Protein AF-A0A202DRG5-F1 (afdb_monomer)

Solvent-accessible surface area (backbone atoms only — not comparable to full-atom values): 22593 Å² total; per-residue (Å²): 133,93,37,42,45,53,46,46,64,59,15,34,29,33,33,35,62,61,39,22,27,19,43,38,15,48,53,39,56,74,67,70,54,94,52,82,83,42,47,70,21,34,43,32,46,77,61,58,75,61,66,74,68,49,63,68,55,41,68,76,58,28,67,68,35,19,43,46,62,23,49,78,2,50,48,49,44,53,47,50,30,21,65,60,33,66,30,13,31,36,33,36,77,91,47,51,51,61,27,71,52,24,54,54,49,22,63,74,72,72,51,63,59,64,70,48,33,40,59,19,28,53,47,44,32,45,41,34,24,30,54,73,85,38,65,51,32,59,56,55,54,68,44,84,91,55,58,53,39,66,32,32,36,30,29,51,48,90,73,34,43,26,37,74,90,64,51,50,59,39,92,90,46,76,58,86,80,76,93,64,96,70,80,86,77,68,71,71,43,80,50,60,63,47,46,72,54,37,83,51,40,66,72,73,46,63,84,58,63,53,65,61,52,44,53,40,51,51,50,50,40,69,72,75,42,73,86,71,44,42,34,41,29,43,57,36,48,54,29,66,56,49,41,52,39,34,72,75,70,38,50,53,33,32,24,16,73,35,62,50,18,37,66,54,12,31,75,69,48,75,60,44,51,44,84,38,46,72,82,63,76,87,72,80,82,68,56,29,33,29,38,39,25,50,88,36,47,59,24,67,38,55,77,68,49,47,45,50,31,47,44,52,50,57,66,31,37,28,68,55,10,35,41,37,34,29,42,57,24,61,51,34,37,68,74,68,37,43,79,31,74,52,77,49,83,53,93,63,33,36,35,38,41,38,26,38,53,43,72,93,77,31,33,39,39,36,38,38,42,37,37,37,69,94,79,43,29,33,34,27,68,41,64,32,49,51,64,56,69,65,60,54,51,52,42,39,54,72,51,64,34,43,79,74,47,48,20,25,58,90,47,94,46,77,39,53,72,83,26,56,30,35,34,41,37,29,28,32,63,73,130

Structure (mmCIF, N/CA/C/O backbone):
data_AF-A0A202DRG5-F1
#
_entry.id   AF-A0A202DRG5-F1
#
loop_
_atom_site.group_PDB
_atom_site.id
_atom_site.type_symbol
_atom_site.label_atom_id
_atom_site.label_alt_id
_atom_site.label_comp_id
_atom_site.label_asym_id
_atom_site.label_entity_id
_atom_site.label_seq_id
_atom_site.pdbx_PDB_ins_code
_atom_site.Cartn_x
_atom_site.Cartn_y
_atom_site.Cartn_z
_atom_site.occupancy
_atom_site.B_iso_or_equiv
_atom_site.auth_seq_id
_atom_site.auth_comp_id
_atom_site.auth_asym_id
_atom_site.auth_atom_id
_atom_site.pdbx_PDB_model_num
ATOM 1 N N . MET A 1 1 ? 13.503 30.379 -28.375 1.00 61.06 1 MET A N 1
ATOM 2 C CA . MET A 1 1 ? 12.536 29.396 -28.904 1.00 61.06 1 MET A CA 1
ATOM 3 C C . MET A 1 1 ? 13.035 28.038 -28.458 1.00 61.06 1 MET A C 1
ATOM 5 O O . MET A 1 1 ? 14.225 27.798 -28.619 1.00 61.06 1 MET A O 1
ATOM 9 N N . LEU A 1 2 ? 12.195 27.237 -27.806 1.00 78.69 2 LEU A N 1
ATOM 10 C CA . LEU A 1 2 ? 12.567 25.879 -27.411 1.00 78.69 2 LEU A CA 1
ATOM 11 C C . LEU A 1 2 ? 12.459 24.978 -28.646 1.00 78.69 2 LEU A C 1
ATOM 13 O O . LEU A 1 2 ? 11.475 25.074 -29.375 1.00 78.69 2 LEU A O 1
ATOM 17 N N . CYS A 1 3 ? 13.481 24.166 -28.899 1.00 87.25 3 CYS A N 1
ATOM 18 C CA . CYS A 1 3 ? 13.587 23.323 -30.088 1.00 87.25 3 CYS A CA 1
ATOM 19 C C . CYS A 1 3 ? 13.830 21.867 -29.675 1.00 87.25 3 CYS A C 1
ATOM 21 O O . CYS A 1 3 ? 14.326 21.605 -28.584 1.00 87.25 3 CYS A O 1
ATOM 23 N N . ARG A 1 4 ? 13.623 20.921 -30.595 1.00 88.00 4 ARG A N 1
ATOM 24 C CA . ARG A 1 4 ? 14.067 19.520 -30.432 1.00 88.00 4 ARG A CA 1
ATOM 25 C C . ARG A 1 4 ? 15.594 19.329 -30.463 1.00 88.00 4 ARG A C 1
ATOM 27 O O . ARG A 1 4 ? 16.089 18.219 -30.324 1.00 88.00 4 ARG A O 1
ATOM 34 N N . LYS A 1 5 ? 16.342 20.413 -30.693 1.00 91.88 5 LYS A N 1
ATOM 35 C CA . LYS A 1 5 ? 17.806 20.454 -30.727 1.00 91.88 5 LYS A CA 1
ATOM 36 C C . LYS A 1 5 ? 18.328 21.116 -29.461 1.00 91.88 5 LYS A C 1
ATOM 38 O O . LYS A 1 5 ? 17.881 22.214 -29.138 1.00 91.88 5 LYS A O 1
ATOM 43 N N . GLY A 1 6 ? 19.345 20.504 -28.863 1.00 91.81 6 GLY A N 1
ATOM 44 C CA . GLY A 1 6 ? 20.093 21.075 -27.743 1.00 91.81 6 GLY A CA 1
ATOM 45 C C . GLY A 1 6 ? 20.396 20.080 -26.631 1.00 91.81 6 GLY A C 1
ATOM 46 O O . GLY A 1 6 ? 21.114 20.450 -25.709 1.00 91.81 6 GLY A O 1
ATOM 47 N N . ALA A 1 7 ? 19.906 18.840 -26.739 1.00 95.50 7 ALA A N 1
ATOM 48 C CA . ALA A 1 7 ? 20.184 17.784 -25.777 1.00 95.50 7 ALA A CA 1
ATOM 49 C C . ALA A 1 7 ? 21.691 17.519 -25.655 1.00 95.50 7 ALA A C 1
ATOM 51 O O . ALA A 1 7 ? 22.427 17.493 -26.648 1.00 95.50 7 ALA A O 1
ATOM 52 N N . GLN A 1 8 ? 22.143 17.311 -24.426 1.00 95.88 8 GLN A N 1
ATOM 53 C CA . GLN A 1 8 ? 23.539 17.074 -24.084 1.00 95.88 8 GLN A CA 1
ATOM 54 C C . GLN A 1 8 ? 23.696 15.702 -23.432 1.00 95.88 8 GLN A C 1
ATOM 56 O O . GLN A 1 8 ? 22.782 15.206 -22.782 1.00 95.88 8 GLN A O 1
ATOM 61 N N . ALA A 1 9 ? 24.859 15.074 -23.603 1.00 94.81 9 ALA A N 1
ATOM 62 C CA . ALA A 1 9 ? 25.178 13.845 -22.888 1.00 94.81 9 ALA A CA 1
ATOM 63 C C . ALA A 1 9 ? 25.126 14.095 -21.369 1.00 94.81 9 ALA A C 1
ATOM 65 O O . ALA A 1 9 ? 25.678 15.085 -20.887 1.00 94.81 9 ALA A O 1
ATOM 66 N N . GLY A 1 10 ? 24.465 13.202 -20.634 1.00 93.69 10 GLY A N 1
ATOM 67 C CA . GLY A 1 10 ? 24.182 13.359 -19.208 1.00 93.69 10 GLY A CA 1
ATOM 68 C C . GLY A 1 10 ? 22.868 14.079 -18.890 1.00 9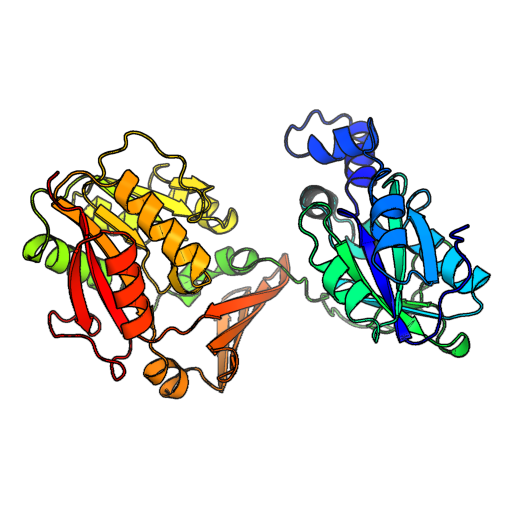3.69 10 GLY A C 1
ATOM 69 O O . GLY A 1 10 ? 22.501 14.159 -17.718 1.00 93.69 10 GLY A O 1
ATOM 70 N N . ASP A 1 11 ? 22.137 14.590 -19.888 1.00 96.19 11 ASP A N 1
ATOM 71 C CA . ASP A 1 11 ? 20.774 15.070 -19.660 1.00 96.19 11 ASP A CA 1
ATOM 72 C C . ASP A 1 11 ? 19.846 13.914 -19.278 1.00 96.19 11 ASP A C 1
ATOM 74 O O . ASP A 1 11 ? 19.912 12.824 -19.847 1.00 96.19 11 ASP A O 1
ATOM 78 N N . LEU A 1 12 ? 18.904 14.188 -18.384 1.00 95.81 12 LEU A N 1
ATOM 79 C CA . LEU A 1 12 ? 17.782 13.300 -18.117 1.00 95.81 12 LEU A CA 1
ATOM 80 C C . LEU A 1 12 ? 16.744 13.433 -19.229 1.00 95.81 12 LEU A C 1
ATOM 82 O O . LEU A 1 12 ? 16.443 14.544 -19.668 1.00 95.81 12 LEU A O 1
ATOM 86 N N . ILE A 1 13 ? 16.180 12.303 -19.648 1.00 96.88 13 ILE A N 1
ATOM 87 C CA . ILE A 1 13 ? 15.079 12.232 -20.609 1.00 96.88 13 ILE A CA 1
ATOM 88 C C . ILE A 1 13 ? 13.788 12.103 -19.814 1.00 96.88 13 ILE A C 1
ATOM 90 O O . ILE A 1 13 ? 13.620 11.157 -19.044 1.00 96.88 13 ILE A O 1
ATOM 94 N N . CYS A 1 14 ? 12.876 13.045 -20.008 1.00 94.44 14 CYS A N 1
ATOM 95 C CA . CYS A 1 14 ? 11.635 13.148 -19.260 1.00 94.44 14 CYS A CA 1
ATOM 96 C C . CYS A 1 14 ? 10.433 13.119 -20.197 1.00 94.44 14 CYS A C 1
ATOM 98 O O . CYS A 1 14 ? 10.491 13.653 -21.304 1.00 94.44 14 CYS A O 1
ATOM 100 N N . VAL A 1 15 ? 9.329 12.558 -19.714 1.00 94.00 15 VAL A N 1
ATOM 101 C CA . VAL A 1 15 ? 8.040 12.569 -20.408 1.00 94.00 15 VAL A CA 1
ATOM 102 C C . VAL A 1 15 ? 6.933 13.087 -19.494 1.00 94.00 15 VAL A C 1
ATOM 104 O O . VAL A 1 15 ? 7.009 12.900 -18.275 1.00 94.00 15 VAL A O 1
ATOM 107 N N . THR A 1 16 ? 5.929 13.759 -20.056 1.00 91.25 16 THR A N 1
ATOM 108 C CA . THR A 1 16 ? 4.694 14.092 -19.331 1.00 91.25 16 THR A CA 1
ATOM 109 C C . THR A 1 16 ? 3.663 12.973 -19.426 1.00 91.25 16 THR A C 1
ATOM 111 O O . THR A 1 16 ? 3.703 12.159 -20.343 1.00 91.25 16 THR A O 1
ATOM 114 N N . GLY A 1 17 ? 2.739 12.943 -18.468 1.00 89.56 17 GLY A N 1
ATOM 115 C CA . GLY A 1 17 ? 1.564 12.076 -18.519 1.00 89.56 17 GLY A CA 1
ATOM 116 C C . GLY A 1 17 ? 1.902 10.587 -18.520 1.00 89.56 17 GLY A C 1
ATOM 117 O O . GLY A 1 17 ? 2.859 10.158 -17.870 1.00 89.56 17 GLY A O 1
ATOM 118 N N . ASP A 1 18 ? 1.053 9.801 -19.171 1.00 92.00 18 ASP A N 1
ATOM 119 C CA . ASP A 1 18 ? 1.224 8.362 -19.347 1.00 92.00 18 ASP A CA 1
ATOM 120 C C . ASP A 1 18 ? 1.368 7.973 -20.825 1.00 92.00 18 ASP A C 1
ATOM 122 O O . ASP A 1 18 ? 1.042 8.743 -21.722 1.00 92.00 18 ASP A O 1
ATOM 126 N N . LEU A 1 19 ? 1.885 6.774 -21.087 1.00 94.06 19 LEU A N 1
ATOM 127 C CA . LEU A 1 19 ? 2.159 6.265 -22.428 1.00 94.06 19 LEU A CA 1
ATOM 128 C C . LEU A 1 19 ? 1.361 4.992 -22.719 1.00 94.06 19 LEU A C 1
ATOM 130 O O . LEU A 1 19 ? 1.131 4.173 -21.828 1.00 94.06 19 LEU A O 1
ATOM 134 N N . GLY A 1 20 ? 0.990 4.794 -23.984 1.00 93.94 20 GLY A N 1
ATOM 135 C CA . GLY A 1 20 ? 0.244 3.626 -24.458 1.00 93.94 20 GLY A CA 1
ATOM 136 C C . GLY A 1 20 ? -1.273 3.822 -24.462 1.00 93.94 20 GLY A C 1
ATOM 137 O O . GLY A 1 20 ? -1.992 2.997 -25.028 1.00 93.94 20 GLY A O 1
ATOM 138 N N . GLY A 1 21 ? -1.783 4.897 -23.856 1.00 93.38 21 GLY A N 1
ATOM 139 C CA . GLY A 1 21 ? -3.220 5.151 -23.769 1.00 93.38 21 GLY A CA 1
ATOM 140 C C . GLY A 1 21 ? -3.847 5.438 -25.133 1.00 93.38 21 GLY A C 1
ATOM 141 O O . GLY A 1 21 ? -4.905 4.901 -25.444 1.00 93.38 21 GLY A O 1
ATOM 142 N N . ALA A 1 22 ? -3.183 6.214 -25.991 1.00 91.94 22 ALA A N 1
ATOM 143 C CA . ALA A 1 22 ? -3.742 6.563 -27.297 1.00 91.94 22 ALA A CA 1
ATOM 144 C C . ALA A 1 22 ? -3.906 5.326 -28.198 1.00 91.94 22 ALA A C 1
ATOM 146 O O . ALA A 1 22 ? -4.990 5.067 -28.729 1.00 91.94 22 ALA A O 1
ATOM 147 N N . ARG A 1 23 ? -2.866 4.490 -28.296 1.00 94.25 23 ARG A N 1
ATOM 148 C CA . ARG A 1 23 ? -2.932 3.236 -29.056 1.00 94.25 23 ARG A CA 1
ATOM 149 C C . ARG A 1 23 ? -3.958 2.255 -28.492 1.00 94.25 23 ARG A C 1
ATOM 151 O O . ARG A 1 23 ? -4.653 1.602 -29.265 1.00 94.25 23 ARG A O 1
ATOM 158 N N . THR A 1 24 ? -4.092 2.182 -27.169 1.00 94.88 24 THR A N 1
ATOM 159 C CA . THR A 1 24 ? -5.121 1.354 -26.521 1.00 94.88 24 THR A CA 1
ATOM 160 C C . THR A 1 24 ? -6.522 1.779 -26.947 1.00 94.88 24 THR A C 1
ATOM 162 O O . THR A 1 24 ? -7.315 0.945 -27.374 1.00 94.88 24 THR A O 1
ATOM 165 N N . GLY A 1 25 ? -6.818 3.082 -26.914 1.00 92.56 25 GLY A N 1
ATOM 166 C CA . GLY A 1 25 ? -8.111 3.612 -27.346 1.00 92.56 25 GLY A CA 1
ATOM 167 C C . GLY A 1 25 ? -8.420 3.288 -28.806 1.00 92.56 25 GLY A C 1
ATOM 168 O O . GLY A 1 25 ? -9.530 2.857 -29.122 1.00 92.56 25 GLY A O 1
ATOM 169 N N . LEU A 1 26 ? -7.424 3.432 -29.686 1.00 92.19 26 LEU A N 1
ATOM 170 C CA . LEU A 1 26 ? -7.541 3.063 -31.096 1.00 92.19 26 LEU A CA 1
ATOM 171 C C . LEU A 1 26 ? -7.866 1.576 -31.279 1.00 92.19 26 LEU A C 1
ATOM 173 O O . LEU A 1 26 ? -8.821 1.245 -31.981 1.00 92.19 26 LEU A O 1
ATOM 177 N N . GLU A 1 27 ? -7.083 0.683 -30.669 1.00 93.88 27 GLU A N 1
ATOM 178 C CA . GLU A 1 27 ? -7.251 -0.762 -30.851 1.00 93.88 27 GLU A CA 1
ATOM 179 C C . GLU A 1 27 ? -8.594 -1.255 -30.269 1.00 93.88 27 GLU A C 1
ATOM 181 O O . GLU A 1 27 ? -9.262 -2.086 -30.890 1.00 93.88 27 GLU A O 1
ATOM 186 N N . VAL A 1 28 ? -9.067 -0.673 -29.160 1.00 91.94 28 VAL A N 1
ATOM 187 C CA . VAL A 1 28 ? -10.396 -0.962 -28.586 1.00 91.94 28 VAL A CA 1
ATOM 188 C C . VAL A 1 28 ? -11.527 -0.548 -29.534 1.00 91.94 28 VAL A C 1
ATOM 190 O O . VAL A 1 28 ? -12.447 -1.335 -29.788 1.00 91.94 28 VAL A O 1
ATOM 193 N N . LEU A 1 29 ? -11.454 0.661 -30.103 1.00 87.12 29 LEU A N 1
ATOM 194 C CA . LEU A 1 29 ? -12.438 1.146 -31.077 1.00 87.12 29 LEU A CA 1
ATOM 195 C C . LEU A 1 29 ? -12.428 0.299 -32.357 1.00 87.12 29 LEU A C 1
ATOM 197 O O . LEU A 1 29 ? -13.489 -0.050 -32.877 1.00 87.12 29 LEU A O 1
ATOM 201 N N . GLN A 1 30 ? -11.245 -0.089 -32.844 1.00 89.81 30 GLN A N 1
ATOM 202 C CA . GLN A 1 30 ? -11.093 -0.977 -34.002 1.00 89.81 30 GLN A CA 1
ATOM 203 C C . GLN A 1 30 ? -11.641 -2.381 -33.739 1.00 89.81 30 GLN A C 1
ATOM 205 O O . GLN A 1 30 ? -12.213 -2.998 -34.640 1.00 89.81 30 GLN A O 1
ATOM 210 N N . ALA A 1 31 ? -11.538 -2.875 -32.506 1.00 88.44 31 ALA A N 1
ATOM 211 C CA . ALA A 1 31 ? -12.152 -4.130 -32.088 1.00 88.44 31 ALA A CA 1
ATOM 212 C C . ALA A 1 31 ? -13.687 -4.043 -31.955 1.00 88.44 31 ALA A C 1
ATOM 214 O O . ALA A 1 31 ? -14.323 -5.052 -31.655 1.00 88.44 31 ALA A O 1
ATOM 215 N N . HIS A 1 32 ? -14.292 -2.867 -32.190 1.00 82.88 32 HIS A N 1
ATOM 216 C CA . HIS A 1 32 ? -15.729 -2.602 -32.045 1.00 82.88 32 HIS A CA 1
ATOM 217 C C . HIS A 1 32 ? -16.253 -2.963 -30.644 1.00 82.88 32 HIS A C 1
ATOM 219 O O . HIS A 1 32 ? -17.403 -3.378 -30.480 1.00 82.88 32 HIS A O 1
ATOM 225 N N . ARG A 1 33 ? -15.401 -2.820 -29.622 1.00 74.25 33 ARG A N 1
ATOM 226 C CA . ARG A 1 33 ? -15.756 -3.080 -28.227 1.00 74.25 33 ARG A CA 1
ATOM 227 C C . ARG A 1 33 ? -16.218 -1.783 -27.575 1.00 74.25 33 ARG A C 1
ATOM 229 O O . ARG A 1 33 ? -15.477 -0.810 -27.516 1.00 74.25 33 ARG A O 1
ATOM 236 N N . SER A 1 34 ? -17.439 -1.787 -27.055 1.00 64.44 34 SER A N 1
ATOM 237 C CA . SER A 1 34 ? -17.914 -0.778 -26.108 1.00 64.44 34 SER A CA 1
ATOM 238 C C . SER A 1 34 ? -17.647 -1.302 -24.702 1.00 64.44 34 SER A C 1
ATOM 240 O O . SER A 1 34 ? -18.479 -2.009 -24.131 1.00 64.44 34 SER A O 1
ATOM 242 N N . ASP A 1 35 ? -16.441 -1.051 -24.207 1.00 74.25 35 ASP A N 1
ATOM 243 C CA . ASP A 1 35 ? -15.972 -1.562 -22.925 1.00 74.25 35 ASP A CA 1
ATOM 244 C C . ASP A 1 35 ? -15.564 -0.392 -22.034 1.00 74.25 35 ASP A C 1
ATOM 246 O O . ASP A 1 35 ? -14.588 0.309 -22.310 1.00 74.25 35 ASP A O 1
ATOM 250 N N . ASP A 1 36 ? -16.335 -0.187 -20.965 1.00 81.56 36 ASP A N 1
ATOM 251 C CA . ASP A 1 36 ? -16.167 0.957 -20.072 1.00 81.56 36 ASP A CA 1
ATOM 252 C C . ASP A 1 36 ? -14.800 0.980 -19.373 1.00 81.56 36 ASP A C 1
ATOM 254 O O . ASP A 1 36 ? -14.377 2.033 -18.889 1.00 81.56 36 ASP A O 1
ATOM 258 N N . ARG A 1 37 ? -14.092 -0.159 -19.351 1.00 86.44 37 ARG A N 1
ATOM 259 C CA . ARG A 1 37 ? -12.747 -0.297 -18.778 1.00 86.44 37 ARG A CA 1
ATOM 260 C C . ARG A 1 37 ? -11.687 0.504 -19.530 1.00 86.44 37 ARG A C 1
ATOM 262 O O . ARG A 1 37 ? -10.704 0.890 -18.915 1.00 86.44 37 ARG A O 1
ATOM 269 N N . PHE A 1 38 ? -11.898 0.782 -20.820 1.00 91.25 38 PHE A N 1
ATOM 270 C CA . PHE A 1 38 ? -10.937 1.499 -21.668 1.00 91.25 38 PHE A CA 1
ATOM 271 C C . PHE A 1 38 ? -11.367 2.939 -21.987 1.00 91.25 38 PHE A C 1
ATOM 273 O O . PHE A 1 38 ? -10.856 3.565 -22.918 1.00 91.25 38 PHE A O 1
ATOM 280 N N . ASN A 1 39 ? -12.348 3.475 -21.251 1.00 90.12 39 ASN A N 1
ATOM 281 C CA . ASN A 1 39 ? -12.923 4.789 -21.535 1.00 90.12 39 ASN A CA 1
ATOM 282 C C . ASN A 1 39 ? -11.887 5.922 -21.458 1.00 90.12 39 ASN A C 1
ATOM 284 O O . ASN A 1 39 ? -12.009 6.890 -22.214 1.00 90.12 39 ASN A O 1
ATOM 288 N N . SER A 1 40 ? -10.865 5.830 -20.595 1.00 89.75 40 SER A N 1
ATOM 289 C CA . SER A 1 40 ? -9.832 6.871 -20.526 1.00 89.75 40 SER A CA 1
ATOM 290 C C . SER A 1 40 ? -8.959 6.870 -21.777 1.00 89.75 40 SER A C 1
ATOM 292 O O . SER A 1 40 ? -8.689 7.934 -22.324 1.00 89.75 40 SER A O 1
ATOM 294 N N . SER A 1 41 ? -8.556 5.698 -22.264 1.00 92.12 41 SER A N 1
ATOM 295 C CA . SER A 1 41 ? -7.748 5.516 -23.474 1.00 92.12 41 SER A CA 1
ATOM 296 C C . SER A 1 41 ? -8.534 5.858 -24.730 1.00 92.12 41 SER A C 1
ATOM 298 O O . SER A 1 41 ? -8.021 6.556 -25.602 1.00 92.12 41 SER A O 1
ATOM 300 N N . ILE A 1 42 ? -9.806 5.446 -24.803 1.00 89.69 42 ILE A N 1
ATOM 301 C CA . ILE A 1 42 ? -10.726 5.842 -25.878 1.00 89.69 42 ILE A CA 1
ATOM 302 C C . ILE A 1 42 ? -10.830 7.367 -25.926 1.00 89.69 42 ILE A C 1
ATOM 304 O O . ILE A 1 42 ? -10.671 7.967 -26.988 1.00 89.69 42 ILE A O 1
ATOM 308 N N . ARG A 1 43 ? -11.051 8.015 -24.776 1.00 89.62 43 ARG A N 1
ATOM 309 C CA . ARG A 1 43 ? -11.115 9.475 -24.713 1.00 89.62 43 ARG A CA 1
ATOM 310 C C . ARG A 1 43 ? -9.776 10.121 -25.047 1.00 89.62 43 ARG A C 1
ATOM 312 O O . ARG A 1 43 ? -9.776 11.113 -25.760 1.00 89.62 43 ARG A O 1
ATOM 319 N N . LYS A 1 44 ? -8.656 9.572 -24.574 1.00 90.00 44 LYS A N 1
ATOM 320 C CA . LYS A 1 44 ? -7.311 10.074 -24.888 1.00 90.00 44 LY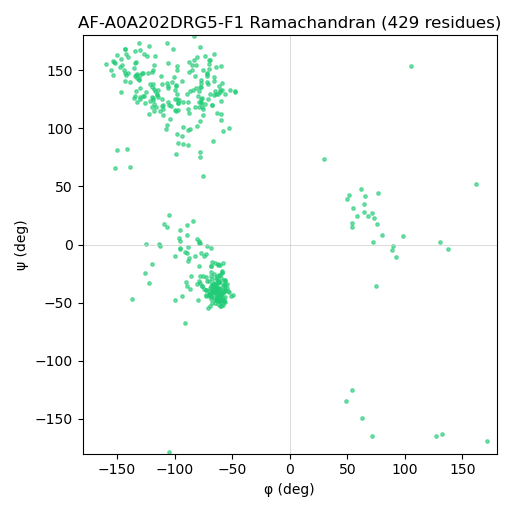S A CA 1
ATOM 321 C C . LYS A 1 44 ? -7.053 10.048 -26.394 1.00 90.00 44 LYS A C 1
ATOM 323 O O . LYS A 1 44 ? -6.538 11.021 -26.925 1.00 90.00 44 LYS A O 1
ATOM 328 N N . PHE A 1 45 ? -7.469 8.982 -27.074 1.00 89.00 45 PHE A N 1
ATOM 329 C CA . PHE A 1 45 ? -7.344 8.858 -28.523 1.00 89.00 45 PHE A CA 1
ATOM 330 C C . PHE A 1 45 ? -8.266 9.821 -29.293 1.00 89.00 45 PHE A C 1
ATOM 332 O O . PHE A 1 45 ? -7.842 10.439 -30.264 1.00 89.00 45 PHE A O 1
ATOM 339 N N . LEU A 1 46 ? -9.529 9.965 -28.872 1.00 84.88 46 LEU A N 1
ATOM 340 C CA . LEU A 1 46 ? -10.508 10.818 -29.564 1.00 84.88 46 LEU A CA 1
ATOM 341 C C . LEU A 1 46 ? -10.338 12.318 -29.265 1.00 84.88 46 LEU A C 1
ATOM 343 O O . LEU A 1 46 ? -10.631 13.156 -30.116 1.00 84.88 46 LEU A O 1
ATOM 347 N N . GLU A 1 47 ? -9.904 12.657 -28.053 1.00 83.94 47 GLU A N 1
ATOM 348 C CA . GLU A 1 47 ? -9.803 14.019 -27.517 1.00 83.94 47 GLU A CA 1
ATOM 349 C C . GLU A 1 47 ? -8.495 14.205 -26.713 1.00 83.94 47 GLU A C 1
ATOM 351 O O . GLU A 1 47 ? -8.536 14.407 -25.487 1.00 83.94 47 GLU A O 1
ATOM 356 N N . PRO A 1 48 ? -7.319 14.150 -27.369 1.00 79.06 48 PRO A N 1
ATOM 357 C CA . PRO A 1 48 ? -6.035 14.222 -26.682 1.00 79.06 48 PRO A CA 1
ATOM 358 C C . PRO A 1 48 ? -5.875 15.537 -25.913 1.00 79.06 48 PRO A C 1
ATOM 360 O O . PRO A 1 48 ? -6.133 16.634 -26.420 1.00 79.06 48 PRO A O 1
ATOM 363 N N . GLN A 1 49 ? -5.440 15.429 -24.656 1.00 72.69 49 GLN A N 1
ATOM 364 C CA . GLN A 1 49 ? -5.200 16.576 -23.784 1.00 72.69 49 GLN A CA 1
ATOM 365 C C . GLN A 1 49 ? -3.739 17.006 -23.887 1.00 72.69 49 GLN A C 1
ATOM 367 O O . GLN A 1 49 ? -2.861 16.425 -23.261 1.00 72.69 49 GLN A O 1
ATOM 372 N N . ILE A 1 50 ? -3.484 18.062 -24.655 1.00 76.50 50 ILE A N 1
ATOM 373 C CA . ILE A 1 50 ? -2.134 18.604 -24.828 1.00 76.50 50 ILE A CA 1
ATOM 374 C C . ILE A 1 50 ? -1.781 19.476 -23.610 1.00 76.50 50 ILE A C 1
ATOM 376 O O . ILE A 1 50 ? -2.521 20.424 -23.312 1.00 76.50 50 ILE A O 1
ATOM 380 N N . PRO A 1 51 ? -0.640 19.262 -22.927 1.00 73.31 51 PRO A N 1
ATOM 381 C CA . PRO A 1 51 ? -0.249 20.044 -21.753 1.00 73.31 51 PRO A CA 1
ATOM 382 C C . PRO A 1 51 ? 0.274 21.451 -22.129 1.00 73.31 51 PRO A C 1
ATOM 384 O O . PRO A 1 51 ? 1.389 21.839 -21.798 1.00 73.31 51 PRO A O 1
ATOM 387 N N . LEU A 1 52 ? -0.527 22.282 -22.807 1.00 70.06 52 LEU A N 1
ATOM 388 C CA . LEU A 1 52 ? -0.111 23.578 -23.384 1.00 70.06 52 LEU A CA 1
ATOM 389 C C . LEU A 1 52 ? 0.381 24.612 -22.354 1.00 70.06 52 LEU A C 1
ATOM 391 O O . LEU A 1 52 ? 1.169 25.504 -22.679 1.00 70.06 52 LEU A O 1
ATOM 395 N N . CYS A 1 53 ? -0.069 24.521 -21.101 1.00 68.06 53 CYS A N 1
ATOM 396 C CA . CYS A 1 53 ? 0.386 25.403 -20.025 1.00 68.06 53 CYS A CA 1
ATOM 397 C C . CYS A 1 53 ? 1.763 25.000 -19.464 1.00 68.06 53 CYS A C 1
ATOM 399 O O . CYS A 1 53 ? 2.436 25.831 -18.842 1.00 68.06 53 CYS A O 1
ATOM 401 N N . PHE A 1 54 ? 2.201 23.762 -19.714 1.00 74.38 54 PHE A N 1
ATOM 402 C CA . PHE A 1 54 ? 3.421 23.184 -19.162 1.00 74.38 54 PHE A CA 1
ATOM 403 C C . PHE A 1 54 ? 4.704 23.819 -19.722 1.00 74.38 54 PHE A C 1
ATOM 405 O O . PHE A 1 54 ? 5.475 24.348 -18.912 1.00 74.38 54 PHE A O 1
ATOM 412 N N . PRO A 1 55 ? 4.927 23.913 -21.055 1.00 68.31 55 PRO A N 1
ATOM 413 C CA . PRO A 1 55 ? 6.156 24.500 -21.597 1.00 68.31 55 PRO A CA 1
ATOM 414 C C . PRO A 1 55 ? 6.391 25.930 -21.108 1.00 68.31 55 PRO A C 1
ATOM 416 O O . PRO A 1 55 ? 7.505 26.307 -20.749 1.00 68.31 55 PRO A O 1
ATOM 419 N N . ARG A 1 56 ? 5.321 26.734 -21.030 1.00 71.00 56 ARG A N 1
ATOM 420 C CA . ARG A 1 56 ? 5.408 28.136 -20.605 1.00 71.00 56 ARG A CA 1
ATOM 421 C C . ARG A 1 56 ? 5.762 28.279 -19.124 1.00 71.00 56 ARG A C 1
ATOM 423 O O . ARG A 1 56 ? 6.469 29.216 -18.762 1.00 71.00 56 ARG A O 1
ATOM 430 N N . ARG A 1 57 ? 5.277 27.382 -18.261 1.00 72.31 57 ARG A N 1
ATOM 431 C CA . ARG A 1 57 ? 5.627 27.373 -16.830 1.00 72.31 57 ARG A CA 1
ATOM 432 C C . ARG A 1 57 ? 7.057 26.896 -16.613 1.00 72.31 57 ARG A C 1
ATOM 434 O O . ARG A 1 57 ? 7.783 27.513 -15.835 1.00 72.31 57 ARG A O 1
ATOM 441 N N . MET A 1 58 ? 7.453 25.842 -17.319 1.00 73.38 58 MET A N 1
ATOM 442 C CA . MET A 1 58 ? 8.754 25.211 -17.146 1.00 73.38 58 MET A CA 1
ATOM 443 C C . MET A 1 58 ? 9.898 26.091 -17.662 1.00 73.38 58 MET A C 1
ATOM 445 O O . MET A 1 58 ? 10.871 26.287 -16.941 1.00 73.38 58 MET A O 1
ATOM 449 N N . LEU A 1 59 ? 9.742 26.735 -18.826 1.00 72.06 59 LEU A N 1
ATOM 450 C CA . LEU A 1 59 ? 10.747 27.657 -19.382 1.00 72.06 59 LEU A CA 1
ATOM 451 C C . LEU A 1 59 ? 11.084 28.848 -18.466 1.00 72.06 59 LEU A C 1
ATOM 453 O O . LEU A 1 59 ? 12.157 29.430 -18.589 1.00 72.06 59 LEU A O 1
ATOM 457 N N . ASN A 1 60 ? 10.186 29.218 -17.548 1.00 69.25 60 ASN A N 1
ATOM 458 C CA . ASN A 1 60 ? 10.428 30.291 -16.578 1.00 69.25 60 ASN A CA 1
ATOM 459 C C . ASN A 1 60 ? 11.125 29.808 -15.295 1.00 69.25 60 ASN A C 1
ATOM 461 O O . ASN A 1 60 ? 11.514 30.633 -14.469 1.00 69.25 60 ASN A O 1
ATOM 465 N N . ARG A 1 61 ? 11.216 28.490 -15.077 1.00 69.31 61 ARG A N 1
ATOM 466 C CA . ARG A 1 61 ? 11.597 27.889 -13.789 1.00 69.31 61 ARG A CA 1
ATOM 467 C C . ARG A 1 61 ? 12.771 26.919 -13.876 1.00 69.31 61 ARG A C 1
ATOM 469 O O . ARG A 1 61 ? 13.441 26.741 -12.865 1.00 69.31 61 ARG A O 1
ATOM 476 N N . ALA A 1 62 ? 13.023 26.328 -15.038 1.00 74.25 62 ALA A N 1
ATOM 477 C CA . ALA A 1 62 ? 13.990 25.255 -15.227 1.00 74.25 62 ALA A CA 1
ATOM 478 C C . ALA A 1 62 ? 14.705 25.371 -16.579 1.00 74.25 62 ALA A C 1
ATOM 480 O O . ALA A 1 62 ? 14.121 25.843 -17.559 1.00 74.25 62 ALA A O 1
ATOM 481 N N . SER A 1 63 ? 15.950 24.895 -16.642 1.00 83.62 63 SER A N 1
ATOM 482 C CA . SER A 1 63 ? 16.664 24.749 -17.911 1.00 83.62 63 SER A CA 1
ATOM 483 C C . SER A 1 63 ? 16.145 23.522 -18.660 1.00 83.62 63 SER A C 1
ATOM 485 O O . SER A 1 63 ? 16.129 22.418 -18.120 1.00 83.62 63 SER A O 1
ATOM 487 N N . ILE A 1 64 ? 15.732 23.716 -19.913 1.00 89.62 64 ILE A N 1
ATOM 488 C CA . ILE A 1 64 ? 15.343 22.641 -20.832 1.00 89.62 64 ILE A CA 1
ATOM 489 C C . ILE A 1 64 ? 16.272 22.710 -22.033 1.00 89.62 64 ILE A C 1
ATOM 491 O O . ILE A 1 64 ? 16.407 23.766 -22.656 1.00 89.62 64 ILE A O 1
ATOM 495 N N . HIS A 1 65 ? 16.900 21.589 -22.358 1.00 92.12 65 HIS A N 1
ATOM 496 C CA . HIS A 1 65 ? 17.843 21.496 -23.465 1.00 92.12 65 HIS A CA 1
ATOM 497 C C . HIS A 1 65 ? 17.161 21.132 -24.784 1.00 92.12 65 HIS A C 1
ATOM 499 O O . HIS A 1 65 ? 17.530 21.660 -25.832 1.00 92.12 65 HIS A O 1
ATOM 505 N N . SER A 1 66 ? 16.134 20.284 -24.748 1.00 94.44 66 SER A N 1
ATOM 506 C CA . SER A 1 66 ? 15.321 19.964 -25.921 1.00 94.44 66 SER A CA 1
ATOM 507 C C . SER A 1 66 ? 13.897 19.573 -25.534 1.00 94.44 66 SER A C 1
ATOM 509 O O . SER A 1 66 ? 13.671 19.156 -24.401 1.00 94.44 66 SER A O 1
ATOM 511 N N . MET A 1 67 ? 12.936 19.731 -26.446 1.00 93.88 67 MET A N 1
ATOM 512 C CA . MET A 1 67 ? 11.543 19.301 -26.255 1.00 93.88 67 MET A CA 1
ATOM 513 C C . MET A 1 67 ? 10.860 19.009 -27.595 1.00 93.88 67 MET A C 1
ATOM 515 O O . MET A 1 67 ? 11.133 19.694 -28.585 1.00 93.88 67 MET A O 1
ATOM 519 N N . ILE A 1 68 ? 9.961 18.027 -27.597 1.00 93.31 68 ILE A N 1
ATOM 520 C CA . ILE A 1 68 ? 9.077 17.643 -28.704 1.00 93.31 68 ILE A CA 1
ATOM 521 C C . ILE A 1 68 ? 7.796 16.994 -28.148 1.00 93.31 68 ILE A C 1
ATOM 523 O O . ILE A 1 68 ? 7.794 16.519 -27.013 1.00 93.31 68 ILE A O 1
ATOM 527 N N . ASP A 1 69 ? 6.704 16.999 -28.906 1.00 92.56 69 ASP A N 1
ATOM 528 C CA . ASP A 1 69 ? 5.497 16.223 -28.602 1.00 92.56 69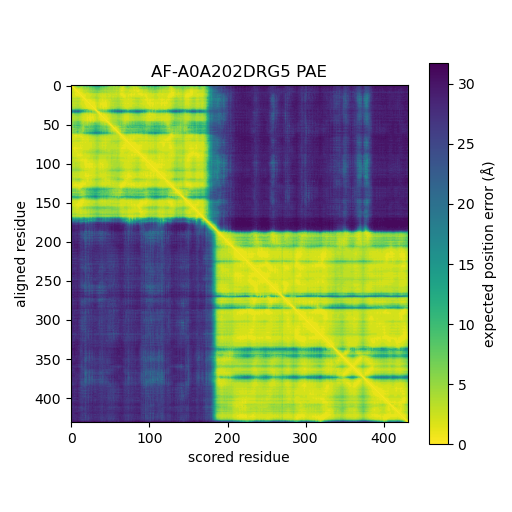 ASP A CA 1
ATOM 529 C C . ASP A 1 69 ? 5.603 14.783 -29.127 1.00 92.56 69 ASP A C 1
ATOM 531 O O . ASP A 1 69 ? 6.264 14.539 -30.130 1.00 92.56 69 ASP A O 1
ATOM 535 N N . ILE A 1 70 ? 4.944 13.834 -28.459 1.00 92.44 70 ILE A N 1
ATOM 536 C CA . ILE A 1 70 ? 4.869 12.427 -28.871 1.00 92.44 70 ILE A CA 1
ATOM 537 C C . ILE A 1 70 ? 3.671 12.229 -29.806 1.00 92.44 70 ILE A C 1
ATOM 539 O O . ILE A 1 70 ? 2.583 11.851 -29.371 1.00 92.44 70 ILE A O 1
ATOM 543 N N . SER A 1 71 ? 3.880 12.479 -31.098 1.00 86.94 71 SER A N 1
ATOM 544 C CA . SER A 1 71 ? 2.878 12.281 -32.158 1.00 86.94 71 SER A CA 1
ATOM 545 C C . SER A 1 71 ? 3.079 10.972 -32.929 1.00 86.94 71 SER A C 1
ATOM 547 O O . SER A 1 71 ? 2.138 10.193 -33.030 1.00 86.94 71 SER A O 1
ATOM 549 N N . ASP A 1 72 ? 4.299 10.649 -33.372 1.00 81.69 72 ASP A N 1
ATOM 550 C CA . ASP A 1 72 ? 4.577 9.416 -34.142 1.00 81.69 72 ASP A CA 1
ATOM 551 C C . ASP A 1 72 ? 5.099 8.248 -33.275 1.00 81.69 72 ASP A C 1
ATOM 553 O O . ASP A 1 72 ? 5.476 7.184 -33.773 1.00 81.69 72 ASP A O 1
ATOM 557 N N . GLY A 1 73 ? 5.125 8.442 -31.955 1.00 88.12 73 GLY A N 1
ATOM 558 C CA . GLY A 1 73 ? 5.536 7.453 -30.961 1.00 88.12 73 GLY A CA 1
ATOM 559 C C . GLY A 1 73 ? 6.910 7.710 -30.348 1.00 88.12 73 GLY A C 1
ATOM 560 O O . GLY A 1 73 ? 7.789 8.337 -30.940 1.00 88.12 73 GLY A O 1
ATOM 561 N N . LEU A 1 74 ? 7.102 7.213 -29.123 1.00 92.12 74 LEU A N 1
ATOM 562 C CA . LEU A 1 74 ? 8.258 7.551 -28.286 1.00 92.12 74 LEU A CA 1
ATOM 563 C C . LEU A 1 74 ? 9.605 7.254 -28.967 1.00 92.12 74 LEU A C 1
ATOM 565 O O . LEU A 1 74 ? 10.532 8.056 -28.862 1.00 92.12 74 LEU A O 1
ATOM 569 N N . VAL A 1 75 ? 9.720 6.130 -29.686 1.00 90.44 75 VAL A N 1
ATOM 570 C CA . VAL A 1 75 ? 10.958 5.772 -30.408 1.00 90.44 75 VAL A CA 1
ATOM 571 C C . VAL A 1 75 ? 11.252 6.740 -31.549 1.00 90.44 75 VAL A C 1
ATOM 573 O O . VAL A 1 75 ? 12.410 7.108 -31.751 1.00 90.44 75 VAL A O 1
ATOM 576 N N . SER A 1 76 ? 10.223 7.163 -32.284 1.00 87.44 76 SER A N 1
ATOM 577 C CA . SER A 1 76 ? 10.377 8.144 -33.362 1.00 87.44 76 SER A CA 1
ATOM 578 C C . SER A 1 76 ? 10.901 9.464 -32.798 1.00 87.44 76 SER A C 1
ATOM 580 O O . SER A 1 76 ? 11.895 10.014 -33.283 1.00 87.44 76 SER A O 1
ATOM 582 N N . GLU A 1 77 ? 10.309 9.922 -31.696 1.00 93.75 77 GLU A N 1
ATOM 583 C CA . GLU A 1 77 ? 10.628 11.235 -31.149 1.00 93.75 77 GLU A CA 1
ATOM 584 C C . GLU A 1 77 ? 11.954 11.301 -30.407 1.00 93.75 77 GLU A C 1
ATOM 586 O O . GLU A 1 77 ? 12.692 12.282 -30.554 1.00 93.75 77 GLU A O 1
ATOM 591 N N . ILE A 1 78 ? 12.335 10.241 -29.690 1.00 94.81 78 ILE A N 1
ATOM 592 C CA . ILE A 1 78 ? 13.678 10.195 -29.109 1.00 94.81 78 ILE A CA 1
ATOM 593 C C . ILE A 1 78 ? 14.748 10.131 -30.201 1.00 94.81 78 ILE A C 1
ATOM 595 O O . ILE A 1 78 ? 15.792 10.773 -30.074 1.00 94.81 78 ILE A O 1
ATOM 599 N N . HIS A 1 79 ? 14.468 9.448 -31.319 1.00 92.94 79 HIS A N 1
ATOM 600 C CA . HIS A 1 79 ? 15.341 9.470 -32.486 1.00 92.94 79 HIS A CA 1
ATOM 601 C C . HIS A 1 79 ? 15.448 10.875 -33.078 1.00 92.94 79 HIS A C 1
ATOM 603 O O . HIS A 1 79 ? 16.550 11.314 -33.404 1.00 92.94 79 HIS A O 1
ATOM 609 N N . ASN A 1 80 ? 14.341 11.612 -33.175 1.00 93.31 80 ASN A N 1
ATOM 610 C CA . ASN A 1 80 ? 14.346 12.987 -33.668 1.00 93.31 80 ASN A CA 1
ATOM 611 C C . ASN A 1 80 ? 15.170 13.928 -32.769 1.00 93.31 80 ASN A C 1
ATOM 613 O O . ASN A 1 80 ? 15.913 14.764 -33.298 1.00 93.31 80 ASN A O 1
ATOM 617 N N . ILE A 1 81 ? 15.087 13.789 -31.439 1.00 95.56 81 ILE A N 1
ATOM 618 C CA . ILE A 1 81 ? 15.914 14.550 -30.482 1.00 95.56 81 ILE A CA 1
ATOM 619 C C . ILE A 1 81 ? 17.396 14.185 -30.622 1.00 95.56 81 ILE A C 1
ATOM 621 O O . ILE A 1 81 ? 18.238 15.083 -30.744 1.00 95.56 81 ILE A O 1
ATOM 625 N N . CYS A 1 82 ? 17.716 12.888 -30.621 1.00 94.94 82 CYS A N 1
ATOM 626 C CA . CYS A 1 82 ? 19.083 12.373 -30.720 1.00 94.94 82 CYS A CA 1
ATOM 627 C C . CYS A 1 82 ? 19.753 12.811 -32.027 1.00 94.94 82 CYS A C 1
ATOM 629 O O . CYS A 1 82 ? 20.840 13.385 -32.006 1.00 94.94 82 CYS A O 1
ATOM 631 N N . GLU A 1 83 ? 19.067 12.639 -33.157 1.00 93.44 83 GLU A N 1
ATOM 632 C CA . GLU A 1 83 ? 19.541 13.035 -34.485 1.00 93.44 83 GLU A CA 1
ATOM 633 C C . GLU A 1 83 ? 19.733 14.555 -34.588 1.00 93.44 83 GLU A C 1
ATOM 635 O O . GLU A 1 83 ? 20.773 15.027 -35.045 1.00 93.44 83 GLU A O 1
ATOM 640 N N . SER A 1 84 ? 18.770 15.343 -34.095 1.00 94.31 84 SER A N 1
ATOM 641 C CA . SER A 1 84 ? 18.853 16.811 -34.138 1.00 94.31 84 SER A CA 1
ATOM 642 C C . SER A 1 84 ? 19.947 17.377 -33.225 1.00 94.31 84 SER A C 1
ATOM 644 O O . SER A 1 84 ? 20.452 18.476 -33.482 1.00 94.31 84 SER A O 1
ATOM 646 N N . SER A 1 85 ? 20.292 16.654 -32.157 1.00 95.75 85 SER A N 1
ATOM 647 C CA . SER A 1 85 ? 21.281 17.067 -31.153 1.00 95.75 85 SER A CA 1
ATOM 648 C C . SER A 1 85 ? 22.656 16.419 -31.350 1.00 95.75 85 SER A C 1
ATOM 650 O O . SER A 1 85 ? 23.616 16.864 -30.728 1.00 95.75 85 SER A O 1
ATOM 652 N N . GLY A 1 86 ? 22.777 15.423 -32.235 1.00 95.12 86 GLY A N 1
ATOM 653 C CA . GLY A 1 86 ? 24.011 14.668 -32.456 1.00 95.12 86 GLY A CA 1
ATOM 654 C C . GLY A 1 86 ? 24.417 13.838 -31.238 1.00 95.12 86 GLY A C 1
ATOM 655 O O . GLY A 1 86 ? 25.588 13.845 -30.877 1.00 95.12 86 GLY A O 1
ATOM 656 N N . GLN A 1 87 ? 23.451 13.186 -30.587 1.00 96.31 87 GLN A N 1
ATOM 657 C CA . GLN A 1 87 ? 23.636 12.417 -29.353 1.00 96.31 87 GLN A CA 1
ATOM 658 C C . GLN A 1 87 ? 23.025 11.017 -29.452 1.00 96.31 87 GLN A C 1
ATOM 660 O O . GLN A 1 87 ? 22.268 10.731 -30.376 1.00 96.31 87 GLN A O 1
ATOM 665 N N . GLY A 1 88 ? 23.369 10.153 -28.497 1.00 96.00 88 GLY A N 1
ATOM 666 C CA . GLY A 1 88 ? 22.720 8.863 -28.261 1.00 96.00 88 GLY A CA 1
ATOM 667 C C . GLY A 1 88 ? 21.815 8.917 -27.029 1.00 96.00 88 GLY A C 1
ATOM 668 O O . GLY A 1 88 ? 21.714 9.947 -26.362 1.00 96.00 88 GLY A O 1
ATOM 669 N N . CYS A 1 89 ? 21.182 7.802 -26.679 1.00 96.31 89 CYS A N 1
ATOM 670 C CA . CYS A 1 89 ? 20.399 7.703 -25.450 1.00 96.31 89 CYS A CA 1
ATOM 671 C C . CYS A 1 89 ? 20.318 6.275 -24.917 1.00 96.31 89 CYS A C 1
ATOM 673 O O . CYS A 1 89 ? 20.415 5.298 -25.665 1.00 96.31 89 CYS A O 1
ATOM 675 N N . VAL A 1 90 ? 20.046 6.178 -23.620 1.00 93.56 90 VAL A N 1
ATOM 676 C CA . VAL A 1 90 ? 19.563 4.960 -22.977 1.00 93.56 90 VAL A CA 1
ATOM 677 C C . VAL A 1 90 ? 18.193 5.235 -22.367 1.00 93.56 90 VAL A C 1
ATOM 679 O O . VAL A 1 90 ? 18.032 6.187 -21.604 1.00 93.56 90 VAL A O 1
ATOM 682 N N . LEU A 1 91 ? 17.200 4.424 -22.719 1.00 91.75 91 LEU A N 1
ATOM 683 C CA . LEU A 1 91 ? 15.881 4.445 -22.090 1.00 91.75 91 LEU A CA 1
ATOM 684 C C . LEU A 1 91 ? 15.768 3.308 -21.075 1.00 91.75 91 LEU A C 1
ATOM 686 O O . LEU A 1 91 ? 16.276 2.217 -21.313 1.00 91.75 91 LEU A O 1
ATOM 690 N N . ASN A 1 92 ? 15.077 3.560 -19.968 1.00 88.38 92 ASN A N 1
ATOM 691 C CA . ASN A 1 92 ? 14.762 2.578 -18.937 1.00 88.38 92 ASN A CA 1
ATOM 692 C C . ASN A 1 92 ? 13.266 2.231 -19.017 1.00 88.38 92 ASN A C 1
ATOM 694 O O . ASN A 1 92 ? 12.441 2.980 -18.481 1.00 88.38 92 ASN A O 1
ATOM 698 N N . PRO A 1 93 ? 12.896 1.100 -19.647 1.00 82.06 93 PRO A N 1
ATOM 699 C CA . PRO A 1 93 ? 11.508 0.659 -19.747 1.00 82.06 93 PRO A CA 1
ATOM 700 C C . PRO A 1 93 ? 10.802 0.513 -18.398 1.00 82.06 93 PRO A C 1
ATOM 702 O O . PRO A 1 93 ? 9.600 0.748 -18.310 1.00 82.06 93 PRO A O 1
ATOM 705 N N . SER A 1 94 ? 11.533 0.160 -17.336 1.00 80.38 94 SER A N 1
ATOM 706 C CA . SER A 1 94 ? 10.963 0.002 -15.990 1.00 80.38 94 SER A CA 1
ATOM 707 C C . SER A 1 94 ? 10.512 1.329 -15.378 1.00 80.38 94 SER A C 1
ATOM 709 O O . SER A 1 94 ? 9.727 1.324 -14.435 1.00 80.38 94 SER A O 1
ATOM 711 N N . ALA A 1 95 ? 11.001 2.456 -15.901 1.00 82.31 95 ALA A N 1
ATOM 712 C CA . ALA A 1 95 ? 10.620 3.795 -15.472 1.00 82.31 95 ALA A CA 1
ATOM 713 C C . ALA A 1 95 ? 9.501 4.409 -16.330 1.00 82.31 95 ALA A C 1
ATOM 715 O O . ALA A 1 95 ? 9.064 5.520 -16.042 1.00 82.31 95 ALA A O 1
ATOM 716 N N . PHE A 1 96 ? 9.038 3.741 -17.392 1.00 91.56 96 PHE A N 1
ATOM 717 C CA . PHE A 1 96 ? 8.017 4.314 -18.267 1.00 91.56 96 PHE A CA 1
ATOM 718 C C . PHE A 1 96 ? 6.689 4.496 -17.516 1.00 91.56 96 PHE A C 1
ATOM 720 O O . PHE A 1 96 ? 6.213 3.551 -16.880 1.00 91.56 96 PHE A O 1
ATOM 727 N N . PRO A 1 97 ? 6.042 5.673 -17.608 1.00 92.06 97 PRO A N 1
ATOM 728 C CA . PRO A 1 97 ? 4.723 5.880 -17.027 1.00 92.06 97 PRO A CA 1
ATOM 729 C C . PRO A 1 97 ? 3.659 5.243 -17.929 1.00 92.06 97 PRO A C 1
ATOM 731 O O . PRO A 1 97 ? 2.976 5.925 -18.678 1.00 92.06 97 PRO A O 1
ATOM 734 N N . ILE A 1 98 ? 3.540 3.920 -17.921 1.00 90.75 98 ILE A N 1
ATOM 735 C CA . ILE A 1 98 ? 2.612 3.196 -18.802 1.00 90.75 98 ILE A CA 1
ATOM 736 C C . ILE A 1 98 ? 1.177 3.322 -18.268 1.00 90.75 98 ILE A C 1
ATOM 738 O O . ILE A 1 98 ? 0.948 3.172 -17.064 1.00 90.75 98 ILE A O 1
ATOM 742 N N . SER A 1 99 ? 0.206 3.589 -19.147 1.00 93.38 99 SER A N 1
ATOM 743 C CA . SER A 1 99 ? -1.202 3.663 -18.748 1.00 93.38 99 SER A CA 1
ATOM 744 C C . SER A 1 99 ? -1.706 2.291 -18.282 1.00 93.38 99 SER A C 1
ATOM 746 O O . SER A 1 99 ? -1.370 1.252 -18.852 1.00 93.38 99 SER A O 1
ATOM 748 N N . ALA A 1 100 ? -2.530 2.268 -17.231 1.00 91.00 100 ALA A N 1
ATOM 749 C CA . ALA A 1 100 ? -3.066 1.011 -16.699 1.00 91.00 100 ALA A CA 1
ATOM 750 C C . ALA A 1 100 ? -3.905 0.260 -17.748 1.00 91.00 100 ALA A C 1
ATOM 752 O O . ALA A 1 100 ? -3.815 -0.959 -17.861 1.00 91.00 100 ALA A O 1
ATOM 753 N N . GLU A 1 101 ? -4.660 1.010 -18.549 1.00 94.69 101 GLU A N 1
ATOM 754 C CA . GLU A 1 101 ? -5.478 0.478 -19.635 1.00 94.69 101 GLU A CA 1
ATOM 755 C C . GLU A 1 101 ? -4.624 -0.137 -20.760 1.00 94.69 101 GLU A C 1
ATOM 757 O O . GLU A 1 101 ? -5.024 -1.151 -21.323 1.00 94.69 101 GLU A O 1
ATOM 762 N N . ALA A 1 102 ? -3.423 0.389 -21.042 1.00 90.62 102 ALA A N 1
ATOM 763 C CA . ALA A 1 102 ? -2.501 -0.228 -22.001 1.00 90.62 102 ALA A CA 1
ATOM 764 C C . ALA A 1 102 ? -1.925 -1.550 -21.497 1.00 90.62 102 ALA A C 1
ATOM 766 O O . ALA A 1 102 ? -1.770 -2.493 -22.275 1.00 90.62 102 ALA A O 1
ATOM 767 N N . VAL A 1 103 ? -1.631 -1.645 -20.197 1.00 84.88 103 VAL A N 1
ATOM 768 C CA . VAL A 1 103 ? -1.221 -2.914 -19.579 1.00 84.88 103 VAL A CA 1
ATOM 769 C C . VAL A 1 103 ? -2.343 -3.943 -19.704 1.00 84.88 103 VAL A C 1
ATOM 771 O O . VAL A 1 103 ? -2.094 -5.050 -20.167 1.00 84.88 103 VAL A O 1
ATOM 774 N N . GLU A 1 104 ? -3.576 -3.568 -19.357 1.00 87.12 104 GLU A N 1
ATOM 775 C CA . GLU A 1 104 ? -4.731 -4.469 -19.437 1.00 87.12 104 GLU A CA 1
ATOM 776 C C . GLU A 1 104 ? -5.012 -4.914 -20.877 1.00 87.12 104 GLU A C 1
ATOM 778 O O . GLU A 1 104 ? -5.178 -6.104 -21.135 1.00 87.12 104 GLU A O 1
ATOM 783 N N . TRP A 1 105 ? -4.998 -3.984 -21.833 1.00 90.62 105 TRP A N 1
ATOM 784 C CA . TRP A 1 105 ? -5.245 -4.297 -23.237 1.00 90.62 105 TRP A CA 1
ATOM 785 C C . TRP A 1 105 ? -4.189 -5.231 -23.827 1.00 90.62 105 TRP A C 1
ATOM 787 O O . TRP A 1 105 ? -4.534 -6.226 -24.459 1.00 90.62 105 TRP A O 1
ATOM 797 N N . THR A 1 106 ? -2.905 -4.944 -23.604 1.00 82.44 106 THR A N 1
ATOM 798 C CA . THR A 1 106 ? -1.816 -5.777 -24.140 1.00 82.44 106 THR A CA 1
ATOM 799 C C . THR A 1 106 ? -1.767 -7.159 -23.496 1.00 82.44 106 THR A C 1
ATOM 801 O O . THR A 1 106 ? -1.478 -8.137 -24.189 1.00 82.44 106 THR A O 1
ATOM 804 N N . ASP A 1 107 ? -2.116 -7.264 -22.210 1.00 79.12 107 ASP A N 1
ATOM 805 C CA . ASP A 1 107 ? -2.290 -8.549 -21.535 1.00 79.12 107 ASP A CA 1
ATOM 806 C C . ASP A 1 107 ? -3.470 -9.340 -22.150 1.00 79.12 107 ASP A C 1
ATOM 808 O O . ASP A 1 107 ? -3.335 -10.541 -22.393 1.00 79.12 107 ASP A O 1
ATOM 812 N N . GLU A 1 108 ? -4.597 -8.686 -22.477 1.00 82.06 108 GLU A N 1
ATOM 813 C CA . GLU A 1 108 ? -5.751 -9.325 -23.140 1.00 82.06 108 GLU A CA 1
ATOM 814 C C . GLU A 1 108 ? -5.441 -9.790 -24.574 1.00 82.06 108 GLU A C 1
ATOM 816 O O . GLU A 1 108 ? -5.888 -10.861 -24.995 1.00 82.06 108 GLU A O 1
ATOM 821 N N . THR A 1 109 ? -4.693 -8.999 -25.345 1.00 77.94 109 THR A N 1
ATOM 822 C CA . THR A 1 109 ? -4.400 -9.277 -26.762 1.00 77.94 109 THR A CA 1
ATOM 823 C C . THR A 1 109 ? -3.118 -10.084 -26.977 1.00 77.94 109 THR A C 1
ATOM 825 O O . THR A 1 109 ? -2.837 -10.504 -28.103 1.00 77.94 109 THR A O 1
ATOM 828 N N . GLY A 1 110 ? -2.340 -10.332 -25.918 1.00 78.69 110 GLY A N 1
ATOM 829 C CA . GLY A 1 110 ? -1.067 -11.052 -25.979 1.00 78.69 110 GLY A CA 1
ATOM 830 C C . GLY A 1 110 ? 0.060 -10.263 -26.656 1.00 78.69 110 GLY A C 1
ATOM 831 O O . GLY A 1 110 ? 0.967 -10.864 -27.237 1.00 78.69 110 GLY A O 1
ATOM 832 N N . GLN A 1 111 ? 0.000 -8.931 -26.622 1.00 79.94 111 GLN A N 1
ATOM 833 C CA . GLN A 1 111 ? 1.030 -8.040 -27.162 1.00 79.94 111 GLN A CA 1
ATOM 834 C C . GLN A 1 111 ? 2.121 -7.751 -26.113 1.00 79.94 111 GLN A C 1
ATOM 836 O O . GLN A 1 111 ? 1.855 -7.689 -24.917 1.00 79.94 111 GLN A O 1
ATOM 841 N N . ASP A 1 112 ? 3.368 -7.535 -26.548 1.00 77.62 112 ASP A N 1
ATOM 842 C CA . ASP A 1 112 ? 4.431 -7.062 -25.647 1.00 77.62 112 ASP A CA 1
ATOM 843 C C . ASP A 1 112 ? 4.255 -5.558 -25.384 1.00 77.62 112 ASP A C 1
ATOM 845 O O . ASP A 1 112 ? 4.254 -4.747 -26.318 1.00 77.62 112 ASP A O 1
ATOM 849 N N . ILE A 1 113 ? 4.127 -5.192 -24.106 1.00 84.88 113 ILE A N 1
ATOM 850 C CA . ILE A 1 113 ? 3.864 -3.821 -23.668 1.00 84.88 113 ILE A CA 1
ATOM 851 C C . ILE A 1 113 ? 4.980 -2.842 -24.049 1.00 84.88 113 ILE A C 1
ATOM 853 O O . ILE A 1 113 ? 4.694 -1.687 -24.361 1.00 84.88 113 ILE A O 1
ATOM 857 N N . ILE A 1 114 ? 6.249 -3.268 -24.077 1.00 86.56 114 ILE A N 1
ATOM 858 C CA . ILE A 1 114 ? 7.354 -2.341 -24.360 1.00 86.56 114 ILE A CA 1
ATOM 859 C C . ILE A 1 114 ? 7.345 -1.913 -25.832 1.00 86.56 114 ILE A C 1
ATOM 861 O O . ILE A 1 114 ? 7.249 -0.713 -26.085 1.00 86.56 114 ILE A O 1
ATOM 865 N N . PRO A 1 115 ? 7.354 -2.824 -26.825 1.00 83.19 115 PRO A N 1
ATOM 866 C CA . PRO A 1 115 ? 7.120 -2.459 -28.218 1.00 83.19 115 PRO A CA 1
ATOM 867 C C . PRO A 1 115 ? 5.790 -1.734 -28.432 1.00 83.19 115 PRO A C 1
ATOM 869 O O . PRO A 1 115 ? 5.726 -0.845 -29.279 1.00 83.19 115 PRO A O 1
ATOM 872 N N . PHE A 1 116 ? 4.737 -2.087 -27.691 1.00 87.88 116 PHE A N 1
ATOM 873 C CA . PHE A 1 116 ? 3.440 -1.426 -27.806 1.00 87.88 116 PHE A CA 1
ATOM 874 C C . PHE A 1 116 ? 3.533 0.068 -27.472 1.00 87.88 116 PHE A C 1
ATOM 876 O O . PHE A 1 116 ? 3.177 0.900 -28.306 1.00 87.88 116 PHE A O 1
ATOM 883 N N . VAL A 1 117 ? 4.088 0.394 -26.300 1.00 91.81 117 VAL A N 1
ATOM 884 C CA . VAL A 1 117 ? 4.264 1.760 -25.783 1.00 91.81 117 VAL A CA 1
ATOM 885 C C . VAL A 1 117 ? 5.279 2.555 -26.598 1.00 91.81 117 VAL A C 1
ATOM 887 O O . VAL A 1 117 ? 5.028 3.702 -26.958 1.00 91.81 117 VAL A O 1
ATOM 890 N N . LEU A 1 118 ? 6.413 1.939 -26.937 1.00 89.06 118 LEU A N 1
ATOM 891 C CA . LEU A 1 118 ? 7.471 2.561 -27.736 1.00 89.06 118 LEU A CA 1
ATOM 892 C C . LEU A 1 118 ? 6.970 3.060 -29.101 1.00 89.06 118 LEU A C 1
ATOM 894 O O . LEU A 1 118 ? 7.492 4.046 -29.623 1.00 89.06 118 LEU A O 1
ATOM 898 N N . ASN A 1 119 ? 5.956 2.387 -29.651 1.00 88.06 119 ASN A N 1
ATOM 899 C CA . ASN A 1 119 ? 5.325 2.706 -30.930 1.00 88.06 119 ASN A CA 1
ATOM 900 C C . ASN A 1 119 ? 3.898 3.266 -30.760 1.00 88.06 119 ASN A C 1
ATOM 902 O O . ASN A 1 119 ? 3.116 3.233 -31.708 1.00 88.06 119 ASN A O 1
ATOM 906 N N . SER A 1 120 ? 3.525 3.727 -29.561 1.00 89.50 120 SER A N 1
ATOM 907 C CA . SER A 1 120 ? 2.232 4.376 -29.332 1.00 89.50 120 SER A CA 1
ATOM 908 C C . SER A 1 120 ? 2.308 5.831 -29.785 1.00 89.50 120 SER A C 1
ATOM 910 O O . SER A 1 120 ? 2.915 6.656 -29.104 1.00 89.50 120 SER A O 1
ATOM 912 N N . GLY A 1 121 ? 1.762 6.119 -30.968 1.00 85.38 121 GLY A N 1
ATOM 913 C CA . GLY A 1 121 ? 1.582 7.480 -31.479 1.00 85.38 121 GLY A CA 1
ATOM 914 C C . GLY A 1 121 ? 0.314 8.147 -30.940 1.00 85.38 121 GLY A C 1
ATOM 915 O O . GLY A 1 121 ? -0.443 7.534 -30.191 1.00 85.38 121 GLY A O 1
ATOM 916 N N . GLU A 1 122 ? 0.080 9.393 -31.353 1.00 86.12 122 GLU A N 1
ATOM 917 C CA . GLU A 1 122 ? -1.075 10.223 -30.971 1.00 86.12 122 GLU A CA 1
ATOM 918 C C . GLU A 1 122 ? -1.197 10.438 -29.447 1.00 86.12 122 GLU A C 1
ATOM 920 O O . GLU A 1 122 ? -2.281 10.687 -28.924 1.00 86.12 122 GLU A O 1
ATOM 925 N N . GLU A 1 123 ? -0.086 10.340 -28.707 1.00 88.06 123 GLU A N 1
ATOM 926 C CA . GLU A 1 123 ? -0.076 10.543 -27.252 1.00 88.06 123 GLU A CA 1
ATOM 927 C C . GLU A 1 123 ? -0.163 12.030 -26.889 1.00 88.06 123 GLU A C 1
ATOM 929 O O . GLU A 1 123 ? -0.781 12.382 -25.887 1.00 88.06 123 GLU A O 1
ATOM 934 N N . TYR A 1 124 ? 0.466 12.900 -27.691 1.00 88.06 124 TYR A N 1
ATOM 935 C CA . TYR A 1 124 ? 0.587 14.353 -27.490 1.00 88.06 124 TYR A CA 1
ATOM 936 C C . TYR A 1 124 ? 1.166 14.789 -26.132 1.00 88.06 124 TYR A C 1
ATOM 938 O O . TYR A 1 124 ? 1.114 15.966 -25.759 1.00 88.06 124 TYR A O 1
ATOM 946 N N . GLU A 1 125 ? 1.778 13.851 -25.415 1.00 92.81 125 GLU A N 1
ATOM 947 C CA . GLU A 1 125 ? 2.630 14.122 -24.267 1.00 92.81 125 GLU A CA 1
ATOM 948 C C . GLU A 1 125 ? 3.940 14.776 -24.714 1.00 92.81 125 GLU A C 1
ATOM 950 O O . GLU A 1 125 ? 4.360 14.655 -25.863 1.00 92.81 125 GLU A O 1
ATOM 955 N N . LEU A 1 126 ? 4.615 15.472 -23.805 1.00 92.38 126 LEU A N 1
ATOM 956 C CA . LEU A 1 126 ? 5.875 16.144 -24.096 1.00 92.38 126 LEU A CA 1
ATOM 957 C C . LEU A 1 126 ? 7.055 15.276 -23.682 1.00 92.38 126 LEU A C 1
ATOM 959 O O . LEU A 1 126 ? 7.192 14.932 -22.510 1.00 92.38 126 LEU A O 1
ATOM 963 N N . LEU A 1 127 ? 7.947 15.013 -24.632 1.00 94.88 127 LEU A N 1
ATOM 964 C CA . LEU A 1 127 ? 9.266 14.431 -24.427 1.00 94.88 127 LEU A CA 1
ATOM 965 C C . LEU A 1 127 ? 10.303 15.554 -24.401 1.00 94.88 127 LEU A C 1
ATOM 967 O O . LEU A 1 127 ? 10.385 16.359 -25.329 1.00 94.88 127 LEU A O 1
ATOM 971 N N . PHE A 1 128 ? 11.109 15.633 -23.349 1.00 94.75 128 PHE A N 1
ATOM 972 C CA . PHE A 1 128 ? 12.081 16.712 -23.198 1.00 94.75 128 PHE A CA 1
ATOM 973 C C . PHE A 1 128 ? 13.315 16.284 -22.413 1.00 94.75 128 PHE A C 1
ATOM 975 O O . PHE A 1 128 ? 13.303 15.275 -21.709 1.00 94.75 128 PHE A O 1
ATOM 982 N N . THR A 1 129 ? 14.387 17.069 -22.528 1.00 95.44 129 THR A N 1
ATOM 983 C CA . THR A 1 129 ? 15.649 16.809 -21.829 1.00 95.44 129 THR A CA 1
ATOM 984 C C . THR A 1 129 ? 16.018 17.938 -20.877 1.00 95.44 129 THR A C 1
ATOM 986 O O . THR A 1 129 ? 15.868 19.121 -21.206 1.00 95.44 129 THR A O 1
ATOM 989 N N . VAL A 1 130 ? 16.506 17.573 -19.690 1.00 93.25 130 VAL A N 1
ATOM 990 C CA . VAL A 1 130 ? 16.963 18.520 -18.662 1.00 93.25 130 VAL A CA 1
ATOM 991 C C . VAL A 1 130 ? 18.355 18.148 -18.151 1.00 93.25 130 VAL A C 1
ATOM 993 O O . VAL A 1 130 ? 18.652 16.960 -18.024 1.00 93.25 130 VAL A O 1
ATOM 996 N N . PRO A 1 131 ? 19.204 19.127 -17.800 1.00 92.06 131 PRO A N 1
ATOM 997 C CA . PRO A 1 131 ? 20.505 18.832 -17.218 1.00 92.06 131 PRO A CA 1
ATOM 998 C C . PRO A 1 131 ? 20.354 18.181 -15.838 1.00 92.06 131 PRO A C 1
ATOM 1000 O O . PRO A 1 131 ? 19.711 18.741 -14.949 1.00 92.06 131 PRO A O 1
ATOM 1003 N N . ALA A 1 132 ? 21.013 17.038 -15.619 1.00 88.12 132 ALA A N 1
ATOM 1004 C CA . ALA A 1 132 ? 20.963 16.310 -14.345 1.00 88.12 132 ALA A CA 1
ATOM 1005 C C . ALA A 1 132 ? 21.535 17.099 -13.147 1.00 88.12 132 ALA A C 1
ATOM 1007 O O . ALA A 1 132 ? 21.280 16.746 -12.001 1.00 88.12 132 ALA A O 1
ATOM 1008 N N . GLN A 1 133 ? 22.312 18.157 -13.401 1.00 83.94 133 GLN A N 1
ATOM 1009 C CA . GLN A 1 133 ? 22.933 19.000 -12.371 1.00 83.94 133 GLN A CA 1
ATOM 1010 C C . GLN A 1 133 ? 22.115 20.262 -12.036 1.00 83.94 133 GLN A C 1
ATOM 1012 O O . GLN A 1 133 ? 22.513 21.031 -11.164 1.00 83.94 133 GLN A O 1
ATOM 1017 N N . ASP A 1 134 ? 20.992 20.512 -12.719 1.00 81.25 134 ASP A N 1
ATOM 1018 C CA . ASP A 1 134 ? 20.157 21.691 -12.462 1.00 81.25 134 ASP A CA 1
ATOM 1019 C C . ASP A 1 134 ? 19.111 21.391 -11.377 1.00 81.25 134 ASP A C 1
ATOM 1021 O O . ASP A 1 134 ? 18.041 20.839 -11.640 1.00 81.25 134 ASP A O 1
ATOM 1025 N N . GLU A 1 135 ? 19.400 21.803 -10.139 1.00 76.25 135 GLU A N 1
ATOM 1026 C CA . GLU A 1 135 ? 18.498 21.636 -8.991 1.00 76.25 135 GLU A CA 1
ATOM 1027 C C . GLU A 1 135 ? 17.112 22.260 -9.205 1.00 76.25 135 GLU A C 1
ATOM 1029 O O . GLU A 1 135 ? 16.121 21.748 -8.681 1.00 76.25 135 GLU A O 1
ATOM 1034 N N . LYS A 1 136 ? 17.002 23.344 -9.988 1.00 74.75 136 LYS A N 1
ATOM 1035 C CA . LYS A 1 136 ? 15.701 23.960 -10.285 1.00 74.75 136 LYS A CA 1
ATOM 1036 C C . LYS A 1 136 ? 14.903 23.100 -11.252 1.00 74.75 136 LYS A C 1
ATOM 1038 O O . LYS A 1 136 ? 13.694 22.950 -11.071 1.00 74.75 136 LYS A O 1
ATOM 1043 N N . ALA A 1 137 ? 15.574 22.508 -12.241 1.00 73.44 137 ALA A N 1
ATOM 1044 C CA . ALA A 1 137 ? 14.955 21.543 -13.137 1.00 73.44 137 ALA A CA 1
ATOM 1045 C C . ALA A 1 137 ? 14.486 20.304 -12.370 1.00 73.44 137 ALA A C 1
ATOM 1047 O O . ALA A 1 137 ? 13.318 19.939 -12.476 1.00 73.44 137 ALA A O 1
ATOM 1048 N N . LEU A 1 138 ? 15.337 19.734 -11.513 1.00 75.69 138 LEU A N 1
ATOM 1049 C CA . LEU A 1 138 ? 14.989 18.587 -10.669 1.00 75.69 138 LEU A CA 1
ATOM 1050 C C . LEU A 1 138 ? 13.868 18.897 -9.667 1.00 75.69 138 LEU A C 1
ATOM 1052 O O . LEU A 1 138 ? 13.004 18.058 -9.421 1.00 75.69 138 LEU A O 1
ATOM 1056 N N . GLY A 1 139 ? 13.848 20.105 -9.099 1.00 73.12 139 GLY A N 1
ATOM 1057 C CA . GLY A 1 139 ? 12.759 20.573 -8.243 1.00 73.12 139 GLY A CA 1
ATOM 1058 C C . GLY A 1 139 ? 11.434 20.695 -8.999 1.00 73.12 139 GLY A C 1
ATOM 1059 O O . GLY A 1 139 ? 10.383 20.376 -8.448 1.00 73.12 139 GLY A O 1
ATOM 1060 N N . PHE A 1 140 ? 11.479 21.088 -10.274 1.00 74.06 140 PHE A N 1
ATOM 1061 C CA . PHE A 1 140 ? 10.300 21.169 -11.135 1.00 74.06 140 PHE A CA 1
ATOM 1062 C C . PHE A 1 140 ? 9.769 19.791 -11.557 1.00 74.06 140 PHE A C 1
ATOM 1064 O O . PHE A 1 140 ? 8.563 19.643 -11.724 1.00 74.06 140 PHE A O 1
ATOM 1071 N N . LEU A 1 141 ? 10.623 18.759 -11.634 1.00 71.81 141 LEU A N 1
ATOM 1072 C CA . LEU A 1 141 ? 10.173 17.370 -11.831 1.00 71.81 141 LEU A CA 1
ATOM 1073 C C . LEU A 1 141 ? 9.254 16.873 -10.698 1.00 71.81 141 LEU A C 1
ATOM 1075 O O . LEU A 1 141 ? 8.546 15.886 -10.870 1.00 71.81 141 LEU A O 1
ATOM 1079 N N . LYS A 1 142 ? 9.261 17.554 -9.543 1.00 70.25 142 LYS A N 1
ATOM 1080 C CA . LYS A 1 142 ? 8.407 17.268 -8.382 1.00 70.25 142 LYS A CA 1
ATOM 1081 C C . LYS A 1 142 ? 7.131 18.126 -8.338 1.00 70.25 142 LYS A C 1
ATOM 1083 O O . LYS A 1 142 ? 6.396 18.041 -7.351 1.00 70.25 142 LYS A O 1
ATOM 1088 N N . ASP A 1 143 ? 6.881 18.977 -9.344 1.00 66.62 143 ASP A N 1
ATOM 1089 C CA . ASP A 1 143 ? 5.645 19.771 -9.439 1.00 66.62 143 ASP A CA 1
ATOM 1090 C C . ASP A 1 143 ? 4.435 18.820 -9.547 1.00 66.62 143 ASP A C 1
ATOM 1092 O O . ASP A 1 143 ? 4.479 17.806 -10.239 1.00 66.62 143 ASP A O 1
ATOM 1096 N N . ARG A 1 144 ? 3.361 19.116 -8.808 1.00 63.38 144 ARG A N 1
ATOM 1097 C CA . ARG A 1 144 ? 2.188 18.232 -8.682 1.00 63.38 144 ARG A CA 1
ATOM 1098 C C . ARG A 1 144 ? 1.134 18.474 -9.761 1.00 63.38 144 ARG A C 1
ATOM 1100 O O . ARG A 1 144 ? 0.245 17.644 -9.920 1.00 63.38 144 ARG A O 1
ATOM 1107 N N . ASP A 1 145 ? 1.231 19.587 -10.488 1.00 68.75 145 ASP A N 1
ATOM 1108 C CA . ASP A 1 145 ? 0.228 19.978 -11.487 1.00 68.75 145 ASP A CA 1
ATOM 1109 C C . ASP A 1 145 ? 0.320 19.166 -12.789 1.00 68.75 145 ASP A C 1
ATOM 1111 O O . ASP A 1 145 ? -0.677 19.021 -13.493 1.00 68.75 145 ASP A O 1
ATOM 1115 N N . VAL A 1 146 ? 1.505 18.647 -13.130 1.00 73.25 146 VAL A N 1
ATOM 1116 C CA . VAL A 1 146 ? 1.727 17.805 -14.315 1.00 73.25 146 VAL A CA 1
ATOM 1117 C C . VAL A 1 146 ? 2.593 16.626 -13.907 1.00 73.25 146 VAL A C 1
ATOM 1119 O O . VAL A 1 146 ? 3.672 16.812 -13.352 1.00 73.25 146 VAL A O 1
ATOM 1122 N N . ARG A 1 147 ? 2.130 15.405 -14.192 1.00 83.69 147 ARG A N 1
ATOM 1123 C CA . ARG A 1 147 ? 2.922 14.195 -13.964 1.00 83.69 147 ARG A CA 1
ATOM 1124 C C . ARG A 1 147 ? 4.101 14.198 -14.930 1.00 83.69 147 ARG A C 1
ATOM 1126 O O . ARG A 1 147 ? 3.891 14.206 -16.138 1.00 83.69 147 ARG A O 1
ATOM 1133 N N . ILE A 1 148 ? 5.313 14.189 -14.391 1.00 88.44 148 ILE A N 1
ATOM 1134 C CA . ILE A 1 148 ? 6.558 14.110 -15.154 1.00 88.44 148 ILE A CA 1
ATOM 1135 C C . ILE A 1 148 ? 7.301 12.865 -14.692 1.00 88.44 148 ILE A C 1
ATOM 1137 O O . ILE A 1 148 ? 7.345 12.569 -13.498 1.00 88.44 148 ILE A O 1
ATOM 1141 N N . THR A 1 149 ? 7.885 12.116 -15.617 1.00 90.69 149 THR A N 1
ATOM 1142 C CA . THR A 1 149 ? 8.653 10.913 -15.291 1.00 90.69 149 THR A CA 1
ATOM 1143 C C . THR A 1 149 ? 9.969 10.910 -16.048 1.00 90.69 149 THR A C 1
ATOM 1145 O O . THR A 1 149 ? 9.995 11.170 -17.248 1.00 90.69 149 THR A O 1
ATOM 1148 N N . VAL A 1 150 ? 11.065 10.636 -15.336 1.00 93.50 150 VAL A N 1
ATOM 1149 C CA . VAL A 1 150 ? 12.382 10.420 -15.945 1.00 93.50 150 VAL A CA 1
ATOM 1150 C C . VAL A 1 150 ? 12.410 9.000 -16.491 1.00 93.50 150 VAL A C 1
ATOM 1152 O O . VAL A 1 150 ? 12.270 8.048 -15.732 1.00 93.50 150 VAL A O 1
ATOM 1155 N N . ILE A 1 151 ? 12.590 8.866 -17.799 1.00 95.00 151 ILE A N 1
ATOM 1156 C CA . ILE A 1 151 ? 12.509 7.592 -18.524 1.00 95.00 151 ILE A CA 1
ATOM 1157 C C . ILE A 1 151 ? 13.848 7.150 -19.114 1.00 95.00 151 ILE A C 1
ATOM 1159 O O . ILE A 1 151 ? 13.923 6.114 -19.769 1.00 95.00 151 ILE A O 1
ATOM 1163 N N . GLY A 1 152 ? 14.911 7.928 -18.920 1.00 95.25 152 GLY A N 1
ATOM 1164 C CA . GLY A 1 152 ? 16.222 7.613 -19.468 1.00 95.25 152 GLY A CA 1
ATOM 1165 C C . GLY A 1 152 ? 17.233 8.736 -19.310 1.00 95.25 152 GLY A C 1
ATOM 1166 O O . GLY A 1 152 ? 16.994 9.732 -18.626 1.00 95.25 152 GLY A O 1
ATOM 1167 N N . GLU A 1 153 ? 18.361 8.570 -19.987 1.00 96.81 153 GLU A N 1
ATOM 1168 C CA . GLU A 1 153 ? 19.469 9.519 -19.998 1.00 96.81 153 GLU A CA 1
ATOM 1169 C C . GLU A 1 153 ? 20.042 9.656 -21.414 1.00 96.81 153 GLU A C 1
ATOM 1171 O O . GLU A 1 153 ? 20.209 8.675 -22.147 1.00 96.81 153 GLU A O 1
ATOM 1176 N N . MET A 1 154 ? 20.379 10.883 -21.796 1.00 97.38 154 MET A N 1
ATOM 1177 C CA . MET A 1 154 ? 21.116 11.177 -23.016 1.00 97.38 154 MET A CA 1
ATOM 1178 C C . MET A 1 154 ? 22.567 10.715 -22.879 1.00 97.38 154 MET A C 1
ATOM 1180 O O . MET A 1 154 ? 23.226 10.929 -21.862 1.00 97.38 154 MET A O 1
ATOM 1184 N N . LYS A 1 155 ? 23.099 10.118 -23.939 1.00 96.62 155 LYS A N 1
ATOM 1185 C CA . LYS A 1 155 ? 24.473 9.617 -24.030 1.00 96.62 155 LYS A CA 1
ATOM 1186 C C . LYS A 1 155 ? 25.195 10.268 -25.205 1.00 96.62 155 LYS A C 1
ATOM 1188 O O . LYS A 1 155 ? 24.598 10.977 -26.012 1.00 96.62 155 LYS A O 1
ATOM 1193 N N . SER A 1 156 ? 26.499 10.047 -25.296 1.00 93.06 156 SER A N 1
ATOM 1194 C CA . SER A 1 156 ? 27.279 10.453 -26.462 1.00 93.06 156 SER A CA 1
ATOM 1195 C C . SER A 1 156 ? 26.818 9.703 -27.719 1.00 93.06 156 SER A C 1
ATOM 1197 O O . SER A 1 156 ? 26.274 8.601 -27.636 1.00 93.06 156 SER A O 1
ATOM 1199 N N . ALA A 1 157 ? 27.007 10.306 -28.895 1.00 91.00 157 ALA A N 1
ATOM 1200 C CA . ALA A 1 157 ? 26.528 9.762 -30.172 1.00 91.00 157 ALA A CA 1
ATOM 1201 C C . ALA A 1 157 ? 26.984 8.320 -30.465 1.00 91.00 157 ALA A C 1
ATOM 1203 O O . ALA A 1 157 ? 26.240 7.542 -31.055 1.00 91.00 157 ALA A O 1
ATOM 1204 N N . ASP A 1 158 ? 28.190 7.952 -30.035 1.00 89.88 158 ASP A N 1
ATOM 1205 C CA . ASP A 1 158 ? 28.782 6.621 -30.201 1.00 89.88 158 ASP A CA 1
ATOM 1206 C C . ASP A 1 158 ? 28.080 5.527 -29.383 1.00 89.88 158 ASP A C 1
ATOM 1208 O O . ASP A 1 158 ? 28.189 4.347 -29.716 1.00 89.88 158 ASP A O 1
ATOM 1212 N N . TYR A 1 159 ? 27.311 5.901 -28.355 1.00 87.94 159 TYR A N 1
ATOM 1213 C CA . TYR A 1 159 ? 26.485 4.962 -27.598 1.00 87.94 159 TYR A CA 1
ATOM 1214 C C . TYR A 1 159 ? 25.326 4.402 -28.445 1.00 87.94 159 TYR A C 1
ATOM 1216 O O . TYR A 1 159 ? 24.903 3.256 -28.261 1.00 87.94 159 TYR A O 1
ATOM 1224 N N . GLY A 1 160 ? 24.830 5.188 -29.406 1.00 90.38 160 GLY A N 1
ATOM 1225 C CA . GLY A 1 160 ? 23.613 4.885 -30.157 1.00 90.38 160 GLY A CA 1
ATOM 1226 C C . GLY A 1 160 ? 22.346 5.044 -29.311 1.00 90.38 160 GLY A C 1
ATOM 1227 O O . GLY A 1 160 ? 22.365 5.669 -28.250 1.00 90.38 160 GLY A O 1
ATOM 1228 N N . LEU A 1 161 ? 21.228 4.504 -29.798 1.00 90.31 161 LEU A N 1
ATOM 1229 C CA . LEU A 1 161 ? 19.930 4.557 -29.123 1.00 90.31 161 LEU A CA 1
ATOM 1230 C C . LEU A 1 161 ? 19.570 3.164 -28.625 1.00 90.31 161 LEU A C 1
ATOM 1232 O O . LEU A 1 161 ? 19.415 2.237 -29.422 1.00 90.31 161 LEU A O 1
ATOM 1236 N N . ARG A 1 162 ? 19.464 3.002 -27.306 1.00 88.69 162 ARG A N 1
ATOM 1237 C CA . ARG A 1 162 ? 19.282 1.684 -26.693 1.00 88.69 162 ARG A CA 1
ATOM 1238 C C . ARG A 1 162 ? 18.306 1.710 -25.528 1.00 88.69 162 ARG A C 1
ATOM 1240 O O . ARG A 1 162 ? 18.052 2.755 -24.931 1.00 88.69 162 ARG A O 1
ATOM 1247 N N . LEU A 1 163 ? 17.799 0.536 -25.187 1.00 81.81 163 LEU A N 1
ATOM 1248 C CA . LEU A 1 163 ? 17.254 0.250 -23.866 1.00 81.81 163 LEU A CA 1
ATOM 1249 C C . LEU A 1 163 ? 18.395 -0.068 -22.887 1.00 81.81 163 LEU A C 1
ATOM 1251 O O . LEU A 1 163 ? 19.513 -0.391 -23.297 1.00 81.81 163 LEU A O 1
ATOM 1255 N N . ASP A 1 164 ? 18.114 0.022 -21.594 1.00 81.81 164 ASP A N 1
ATOM 1256 C CA . ASP A 1 164 ? 19.046 -0.291 -20.505 1.00 81.81 164 ASP A CA 1
ATOM 1257 C C . ASP A 1 164 ? 19.547 -1.746 -20.509 1.00 81.81 164 ASP A C 1
ATOM 1259 O O . ASP A 1 164 ? 20.675 -2.007 -20.090 1.00 81.81 164 ASP A O 1
ATOM 1263 N N . ASP A 1 165 ? 18.772 -2.678 -21.068 1.00 72.44 165 ASP A N 1
ATOM 1264 C CA . ASP A 1 165 ? 19.187 -4.064 -21.319 1.00 72.44 165 ASP A CA 1
ATOM 1265 C C . ASP A 1 165 ? 20.096 -4.247 -22.553 1.00 72.44 165 ASP A C 1
ATOM 1267 O O . ASP A 1 165 ? 20.512 -5.364 -22.871 1.00 72.44 165 ASP A O 1
ATOM 1271 N N . GLY A 1 166 ? 20.426 -3.153 -23.244 1.00 74.81 166 GLY A N 1
ATOM 1272 C CA . GLY A 1 166 ? 21.298 -3.126 -24.414 1.00 74.81 166 GLY A CA 1
ATOM 1273 C C . GLY A 1 166 ? 20.587 -3.319 -25.754 1.00 74.81 166 GLY A C 1
ATOM 1274 O O . GLY A 1 166 ? 21.260 -3.258 -26.785 1.00 74.81 166 GLY A O 1
ATOM 1275 N N . THR A 1 167 ? 19.265 -3.516 -25.771 1.00 77.94 167 THR A N 1
ATOM 1276 C CA . THR A 1 167 ? 18.492 -3.649 -27.015 1.00 77.94 167 THR A CA 1
ATOM 1277 C C . THR A 1 167 ? 18.542 -2.358 -27.830 1.00 77.94 167 THR A C 1
ATOM 1279 O O . THR A 1 167 ? 18.256 -1.281 -27.313 1.00 77.94 167 THR A O 1
ATOM 1282 N N . GLU A 1 168 ? 18.874 -2.456 -29.116 1.00 80.81 168 GLU A N 1
ATOM 1283 C CA . GLU A 1 168 ? 18.951 -1.304 -30.018 1.00 80.81 168 GLU A CA 1
ATOM 1284 C C . GLU A 1 168 ? 17.559 -0.847 -30.489 1.00 80.81 168 GLU A C 1
ATOM 1286 O O . GLU A 1 168 ? 16.706 -1.659 -30.867 1.00 80.81 168 GLU A O 1
ATOM 1291 N N . LEU A 1 169 ? 17.341 0.470 -30.476 1.00 78.75 169 LEU A N 1
ATOM 1292 C CA . LEU A 1 169 ? 16.118 1.121 -30.941 1.00 78.75 169 LEU A CA 1
ATOM 1293 C C . LEU A 1 169 ? 16.312 1.607 -32.383 1.00 78.75 169 LEU A C 1
ATOM 1295 O O . LEU A 1 169 ? 17.123 2.498 -32.632 1.00 78.75 169 LEU A O 1
ATOM 1299 N N . LEU A 1 170 ? 15.556 1.054 -33.334 1.00 74.19 170 LEU A N 1
ATOM 1300 C CA . LEU A 1 170 ? 15.581 1.493 -34.730 1.00 74.19 170 LEU A CA 1
ATOM 1301 C C . LEU A 1 170 ? 14.420 2.448 -35.029 1.00 74.19 170 LEU A C 1
ATOM 1303 O O . LEU A 1 170 ? 13.348 2.379 -34.426 1.00 74.19 170 LEU A O 1
ATOM 1307 N N . LYS A 1 171 ? 14.615 3.320 -36.024 1.00 56.94 171 LYS A N 1
ATOM 1308 C CA . LYS A 1 171 ? 13.574 4.212 -36.556 1.00 56.94 171 LYS A CA 1
ATOM 1309 C C . LYS A 1 171 ? 12.501 3.351 -37.253 1.00 56.94 171 LYS A C 1
ATOM 1311 O O . LYS A 1 171 ? 12.644 3.006 -38.423 1.00 56.94 171 LYS A O 1
ATOM 1316 N N . GLY A 1 172 ? 11.491 2.915 -36.495 1.00 52.47 172 GLY A N 1
ATOM 1317 C CA . GLY A 1 172 ? 10.444 1.969 -36.919 1.00 52.47 172 GLY A CA 1
ATOM 1318 C C . GLY A 1 172 ? 10.190 0.781 -35.972 1.00 52.47 172 GLY A C 1
ATOM 1319 O O . GLY A 1 172 ? 9.374 -0.075 -36.306 1.00 52.47 172 GLY A O 1
ATOM 1320 N N . GLY A 1 173 ? 10.877 0.699 -34.824 1.00 54.31 173 GLY A N 1
ATOM 1321 C CA . GLY A 1 173 ? 10.663 -0.338 -33.806 1.00 54.31 173 GLY A CA 1
ATOM 1322 C C . GLY A 1 173 ? 11.960 -0.998 -33.322 1.00 54.31 173 GLY A C 1
ATOM 1323 O O . GLY A 1 173 ? 13.053 -0.467 -33.500 1.00 54.31 173 GLY A O 1
ATOM 1324 N N . LEU A 1 174 ? 11.856 -2.164 -32.680 1.00 46.50 174 LEU A N 1
ATOM 1325 C CA . LEU A 1 174 ? 13.031 -2.928 -32.238 1.00 46.50 174 LEU A CA 1
ATOM 1326 C C . LEU A 1 174 ? 13.760 -3.550 -33.441 1.00 46.50 174 LEU A C 1
ATOM 1328 O O . LEU A 1 174 ? 13.117 -4.045 -34.369 1.00 46.50 174 LEU A O 1
ATOM 1332 N N . GLY A 1 175 ? 15.096 -3.539 -33.430 1.00 34.81 175 GLY A N 1
ATOM 1333 C CA . GLY A 1 175 ? 15.900 -4.136 -34.501 1.00 34.81 175 GLY A CA 1
ATOM 1334 C C . GLY A 1 175 ? 15.779 -5.662 -34.623 1.00 34.81 175 GLY A C 1
ATOM 1335 O O . GLY A 1 175 ? 15.294 -6.324 -33.703 1.00 34.81 175 GLY A O 1
ATOM 1336 N N . PRO A 1 176 ? 16.208 -6.253 -35.760 1.00 31.98 176 PRO A N 1
ATOM 1337 C CA . PRO A 1 176 ? 16.123 -7.692 -35.974 1.00 31.98 176 PRO A CA 1
ATOM 1338 C C . PRO A 1 176 ? 16.985 -8.440 -34.950 1.00 31.98 176 PRO A C 1
ATOM 1340 O O . PRO A 1 176 ? 18.214 -8.378 -34.978 1.00 31.98 176 PRO A O 1
ATOM 1343 N N . LEU A 1 177 ? 16.319 -9.182 -34.062 1.00 35.44 177 LEU A N 1
ATOM 1344 C CA . LEU A 1 177 ? 16.937 -10.151 -33.161 1.00 35.44 177 LEU A CA 1
ATOM 1345 C C . LEU A 1 177 ? 17.656 -11.210 -34.005 1.00 35.44 177 LEU A C 1
ATOM 1347 O O . LEU A 1 177 ? 17.022 -12.044 -34.657 1.00 35.44 177 LEU A O 1
ATOM 1351 N N . SER A 1 178 ? 18.988 -11.161 -34.027 1.00 26.64 178 SER A N 1
ATOM 1352 C CA . SER A 1 178 ? 19.790 -12.177 -34.693 1.00 26.64 178 SER A CA 1
ATOM 1353 C C . SER A 1 178 ? 19.557 -13.529 -34.020 1.00 26.64 178 SER A C 1
ATOM 1355 O O . SER A 1 178 ? 19.581 -13.693 -32.801 1.00 26.64 178 SER A O 1
ATOM 1357 N N . SER A 1 179 ? 19.262 -14.509 -34.864 1.00 30.28 179 SER A N 1
ATOM 1358 C CA . SER A 1 179 ? 18.946 -15.883 -34.516 1.00 30.28 179 SER A CA 1
ATOM 1359 C C . SER A 1 179 ? 20.075 -16.541 -33.717 1.00 30.28 179 SER A C 1
ATOM 1361 O O . SER A 1 179 ? 21.017 -17.091 -34.288 1.00 30.28 179 SER A O 1
ATOM 1363 N N . MET A 1 180 ? 19.943 -16.561 -32.395 1.00 26.53 180 MET A N 1
ATOM 1364 C CA . MET A 1 180 ? 20.647 -17.495 -31.528 1.00 26.53 180 MET A CA 1
ATOM 1365 C C . MET A 1 180 ? 19.639 -18.094 -30.554 1.00 26.53 180 MET A C 1
ATOM 1367 O O . MET A 1 180 ? 18.925 -17.389 -29.851 1.00 26.53 180 MET A O 1
ATOM 1371 N N . LYS A 1 181 ? 19.549 -19.427 -30.572 1.00 34.00 181 LYS A N 1
ATOM 1372 C CA . LYS A 1 181 ? 18.717 -20.230 -29.676 1.00 34.00 181 LYS A CA 1
ATOM 1373 C C . LYS A 1 181 ? 19.012 -19.857 -28.218 1.00 34.00 181 LYS A C 1
ATOM 1375 O O . LYS A 1 181 ? 19.972 -20.365 -27.649 1.00 34.00 181 LYS A O 1
ATOM 1380 N N . ILE A 1 182 ? 18.161 -19.043 -27.605 1.00 31.11 182 ILE A N 1
ATOM 1381 C CA . ILE A 1 182 ? 18.105 -18.883 -26.152 1.00 31.11 182 ILE A CA 1
ATOM 1382 C C . ILE A 1 182 ? 16.791 -19.514 -25.715 1.00 31.11 182 ILE A C 1
ATOM 1384 O O . ILE A 1 182 ? 15.704 -19.061 -26.062 1.00 31.11 182 ILE A O 1
ATOM 1388 N N . HIS A 1 183 ? 16.904 -20.635 -25.012 1.00 28.67 183 HIS A N 1
ATOM 1389 C CA . HIS A 1 183 ? 15.776 -21.243 -24.330 1.00 28.67 183 HIS A CA 1
ATOM 1390 C C . HIS A 1 183 ? 15.225 -20.224 -23.323 1.00 28.67 183 HIS A C 1
ATOM 1392 O O . HIS A 1 183 ? 15.979 -19.734 -22.490 1.00 28.67 183 HIS A O 1
ATOM 1398 N N . SER A 1 184 ? 13.934 -19.899 -23.434 1.00 30.77 184 SER A N 1
ATOM 1399 C CA . SER A 1 184 ? 13.062 -19.426 -22.349 1.00 30.77 184 SER A CA 1
ATOM 1400 C C . SER A 1 184 ? 13.741 -18.640 -21.211 1.00 30.77 184 SER A C 1
ATOM 1402 O O . SER A 1 184 ? 13.842 -19.137 -20.092 1.00 30.77 184 SER A O 1
ATOM 1404 N N . PHE A 1 185 ? 14.128 -17.390 -21.457 1.00 32.97 185 PHE A N 1
ATOM 1405 C CA . PHE A 1 185 ? 14.169 -16.386 -20.394 1.00 32.97 185 PHE A CA 1
ATOM 1406 C C . PHE A 1 185 ? 12.880 -15.571 -20.505 1.00 32.97 185 PHE A C 1
ATOM 1408 O O . PHE A 1 185 ? 12.765 -14.670 -21.330 1.00 32.97 185 PHE A O 1
ATOM 1415 N N . ARG A 1 186 ? 11.860 -15.943 -19.722 1.00 40.72 186 ARG A N 1
ATOM 1416 C CA . ARG A 1 186 ? 10.692 -15.082 -19.494 1.00 40.72 186 ARG A CA 1
ATOM 1417 C C . ARG A 1 186 ? 11.210 -13.787 -18.859 1.00 40.72 186 ARG A C 1
ATOM 1419 O O . ARG A 1 186 ? 11.723 -13.837 -17.743 1.00 40.72 186 ARG A O 1
ATOM 1426 N N . ARG A 1 187 ? 11.133 -12.667 -19.589 1.00 47.31 187 ARG A N 1
ATOM 1427 C CA . ARG A 1 187 ? 11.448 -11.314 -19.094 1.00 47.31 187 ARG A CA 1
ATOM 1428 C C . ARG A 1 187 ? 10.660 -11.074 -17.798 1.00 47.31 187 ARG A C 1
ATOM 1430 O O . ARG A 1 187 ? 9.479 -11.406 -17.735 1.00 47.31 187 ARG A O 1
ATOM 1437 N N . MET A 1 188 ? 11.329 -10.558 -16.772 1.00 56.56 188 MET A N 1
ATOM 1438 C CA . MET A 1 188 ? 10.732 -10.273 -15.466 1.00 56.56 188 MET A CA 1
ATOM 1439 C C . MET A 1 188 ? 9.874 -8.998 -15.573 1.00 56.56 188 MET A C 1
ATOM 1441 O O . MET A 1 188 ? 10.408 -7.939 -15.889 1.00 56.56 188 MET A O 1
ATOM 1445 N N . LYS A 1 189 ? 8.554 -9.092 -15.371 1.00 69.12 189 LYS A N 1
ATOM 1446 C CA . LYS A 1 189 ? 7.610 -7.956 -15.454 1.00 69.12 189 LYS A CA 1
ATOM 1447 C C . LYS A 1 189 ? 7.511 -7.259 -14.092 1.00 69.12 189 LYS A C 1
ATOM 1449 O O . LYS A 1 189 ? 7.043 -7.873 -13.140 1.00 69.12 189 LYS A O 1
ATOM 1454 N N . ASN A 1 190 ? 7.920 -5.995 -13.992 1.00 69.56 190 ASN A N 1
ATOM 1455 C CA . ASN A 1 190 ? 7.693 -5.194 -12.783 1.00 69.56 190 ASN A CA 1
ATOM 1456 C C . ASN A 1 190 ? 6.194 -4.892 -12.632 1.00 69.56 190 ASN A C 1
ATOM 1458 O O . ASN A 1 190 ? 5.560 -4.429 -13.580 1.00 69.56 190 ASN A O 1
ATOM 1462 N N . VAL A 1 191 ? 5.626 -5.158 -11.459 1.00 76.62 191 VAL A N 1
ATOM 1463 C CA . VAL A 1 191 ? 4.204 -4.956 -11.150 1.00 76.62 191 VAL A CA 1
ATOM 1464 C C . VAL A 1 191 ? 4.040 -4.265 -9.794 1.00 76.62 191 VAL A C 1
ATOM 1466 O O . VAL A 1 191 ? 4.997 -4.106 -9.034 1.00 76.62 191 VAL A O 1
ATOM 1469 N N . ARG A 1 192 ? 2.827 -3.779 -9.510 1.00 81.06 192 ARG A N 1
ATOM 1470 C CA . ARG A 1 192 ? 2.536 -3.078 -8.250 1.00 81.06 192 ARG A CA 1
ATOM 1471 C C . ARG A 1 192 ? 2.552 -4.053 -7.065 1.00 81.06 192 ARG A C 1
ATOM 1473 O O . ARG A 1 192 ? 2.260 -5.231 -7.271 1.00 81.06 192 ARG A O 1
ATOM 1480 N N . PRO A 1 193 ? 2.816 -3.564 -5.838 1.00 84.69 193 PRO A N 1
ATOM 1481 C CA . PRO A 1 193 ? 2.657 -4.357 -4.625 1.00 84.69 193 PRO A CA 1
ATOM 1482 C C . PRO A 1 193 ? 1.320 -5.095 -4.593 1.00 84.69 193 PRO A C 1
ATOM 1484 O O . PRO A 1 193 ? 0.272 -4.484 -4.816 1.00 84.69 193 PRO A O 1
ATOM 1487 N N . TYR A 1 194 ? 1.374 -6.388 -4.280 1.00 86.56 194 TYR A N 1
ATOM 1488 C CA . TYR A 1 194 ? 0.210 -7.256 -4.128 1.00 86.56 194 TYR A CA 1
ATOM 1489 C C . TYR A 1 194 ? -0.611 -7.469 -5.407 1.00 86.56 194 TYR A C 1
ATOM 1491 O O . TYR A 1 194 ? -1.813 -7.720 -5.312 1.00 86.56 194 TYR A O 1
ATOM 1499 N N . GLN A 1 195 ? 0.012 -7.387 -6.586 1.00 82.88 195 GLN A N 1
ATOM 1500 C CA . GLN A 1 195 ? -0.640 -7.687 -7.864 1.00 82.88 195 GLN A CA 1
ATOM 1501 C C . GLN A 1 195 ? -0.459 -9.164 -8.243 1.00 82.88 195 GLN A C 1
ATOM 1503 O O . GLN A 1 195 ? -1.410 -9.935 -8.213 1.00 82.88 195 GLN A O 1
ATOM 1508 N N . SER A 1 196 ? 0.767 -9.594 -8.548 1.00 82.50 196 SER A N 1
ATOM 1509 C CA . SER A 1 196 ? 1.080 -11.008 -8.809 1.00 82.50 196 SER A CA 1
ATOM 1510 C C . SER A 1 196 ? 1.220 -11.821 -7.529 1.00 82.50 196 SER A C 1
ATOM 1512 O O . SER A 1 196 ? 0.901 -13.007 -7.515 1.00 82.50 196 SER A O 1
ATOM 1514 N N . LEU A 1 197 ? 1.690 -11.202 -6.444 1.00 84.62 197 LEU A N 1
ATOM 1515 C CA . LEU A 1 197 ? 1.851 -11.874 -5.162 1.00 84.62 197 LEU A CA 1
ATOM 1516 C C . LEU A 1 197 ? 0.503 -12.365 -4.645 1.00 84.62 197 LEU A C 1
ATOM 1518 O O . LEU A 1 197 ? 0.463 -13.421 -4.024 1.00 84.62 197 LEU A O 1
ATOM 1522 N N . ALA A 1 198 ? -0.590 -11.653 -4.950 1.00 84.62 198 ALA A N 1
ATOM 1523 C CA . ALA A 1 198 ? -1.940 -12.029 -4.550 1.00 84.62 198 ALA A CA 1
ATOM 1524 C C . ALA A 1 198 ? -2.244 -13.494 -4.878 1.00 84.62 198 ALA A C 1
ATOM 1526 O O . ALA A 1 198 ? -2.755 -14.191 -4.004 1.00 84.62 198 ALA A O 1
ATOM 1527 N N . ASP A 1 199 ? -1.869 -13.990 -6.066 1.00 81.62 199 ASP A N 1
ATOM 1528 C CA . ASP A 1 199 ? -2.136 -15.358 -6.539 1.00 81.62 199 ASP A CA 1
ATOM 1529 C C . ASP A 1 199 ? -1.615 -16.446 -5.600 1.00 81.62 199 ASP A C 1
ATOM 1531 O O . ASP A 1 199 ? -2.322 -17.424 -5.359 1.00 81.62 199 ASP A O 1
ATOM 1535 N N . VAL A 1 200 ? -0.449 -16.223 -5.003 1.00 84.19 200 VAL A N 1
ATOM 1536 C CA . VAL A 1 200 ? 0.259 -17.184 -4.142 1.00 84.19 200 VAL A CA 1
ATOM 1537 C C . VAL A 1 200 ? 0.314 -16.739 -2.677 1.00 84.19 200 VAL A C 1
ATOM 1539 O O . VAL A 1 200 ? 0.836 -17.456 -1.827 1.00 84.19 200 VAL A O 1
ATOM 1542 N N . TYR A 1 201 ? -0.244 -15.564 -2.364 1.00 85.62 201 TYR A N 1
ATOM 1543 C CA . TYR A 1 201 ? -0.121 -14.914 -1.060 1.00 85.62 201 TYR A CA 1
ATOM 1544 C C . TYR A 1 201 ? -0.612 -15.798 0.081 1.00 85.62 201 TYR A C 1
ATOM 1546 O O . TYR A 1 201 ? 0.102 -15.979 1.058 1.00 85.62 201 TYR A O 1
ATOM 1554 N N . ASP A 1 202 ? -1.803 -16.384 -0.053 1.00 84.19 202 ASP A N 1
ATOM 1555 C CA . ASP A 1 202 ? -2.381 -17.210 1.009 1.00 84.19 202 ASP A CA 1
ATOM 1556 C C . ASP A 1 202 ? -1.559 -18.482 1.273 1.00 84.19 202 ASP A C 1
ATOM 1558 O O . ASP A 1 202 ? -1.454 -18.898 2.419 1.00 84.19 202 ASP A O 1
ATOM 1562 N N . GLU A 1 203 ? -0.941 -19.073 0.242 1.00 83.31 203 GLU A N 1
ATOM 1563 C CA . GLU A 1 203 ? -0.060 -20.239 0.410 1.00 83.31 203 GLU A CA 1
ATOM 1564 C C . GLU A 1 203 ? 1.252 -19.851 1.105 1.00 83.31 203 GLU A C 1
ATOM 1566 O O . GLU A 1 203 ? 1.725 -20.564 1.986 1.00 83.31 203 GLU A O 1
ATOM 1571 N N . ILE A 1 204 ? 1.828 -18.693 0.763 1.00 82.31 204 ILE A N 1
ATOM 1572 C CA . ILE A 1 204 ? 3.033 -18.180 1.434 1.00 82.31 204 ILE A CA 1
ATOM 1573 C C . ILE A 1 204 ? 2.724 -17.820 2.892 1.00 82.31 204 ILE A C 1
ATOM 1575 O O . ILE A 1 204 ? 3.538 -18.065 3.784 1.00 82.31 204 ILE A O 1
ATOM 1579 N N . MET A 1 205 ? 1.543 -17.257 3.143 1.00 81.12 205 MET A N 1
ATOM 1580 C CA . MET A 1 205 ? 1.106 -16.776 4.453 1.00 81.12 205 MET A CA 1
ATOM 1581 C C . MET A 1 205 ? 0.392 -17.844 5.292 1.00 81.12 205 MET A C 1
ATOM 1583 O O . MET A 1 205 ? -0.085 -17.523 6.375 1.00 81.12 205 MET A O 1
ATOM 1587 N N . ASP A 1 206 ? 0.370 -19.112 4.868 1.00 81.62 206 ASP A N 1
ATOM 1588 C CA . ASP A 1 206 ? -0.283 -20.218 5.597 1.00 81.62 206 ASP A CA 1
ATOM 1589 C C . ASP A 1 206 ? 0.285 -20.424 7.017 1.00 81.62 206 ASP A C 1
ATOM 1591 O O . ASP A 1 206 ? -0.386 -20.893 7.932 1.00 81.62 206 ASP A O 1
ATOM 1595 N N . HIS A 1 207 ? 1.526 -19.990 7.245 1.00 78.88 207 HIS A N 1
ATOM 1596 C CA . HIS A 1 207 ? 2.166 -20.002 8.560 1.00 78.88 207 HIS A CA 1
ATOM 1597 C C . HIS A 1 207 ? 1.645 -18.914 9.525 1.00 78.88 207 HIS A C 1
ATOM 1599 O O . HIS A 1 207 ? 2.008 -18.920 10.706 1.00 78.88 207 HIS A O 1
ATOM 1605 N N . VAL A 1 208 ? 0.847 -17.952 9.049 1.00 83.75 208 VAL A N 1
ATOM 1606 C CA . VAL A 1 208 ? 0.283 -16.875 9.870 1.00 83.75 208 VAL A CA 1
ATOM 1607 C C . VAL A 1 208 ? -0.959 -17.375 10.600 1.00 83.75 208 VAL A C 1
ATOM 1609 O O . VAL A 1 208 ? -1.977 -17.711 10.003 1.00 83.75 208 VAL A O 1
ATOM 1612 N N . ASP A 1 209 ? -0.900 -17.354 11.931 1.00 90.38 209 ASP A N 1
ATOM 1613 C CA . ASP A 1 209 ? -2.011 -17.765 12.791 1.00 90.38 209 ASP A CA 1
ATOM 1614 C C . ASP A 1 209 ? -3.088 -16.665 12.892 1.00 90.38 209 ASP A C 1
ATOM 1616 O O . ASP A 1 209 ? -3.140 -15.884 13.851 1.00 90.38 209 ASP A O 1
ATOM 1620 N N . TYR A 1 210 ? -3.936 -16.573 11.863 1.00 92.62 210 TYR A N 1
ATOM 1621 C CA . TYR A 1 210 ? -5.032 -15.602 11.790 1.00 92.62 210 TYR A CA 1
ATOM 1622 C C . TYR A 1 210 ? -6.090 -15.790 12.893 1.00 92.62 210 TYR A C 1
ATOM 1624 O O . TYR A 1 210 ? -6.725 -14.817 13.305 1.00 92.62 210 TYR A O 1
ATOM 1632 N N . GLU A 1 211 ? -6.266 -17.006 13.420 1.00 95.06 211 GLU A N 1
ATOM 1633 C CA . GLU A 1 211 ? -7.176 -17.258 14.545 1.00 95.06 211 GLU A CA 1
ATOM 1634 C C . GLU A 1 211 ? -6.645 -16.633 15.836 1.00 95.06 211 GLU A C 1
ATOM 1636 O O . GLU A 1 211 ? -7.389 -15.943 16.536 1.00 95.06 211 GLU A O 1
ATOM 1641 N N . ASN A 1 212 ? -5.346 -16.772 16.123 1.00 95.69 212 ASN A N 1
ATOM 1642 C CA . ASN A 1 212 ? -4.735 -16.096 17.266 1.00 95.69 212 ASN A CA 1
ATOM 1643 C C . ASN A 1 212 ? -4.759 -14.564 17.115 1.00 95.69 212 ASN A C 1
ATOM 1645 O O . ASN A 1 212 ? -4.984 -13.861 18.105 1.00 95.69 212 ASN A O 1
ATOM 1649 N N . TRP A 1 213 ? -4.584 -14.036 15.897 1.00 96.94 213 TRP A N 1
ATOM 1650 C CA . TRP A 1 213 ? -4.800 -12.610 15.609 1.00 96.94 213 TRP A CA 1
ATOM 1651 C C . TRP A 1 213 ? -6.226 -12.175 15.953 1.00 96.94 213 TRP A C 1
ATOM 1653 O O . TRP A 1 213 ? -6.414 -11.233 16.725 1.00 96.94 213 TRP A O 1
ATOM 1663 N N . ALA A 1 214 ? -7.235 -12.887 15.451 1.00 97.56 214 ALA A N 1
ATOM 1664 C CA . ALA A 1 214 ? -8.632 -12.580 15.729 1.00 97.56 214 ALA A CA 1
ATOM 1665 C C . ALA A 1 214 ? -8.958 -12.678 17.226 1.00 97.56 214 ALA A C 1
ATOM 1667 O O . ALA A 1 214 ? -9.599 -11.785 17.782 1.00 97.56 214 ALA A O 1
ATOM 1668 N N . ASP A 1 215 ? -8.485 -13.723 17.908 1.00 98.06 215 ASP A N 1
ATOM 1669 C CA . ASP A 1 215 ? -8.662 -13.897 19.350 1.00 98.06 215 ASP A CA 1
ATOM 1670 C C . ASP A 1 215 ? -7.983 -12.781 20.146 1.00 98.06 215 ASP A C 1
ATOM 1672 O O . ASP A 1 215 ? -8.529 -12.308 21.148 1.00 98.06 215 ASP A O 1
ATOM 1676 N N . TYR A 1 216 ? -6.801 -12.341 19.715 1.00 98.38 216 TYR A N 1
ATOM 1677 C CA . TYR A 1 216 ? -6.114 -11.198 20.301 1.00 98.38 216 TYR A CA 1
ATOM 1678 C C . TYR A 1 216 ? -6.932 -9.916 20.151 1.00 98.38 216 TYR A C 1
ATOM 1680 O O . TYR A 1 216 ? -7.214 -9.270 21.163 1.00 98.38 216 TYR A O 1
ATOM 1688 N N . ILE A 1 217 ? -7.393 -9.596 18.941 1.00 98.38 217 ILE A N 1
ATOM 1689 C CA . ILE A 1 217 ? -8.240 -8.426 18.682 1.00 98.38 217 ILE A CA 1
ATOM 1690 C C . ILE A 1 217 ? -9.536 -8.493 19.501 1.00 98.38 217 ILE A C 1
ATOM 1692 O O . ILE A 1 217 ? -9.911 -7.512 20.141 1.00 98.38 217 ILE A O 1
ATOM 1696 N N . CYS A 1 218 ? -10.160 -9.667 19.625 1.00 98.31 218 CYS A N 1
ATOM 1697 C CA . CYS A 1 218 ? -11.321 -9.862 20.496 1.00 98.31 218 CYS A CA 1
ATOM 1698 C C . CYS A 1 218 ? -11.008 -9.562 21.973 1.00 98.31 218 CYS A C 1
ATOM 1700 O O . CYS A 1 218 ? -11.847 -9.002 22.683 1.00 98.31 218 CYS A O 1
ATOM 1702 N N . ARG A 1 219 ? -9.814 -9.919 22.472 1.00 98.31 219 ARG A N 1
ATOM 1703 C CA . ARG A 1 219 ? -9.384 -9.551 23.836 1.00 98.31 219 ARG A CA 1
ATOM 1704 C C . ARG A 1 219 ? -9.168 -8.044 23.972 1.00 98.31 219 ARG A C 1
ATOM 1706 O O . ARG A 1 219 ? -9.534 -7.492 25.008 1.00 98.31 219 ARG A O 1
ATOM 1713 N N . VAL A 1 220 ? -8.615 -7.387 22.951 1.00 98.44 220 VAL A N 1
ATOM 1714 C CA . VAL A 1 220 ? -8.455 -5.923 22.919 1.00 98.44 220 VAL A CA 1
ATOM 1715 C C . VAL A 1 220 ? -9.826 -5.243 22.953 1.00 98.44 220 VAL A C 1
ATOM 1717 O O . VAL A 1 220 ? -10.057 -4.402 23.821 1.00 98.44 220 VAL A O 1
ATOM 1720 N N . PHE A 1 221 ? -10.778 -5.675 22.119 1.00 98.38 221 PHE A N 1
ATOM 1721 C CA . PHE A 1 221 ? -12.158 -5.178 22.144 1.00 98.38 221 PHE A CA 1
ATOM 1722 C C . PHE A 1 221 ? -12.816 -5.351 23.510 1.00 98.38 221 PHE A C 1
ATOM 1724 O O . PHE A 1 221 ? -13.409 -4.406 24.011 1.00 98.38 221 PHE A O 1
ATOM 1731 N N . LYS A 1 222 ? -12.676 -6.517 24.152 1.00 97.44 222 LYS A N 1
ATOM 1732 C CA . LYS A 1 222 ? -13.237 -6.755 25.495 1.00 97.44 222 LYS A CA 1
ATOM 1733 C C . LYS A 1 222 ? -12.632 -5.858 26.574 1.00 97.44 222 LYS A C 1
ATOM 1735 O O . LYS A 1 222 ? -13.289 -5.604 27.578 1.00 97.44 222 LYS A O 1
ATOM 1740 N N . ARG A 1 223 ? -11.371 -5.450 26.417 1.00 97.94 223 ARG A N 1
ATOM 1741 C CA . ARG A 1 223 ? -10.648 -4.661 27.419 1.00 97.94 223 ARG A CA 1
ATOM 1742 C C . ARG A 1 223 ? -10.871 -3.160 27.267 1.00 97.94 223 ARG A C 1
ATOM 1744 O O . ARG A 1 223 ? -10.937 -2.472 28.280 1.00 97.94 223 ARG A O 1
ATOM 1751 N N . TYR A 1 224 ? -10.932 -2.673 26.032 1.00 97.31 224 TYR A N 1
ATOM 1752 C CA . TYR A 1 224 ? -10.905 -1.238 25.735 1.00 97.31 224 TYR A CA 1
ATOM 1753 C C . TYR A 1 224 ? -12.159 -0.734 25.015 1.00 97.31 224 TYR A C 1
ATOM 1755 O O . TYR A 1 224 ? -12.396 0.468 24.983 1.00 97.31 224 TYR A O 1
ATOM 1763 N N . GLY A 1 225 ? -12.958 -1.627 24.432 1.00 94.62 225 GLY A N 1
ATOM 1764 C CA . GLY A 1 225 ? -14.160 -1.281 23.684 1.00 94.62 225 GLY A CA 1
ATOM 1765 C C . GLY A 1 225 ? -15.436 -1.602 24.455 1.00 94.62 225 GLY A C 1
ATOM 1766 O O . GLY A 1 225 ? -15.483 -2.506 25.287 1.00 94.62 225 GLY A O 1
ATOM 1767 N N . THR A 1 226 ? -16.510 -0.898 24.109 1.00 92.31 226 THR A N 1
ATOM 1768 C CA . THR A 1 226 ? -17.854 -1.147 24.644 1.00 92.31 226 THR A CA 1
ATOM 1769 C C . THR A 1 226 ? -18.805 -1.353 23.480 1.00 92.31 226 THR A C 1
ATOM 1771 O O . THR A 1 226 ? -18.925 -0.466 22.644 1.00 92.31 226 THR A O 1
ATOM 1774 N N . GLY A 1 227 ? -19.486 -2.502 23.411 1.00 94.56 227 GLY A N 1
ATOM 1775 C CA . GLY A 1 227 ? -20.497 -2.765 22.378 1.00 94.56 227 GLY A CA 1
ATOM 1776 C C . GLY A 1 227 ? -19.950 -2.811 20.946 1.00 94.56 227 GLY A C 1
ATOM 1777 O O . GLY A 1 227 ? -20.622 -2.349 20.033 1.00 94.56 227 GLY A O 1
ATOM 1778 N N . ILE A 1 228 ? -18.728 -3.320 20.747 1.00 97.88 228 ILE A N 1
ATOM 1779 C CA . ILE A 1 228 ? -18.134 -3.447 19.409 1.00 97.88 228 ILE A CA 1
ATOM 1780 C C . ILE A 1 228 ? -18.902 -4.487 18.594 1.00 97.88 228 ILE A C 1
ATOM 1782 O O . ILE A 1 228 ? -18.939 -5.653 18.987 1.00 97.88 228 ILE A O 1
ATOM 1786 N N . GLN A 1 229 ? -19.479 -4.078 17.461 1.00 97.25 229 GLN A N 1
ATOM 1787 C CA . GLN A 1 229 ? -20.215 -4.974 16.571 1.00 97.25 229 GLN A CA 1
ATOM 1788 C C . GLN A 1 229 ? -19.887 -4.738 15.091 1.00 97.25 229 GLN A C 1
ATOM 1790 O O . GLN A 1 229 ? -19.645 -5.703 14.372 1.00 97.25 229 GLN A O 1
ATOM 1795 N N . ASN A 1 230 ? -19.882 -3.488 14.633 1.00 97.38 230 ASN A N 1
ATOM 1796 C CA . ASN A 1 230 ? -19.639 -3.084 13.250 1.00 97.38 230 ASN A CA 1
ATOM 1797 C C . ASN A 1 230 ? -18.197 -2.609 13.087 1.00 97.38 230 ASN A C 1
ATOM 1799 O O . ASN A 1 230 ? -17.794 -1.598 13.668 1.00 97.38 230 ASN A O 1
ATOM 1803 N N . ILE A 1 231 ? -17.437 -3.346 12.287 1.00 98.00 231 ILE A N 1
ATOM 1804 C CA . ILE A 1 231 ? -15.996 -3.175 12.131 1.00 98.00 231 ILE A CA 1
ATOM 1805 C C . ILE A 1 231 ? -15.697 -2.836 10.677 1.00 98.00 231 ILE A C 1
ATOM 1807 O O . ILE A 1 231 ? -16.230 -3.478 9.772 1.00 98.00 231 ILE A O 1
ATOM 1811 N N . LEU A 1 232 ? -14.833 -1.846 10.482 1.00 98.00 232 LEU A N 1
ATOM 1812 C CA . LEU A 1 232 ? -14.247 -1.522 9.190 1.00 98.00 232 LEU A CA 1
ATOM 1813 C C . LEU A 1 232 ? -12.752 -1.857 9.207 1.00 98.00 232 LEU A C 1
ATOM 1815 O O . LEU A 1 232 ? -12.038 -1.367 10.076 1.00 98.00 232 LEU A O 1
ATOM 1819 N N . GLU A 1 233 ? -12.273 -2.662 8.268 1.00 98.00 233 GLU A N 1
ATOM 1820 C CA . GLU A 1 233 ? -10.851 -2.958 8.075 1.00 98.00 233 GLU A CA 1
ATOM 1821 C C . GLU A 1 233 ? -10.317 -2.231 6.830 1.00 98.00 233 GLU A C 1
ATOM 1823 O O . GLU A 1 233 ? -10.842 -2.383 5.726 1.00 98.00 233 GLU A O 1
ATOM 1828 N N . GLY A 1 234 ? -9.280 -1.413 7.007 1.00 97.69 234 GLY A N 1
ATOM 1829 C CA . GLY A 1 234 ? -8.521 -0.816 5.911 1.00 97.69 234 GLY A CA 1
ATOM 1830 C C . GLY A 1 234 ? -7.249 -1.617 5.642 1.00 97.69 234 GLY A C 1
ATOM 1831 O O . GLY A 1 234 ? -6.481 -1.869 6.567 1.00 97.69 234 GLY A O 1
ATOM 1832 N N . GLY A 1 235 ? -7.019 -1.983 4.381 1.00 96.81 235 GLY A N 1
ATOM 1833 C CA . GLY A 1 235 ? -5.938 -2.892 3.987 1.00 96.81 235 GLY A CA 1
ATOM 1834 C C . GLY A 1 235 ? -6.252 -4.353 4.307 1.00 96.81 235 GLY A C 1
ATOM 1835 O O . GLY A 1 235 ? -5.421 -5.055 4.877 1.00 96.81 235 GLY A O 1
ATOM 1836 N N . CYS A 1 236 ? -7.474 -4.804 4.002 1.00 96.44 236 CYS A N 1
ATOM 1837 C CA . CYS A 1 236 ? -7.940 -6.142 4.384 1.00 96.44 236 CYS A CA 1
ATOM 1838 C C . CYS A 1 236 ? -7.312 -7.295 3.572 1.00 96.44 236 CYS A C 1
ATOM 1840 O O . CYS A 1 236 ? -7.521 -8.473 3.889 1.00 96.44 236 CYS A O 1
ATOM 1842 N N . GLY A 1 237 ? -6.552 -6.998 2.512 1.00 95.12 237 GLY A N 1
ATOM 1843 C CA . GLY A 1 237 ? -5.908 -7.994 1.661 1.00 95.12 237 GLY A CA 1
ATOM 1844 C C . GLY A 1 237 ? -6.900 -9.021 1.107 1.00 95.12 237 GLY A C 1
ATOM 1845 O O . GLY A 1 237 ? -7.905 -8.677 0.484 1.00 95.12 237 GLY A O 1
ATOM 1846 N N . THR A 1 238 ? -6.625 -10.309 1.333 1.00 94.38 238 THR A N 1
ATOM 1847 C CA . THR A 1 238 ? -7.495 -11.422 0.910 1.00 94.38 238 THR A CA 1
ATOM 1848 C C . THR A 1 238 ? -8.689 -11.668 1.847 1.00 94.38 238 THR A C 1
ATOM 1850 O O . THR A 1 238 ? -9.441 -12.625 1.638 1.00 94.38 238 THR A O 1
ATOM 1853 N N . GLY A 1 239 ? -8.895 -10.831 2.872 1.00 94.56 239 GLY A N 1
ATOM 1854 C CA . GLY A 1 239 ? -10.030 -10.907 3.800 1.00 94.56 239 GLY A CA 1
ATOM 1855 C C . GLY A 1 239 ? -9.961 -12.065 4.804 1.00 94.56 239 GLY A C 1
ATOM 1856 O O . GLY A 1 239 ? -10.996 -12.524 5.290 1.00 94.56 239 GLY A O 1
ATOM 1857 N N . SER A 1 240 ? -8.765 -12.589 5.095 1.00 94.00 240 SER A N 1
ATOM 1858 C CA . SER A 1 240 ? -8.584 -13.731 6.008 1.00 94.00 240 SER A CA 1
ATOM 1859 C C . SER A 1 240 ? -9.022 -13.413 7.442 1.00 94.00 240 SER A C 1
ATOM 1861 O O . SER A 1 240 ? -9.740 -14.207 8.054 1.00 94.00 240 SER A O 1
ATOM 1863 N N . LEU A 1 241 ? -8.649 -12.239 7.968 1.00 95.44 241 LEU A N 1
ATOM 1864 C CA . LEU A 1 241 ? -9.066 -11.812 9.305 1.00 95.44 241 LEU A CA 1
ATOM 1865 C C . LEU A 1 241 ? -10.565 -11.478 9.348 1.00 95.44 241 LEU A C 1
ATOM 1867 O O . LEU A 1 241 ? -11.270 -11.940 10.251 1.00 95.44 241 LEU A O 1
ATOM 1871 N N . ASP A 1 242 ? -11.058 -10.751 8.342 1.00 96.25 242 ASP A N 1
ATOM 1872 C CA . ASP A 1 242 ? -12.475 -10.419 8.161 1.00 96.25 242 ASP A CA 1
ATOM 1873 C C . ASP A 1 242 ? -13.386 -11.650 8.235 1.00 96.25 242 ASP A C 1
ATOM 1875 O O . ASP A 1 242 ? -14.429 -11.628 8.903 1.00 96.25 242 ASP A O 1
ATOM 1879 N N . LEU A 1 243 ? -12.989 -12.745 7.578 1.00 95.62 243 LEU A N 1
ATOM 1880 C CA . LEU A 1 243 ? -13.729 -14.005 7.584 1.00 95.62 243 LEU A CA 1
ATOM 1881 C C . LEU A 1 243 ? -13.847 -14.585 8.999 1.00 95.62 243 LEU A C 1
ATOM 1883 O O . LEU A 1 243 ? -14.941 -14.966 9.426 1.00 95.62 243 LEU A O 1
ATOM 1887 N N . ILE A 1 244 ? -12.736 -14.630 9.733 1.00 96.50 244 ILE A N 1
ATOM 1888 C CA . ILE A 1 244 ? -12.681 -15.203 11.081 1.00 96.50 244 ILE A CA 1
ATOM 1889 C C . ILE A 1 244 ? -13.473 -14.340 12.068 1.00 96.50 244 ILE A C 1
ATOM 1891 O O . ILE A 1 244 ? -14.297 -14.860 12.823 1.00 96.50 244 ILE A O 1
ATOM 1895 N N . LEU A 1 245 ? -13.289 -13.016 12.047 1.00 97.06 245 LEU A N 1
ATOM 1896 C CA . LEU A 1 245 ? -14.042 -12.100 12.907 1.00 97.06 245 LEU A CA 1
ATOM 1897 C C . LEU A 1 245 ? -15.546 -12.143 12.599 1.00 97.06 245 LEU A C 1
ATOM 1899 O O . LEU A 1 245 ? -16.362 -12.154 13.525 1.00 97.06 245 LEU A O 1
ATOM 1903 N N . THR A 1 246 ? -15.929 -12.269 11.325 1.00 96.12 246 THR A N 1
ATOM 1904 C CA . THR A 1 246 ? -17.330 -12.509 10.944 1.00 96.12 246 THR A CA 1
ATOM 1905 C C . THR A 1 246 ? -17.850 -13.822 11.537 1.00 96.12 246 THR A C 1
ATOM 1907 O O . THR A 1 246 ? -18.952 -13.857 12.087 1.00 96.12 246 THR A O 1
ATOM 1910 N N . GLY A 1 247 ? -17.049 -14.893 11.503 1.00 95.44 247 GLY A N 1
ATOM 1911 C CA . GLY A 1 247 ? -17.366 -16.177 12.140 1.00 95.44 247 GLY A CA 1
ATOM 1912 C C . GLY A 1 247 ? -17.517 -16.094 13.665 1.00 95.44 247 GLY A C 1
ATOM 1913 O O . GLY A 1 247 ? -18.346 -16.799 14.239 1.00 95.44 247 GLY A O 1
ATOM 1914 N N . LYS A 1 248 ? -16.787 -15.182 14.321 1.00 96.62 248 LYS A N 1
ATOM 1915 C CA . LYS A 1 248 ? -16.922 -14.875 15.759 1.00 96.62 248 LYS A CA 1
ATOM 1916 C C . LYS A 1 248 ? -18.117 -13.961 16.082 1.00 96.62 248 LYS A C 1
ATOM 1918 O O . LYS A 1 248 ? -18.331 -13.635 17.248 1.00 96.62 248 LYS A O 1
ATOM 1923 N N . GLY A 1 249 ? -18.921 -13.591 15.082 1.00 96.06 249 GLY A N 1
ATOM 1924 C CA . GLY A 1 249 ? -20.182 -12.867 15.248 1.00 96.06 249 GLY A CA 1
ATOM 1925 C C . GLY A 1 249 ? -20.104 -11.357 15.019 1.00 96.06 249 GLY A C 1
ATOM 1926 O O . GLY A 1 249 ? -21.100 -10.674 15.253 1.00 96.06 249 GLY A O 1
ATOM 1927 N N . TYR A 1 250 ? -18.970 -10.821 14.556 1.00 97.44 250 TYR A N 1
ATOM 1928 C CA . TYR A 1 250 ? -18.844 -9.402 14.213 1.00 97.44 250 TYR A CA 1
ATOM 1929 C C . TYR A 1 250 ? -19.400 -9.094 12.814 1.00 97.44 250 TYR A C 1
ATOM 1931 O O . TYR A 1 250 ? -19.464 -9.949 11.930 1.00 97.44 250 TYR A O 1
ATOM 1939 N N . ASN A 1 251 ? -19.816 -7.848 12.597 1.00 96.06 251 ASN A N 1
ATOM 1940 C CA . ASN A 1 251 ? -20.232 -7.347 11.292 1.00 96.06 251 ASN A CA 1
ATOM 1941 C C . ASN A 1 251 ? -19.058 -6.611 10.643 1.00 96.06 251 ASN A C 1
ATOM 1943 O O . ASN A 1 251 ? -18.890 -5.409 10.847 1.00 96.06 251 ASN A O 1
ATOM 1947 N N . VAL A 1 252 ? -18.223 -7.365 9.927 1.00 96.75 252 VAL A N 1
ATOM 1948 C CA . VAL A 1 252 ? -16.963 -6.864 9.372 1.00 96.75 252 VAL A CA 1
ATOM 1949 C C . VAL A 1 252 ? -17.110 -6.503 7.900 1.00 96.75 252 VAL A C 1
ATOM 1951 O O . VAL A 1 252 ? -17.740 -7.235 7.131 1.00 96.75 252 VAL A O 1
ATOM 1954 N N . PHE A 1 253 ? -16.532 -5.363 7.545 1.00 96.19 253 PHE A N 1
ATOM 1955 C CA . PHE A 1 253 ? -16.417 -4.831 6.197 1.00 96.19 253 PHE A CA 1
ATOM 1956 C C . PHE A 1 253 ? -14.972 -4.429 5.959 1.00 96.19 253 PHE A C 1
ATOM 1958 O O . PHE A 1 253 ? -14.356 -3.868 6.860 1.00 96.19 253 PHE A O 1
ATOM 1965 N N . GLY A 1 254 ? -14.461 -4.657 4.756 1.00 96.50 254 GLY A N 1
ATOM 1966 C CA . GLY A 1 254 ? -13.059 -4.402 4.449 1.00 96.50 254 GLY A CA 1
ATOM 1967 C C . GLY A 1 254 ? -12.870 -3.653 3.139 1.00 96.50 254 GLY A C 1
ATOM 1968 O O . GLY A 1 254 ? -13.712 -3.697 2.244 1.00 96.50 254 GLY A O 1
ATOM 1969 N N . PHE A 1 255 ? -11.748 -2.974 2.983 1.00 96.19 255 PHE A N 1
ATOM 1970 C CA . PHE A 1 255 ? -11.328 -2.475 1.680 1.00 96.19 255 PHE A CA 1
ATOM 1971 C C . PHE A 1 255 ? -9.814 -2.514 1.550 1.00 96.19 255 PHE A C 1
ATOM 1973 O O . PHE A 1 255 ? -9.082 -2.451 2.535 1.00 96.19 255 PHE A O 1
ATOM 1980 N N . ASP A 1 256 ? -9.351 -2.606 0.312 1.00 97.06 256 ASP A N 1
ATOM 1981 C CA . ASP A 1 256 ? -7.934 -2.696 -0.020 1.00 97.06 256 ASP A CA 1
ATOM 1982 C C . ASP A 1 256 ? -7.673 -1.998 -1.357 1.00 97.06 256 ASP A C 1
ATOM 1984 O O . ASP A 1 256 ? -8.572 -1.903 -2.203 1.00 97.06 256 ASP A O 1
ATOM 1988 N N . LEU A 1 257 ? -6.448 -1.502 -1.538 1.00 93.94 257 LEU A N 1
ATOM 1989 C CA . LEU A 1 257 ? -6.010 -0.822 -2.754 1.00 93.94 257 LEU A CA 1
ATOM 1990 C C . LEU A 1 257 ? -5.696 -1.824 -3.877 1.00 93.94 257 LEU A C 1
ATOM 1992 O O . LEU A 1 257 ? -5.816 -1.484 -5.056 1.00 93.94 257 LEU A O 1
ATOM 1996 N N . SER A 1 258 ? -5.306 -3.057 -3.536 1.00 91.69 258 SER A N 1
ATOM 1997 C CA . SER A 1 258 ? -5.030 -4.104 -4.517 1.00 91.69 258 SER A CA 1
ATOM 1998 C C . SER A 1 258 ? -6.326 -4.701 -5.057 1.00 91.69 258 SER A C 1
ATOM 2000 O O . SER A 1 258 ? -7.163 -5.255 -4.335 1.00 91.69 258 SER A O 1
ATOM 2002 N N . ARG A 1 259 ? -6.492 -4.626 -6.382 1.00 90.19 259 ARG A N 1
ATOM 2003 C CA . ARG A 1 259 ? -7.630 -5.256 -7.048 1.00 90.19 259 ARG A CA 1
ATOM 2004 C C . ARG A 1 259 ? -7.556 -6.772 -6.972 1.00 90.19 259 ARG A C 1
ATOM 2006 O O . ARG A 1 259 ? -8.581 -7.397 -6.711 1.00 90.19 259 ARG A O 1
ATOM 2013 N N . ASP A 1 260 ? -6.368 -7.328 -7.141 1.00 88.69 260 ASP A N 1
ATOM 2014 C CA . ASP A 1 260 ? -6.124 -8.766 -7.125 1.00 88.69 260 ASP A CA 1
ATOM 2015 C C . ASP A 1 260 ? -6.432 -9.370 -5.748 1.00 88.69 260 ASP A C 1
ATOM 2017 O O . ASP A 1 260 ? -7.110 -10.395 -5.652 1.00 88.69 260 ASP A O 1
ATOM 2021 N N . MET A 1 261 ? -6.062 -8.669 -4.670 1.00 92.94 261 MET A N 1
ATOM 2022 C CA . MET A 1 261 ? -6.424 -9.052 -3.302 1.00 92.94 261 MET A CA 1
ATOM 2023 C C . MET A 1 261 ? -7.939 -9.029 -3.074 1.00 92.94 261 MET A C 1
ATOM 2025 O O . MET A 1 261 ? -8.510 -10.013 -2.598 1.00 92.94 261 MET A O 1
ATOM 2029 N N . ILE A 1 262 ? -8.623 -7.958 -3.494 1.00 93.88 262 ILE A N 1
ATOM 2030 C CA . ILE A 1 262 ? -10.083 -7.871 -3.349 1.00 93.88 262 ILE A CA 1
ATOM 2031 C C . ILE A 1 262 ? -10.802 -8.939 -4.173 1.00 93.88 262 ILE A C 1
ATOM 2033 O O . ILE A 1 262 ? -11.772 -9.517 -3.690 1.00 93.88 262 ILE A O 1
ATOM 2037 N N . ASN A 1 263 ? -10.330 -9.262 -5.377 1.00 90.75 263 ASN A N 1
ATOM 2038 C CA . ASN A 1 263 ? -10.921 -10.330 -6.188 1.00 90.75 263 ASN A CA 1
ATOM 2039 C C . ASN A 1 263 ? -10.903 -11.680 -5.449 1.00 90.75 263 ASN A C 1
ATOM 2041 O O . ASN A 1 263 ? -11.858 -12.456 -5.547 1.00 90.75 263 ASN A O 1
ATOM 2045 N N . LYS A 1 264 ? -9.861 -11.938 -4.648 1.00 89.56 264 LYS A N 1
ATOM 2046 C CA . LYS A 1 264 ? -9.804 -13.101 -3.752 1.00 89.56 264 LYS A CA 1
ATOM 2047 C C . LYS A 1 264 ? -10.737 -12.952 -2.550 1.00 89.56 264 LYS A C 1
ATOM 2049 O O . LYS A 1 264 ? -11.480 -13.886 -2.232 1.00 89.56 264 LYS A O 1
ATOM 2054 N N . ALA A 1 265 ? -10.747 -11.781 -1.919 1.00 92.62 265 ALA A N 1
ATOM 2055 C CA . ALA A 1 265 ? -11.551 -11.511 -0.731 1.00 92.62 265 ALA A CA 1
ATOM 2056 C C . ALA A 1 265 ? -13.065 -11.591 -0.997 1.00 92.62 265 ALA A C 1
ATOM 2058 O O . ALA A 1 265 ? -13.791 -12.182 -0.198 1.00 92.62 265 ALA A O 1
ATOM 2059 N N . VAL A 1 266 ? -13.559 -11.075 -2.131 1.00 90.19 266 VAL A N 1
ATOM 2060 C CA . VAL A 1 266 ? -15.001 -11.027 -2.468 1.00 90.19 266 VAL A CA 1
ATOM 2061 C C . VAL A 1 266 ? -15.661 -12.403 -2.350 1.00 90.19 266 VAL A C 1
ATOM 2063 O O . VAL A 1 266 ? -16.760 -12.511 -1.796 1.00 90.19 266 VAL A O 1
ATOM 2066 N N . ASN A 1 267 ? -14.970 -13.453 -2.806 1.00 83.88 267 ASN A N 1
ATOM 2067 C CA . AS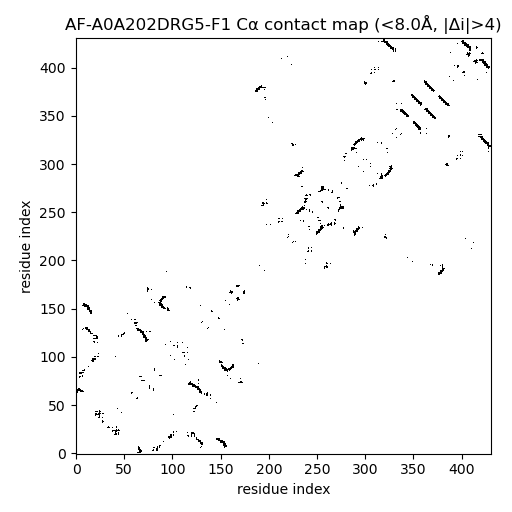N A 1 267 ? -15.456 -14.831 -2.744 1.00 83.88 267 ASN A CA 1
ATOM 2068 C C . ASN A 1 267 ? -15.452 -15.401 -1.315 1.00 83.88 267 ASN A C 1
ATOM 2070 O O . ASN A 1 267 ? -16.312 -16.214 -0.978 1.00 83.88 267 ASN A O 1
ATOM 2074 N N . ARG A 1 268 ? -14.517 -14.965 -0.462 1.00 85.94 268 ARG A N 1
ATOM 2075 C CA . ARG A 1 268 ? -14.382 -15.431 0.928 1.00 85.94 268 ARG A CA 1
ATOM 2076 C C . ARG A 1 268 ? -15.379 -14.763 1.866 1.00 85.94 268 ARG A C 1
ATOM 2078 O O . ARG A 1 268 ? -16.070 -15.448 2.616 1.00 85.94 268 ARG A O 1
ATOM 2085 N N . VAL A 1 269 ? -15.502 -13.438 1.798 1.00 86.75 269 VAL A N 1
ATOM 2086 C CA . VAL A 1 269 ? -16.285 -12.640 2.762 1.00 86.75 269 VAL A CA 1
ATOM 2087 C C . VAL A 1 269 ? -17.630 -12.155 2.211 1.00 86.75 269 VAL A C 1
ATOM 2089 O O . VAL A 1 269 ? -18.203 -11.171 2.681 1.00 86.75 269 VAL A O 1
ATOM 2092 N N . ARG A 1 270 ? -18.175 -12.882 1.223 1.00 80.31 270 ARG A N 1
ATOM 2093 C CA . ARG A 1 270 ? -19.530 -12.703 0.660 1.00 80.31 270 ARG A CA 1
ATOM 2094 C C . ARG A 1 270 ? -19.844 -11.255 0.245 1.00 80.31 270 ARG A C 1
ATOM 2096 O O . ARG A 1 270 ? -20.939 -10.759 0.506 1.00 80.31 270 ARG A O 1
ATOM 2103 N N . GLY A 1 271 ? -18.889 -10.581 -0.397 1.00 68.88 271 GLY A N 1
ATOM 2104 C CA . GLY A 1 271 ? -19.095 -9.245 -0.974 1.00 68.88 271 GLY A CA 1
ATOM 2105 C C . GLY A 1 271 ? -19.122 -8.075 0.018 1.00 68.88 271 GLY A C 1
ATOM 2106 O O . GLY A 1 271 ? -19.575 -6.994 -0.344 1.00 68.88 271 GLY A O 1
ATOM 2107 N N . ARG A 1 272 ? -18.625 -8.247 1.250 1.00 87.38 272 ARG A N 1
ATOM 2108 C CA . ARG A 1 272 ? -18.453 -7.147 2.225 1.00 87.38 272 ARG A CA 1
ATOM 2109 C C . ARG A 1 272 ? -17.149 -6.362 2.051 1.00 87.38 272 ARG A C 1
ATOM 2111 O O . ARG A 1 272 ? -16.701 -5.699 2.981 1.00 87.38 272 ARG A O 1
ATOM 2118 N N . VAL A 1 273 ? -16.548 -6.453 0.867 1.00 94.75 273 VAL A N 1
ATOM 2119 C CA . VAL A 1 273 ? -15.254 -5.851 0.547 1.00 94.75 273 VAL A CA 1
ATOM 2120 C C . VAL A 1 273 ? -15.286 -5.092 -0.771 1.00 94.75 273 VAL A C 1
ATOM 2122 O O . VAL A 1 273 ? -15.998 -5.489 -1.695 1.00 94.75 273 VAL A O 1
ATOM 2125 N N . TRP A 1 274 ? -14.522 -4.003 -0.870 1.00 94.12 274 TRP A N 1
ATOM 2126 C CA . TRP A 1 274 ? -14.452 -3.170 -2.078 1.00 94.12 274 TRP A CA 1
ATOM 2127 C C . TRP A 1 274 ? -13.045 -2.619 -2.349 1.00 94.12 274 TRP A C 1
ATOM 2129 O O . TRP A 1 274 ? -12.150 -2.715 -1.516 1.00 94.12 274 TRP A O 1
ATOM 2139 N N . LEU A 1 275 ? -12.843 -2.059 -3.554 1.00 94.19 275 LEU A N 1
ATOM 2140 C CA . LEU A 1 275 ? -11.612 -1.322 -3.883 1.00 94.19 275 LEU A CA 1
ATOM 2141 C C . LEU A 1 275 ? -11.604 -0.005 -3.119 1.00 94.19 275 LEU A C 1
ATOM 2143 O O . LEU A 1 275 ? -12.527 0.788 -3.300 1.00 94.19 275 LEU A O 1
ATOM 2147 N N . GLY A 1 276 ? -10.567 0.273 -2.345 1.00 92.50 276 GLY A N 1
ATOM 2148 C CA . GLY A 1 276 ? -10.476 1.541 -1.636 1.00 92.50 276 GLY A CA 1
ATOM 2149 C C . GLY A 1 276 ? -9.045 1.926 -1.326 1.00 92.50 276 GLY A C 1
ATOM 2150 O O . GLY A 1 276 ? -8.188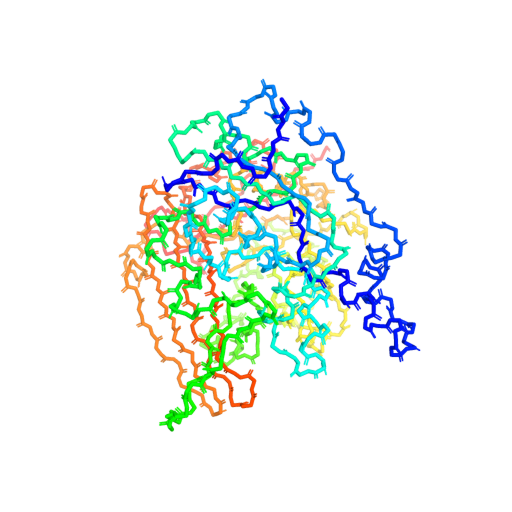 1.073 -1.130 1.00 92.50 276 GLY A O 1
ATOM 2151 N N . ASP A 1 277 ? -8.799 3.228 -1.266 1.00 93.31 277 ASP A N 1
ATOM 2152 C CA . ASP A 1 277 ? -7.536 3.772 -0.788 1.00 93.31 277 ASP A CA 1
ATOM 2153 C C . ASP A 1 277 ? -7.714 4.209 0.667 1.00 93.31 277 ASP A C 1
ATOM 2155 O O . ASP A 1 277 ? -8.602 5.003 0.978 1.00 93.31 277 ASP A O 1
ATOM 2159 N N . ILE A 1 278 ? -6.869 3.699 1.562 1.00 94.75 278 ILE A N 1
ATOM 2160 C CA . ILE A 1 278 ? -6.919 4.028 2.992 1.00 94.75 278 ILE A CA 1
ATOM 2161 C C . ILE A 1 278 ? -6.610 5.507 3.266 1.00 94.75 278 ILE A C 1
ATOM 2163 O O . ILE A 1 278 ? -6.934 6.010 4.332 1.00 94.75 278 ILE A O 1
ATOM 2167 N N . ARG A 1 279 ? -6.034 6.223 2.292 1.00 90.25 279 ARG A N 1
ATOM 2168 C CA . ARG A 1 279 ? -5.781 7.670 2.357 1.00 90.25 279 ARG A CA 1
ATOM 2169 C C . ARG A 1 279 ? -7.002 8.518 1.993 1.00 90.25 279 ARG A C 1
ATOM 2171 O O . ARG A 1 279 ? -6.925 9.738 2.095 1.00 90.25 279 ARG A O 1
ATOM 2178 N N . CYS A 1 280 ? -8.066 7.900 1.474 1.00 90.06 280 CYS A N 1
ATOM 2179 C CA . CYS A 1 280 ? -9.304 8.581 1.105 1.00 90.06 280 CYS A CA 1
ATOM 2180 C C . CYS A 1 280 ? -10.515 7.646 1.260 1.00 90.06 280 CYS A C 1
ATOM 2182 O O . CYS A 1 280 ? -11.027 7.053 0.302 1.00 90.06 280 CYS A O 1
ATOM 2184 N N . ILE A 1 281 ? -10.997 7.514 2.493 1.00 89.56 281 ILE A N 1
ATOM 2185 C CA . ILE A 1 281 ? -12.008 6.541 2.891 1.00 89.56 281 ILE A CA 1
ATOM 2186 C C . ILE A 1 281 ? -13.413 7.103 2.649 1.00 89.56 281 ILE A C 1
ATOM 2188 O O . ILE A 1 281 ? -13.999 7.839 3.449 1.00 89.56 281 ILE A O 1
ATOM 2192 N N . SER A 1 282 ? -14.007 6.694 1.531 1.00 82.75 282 SER A N 1
ATOM 2193 C CA . SER A 1 282 ? -15.362 7.091 1.135 1.00 82.75 282 SER A CA 1
ATOM 2194 C C . SER A 1 282 ? -16.399 6.021 1.486 1.00 82.75 282 SER A C 1
ATOM 2196 O O . SER A 1 282 ? -16.870 5.290 0.617 1.00 82.75 282 SER A O 1
ATOM 2198 N N . VAL A 1 283 ? -16.788 5.938 2.764 1.00 86.56 283 VAL A N 1
ATOM 2199 C CA . VAL A 1 283 ? -17.778 4.959 3.257 1.00 86.56 283 VAL A CA 1
ATOM 2200 C C . VAL A 1 283 ? -18.911 5.621 4.052 1.00 86.56 283 VAL A C 1
ATOM 2202 O O . VAL A 1 283 ? -18.727 6.637 4.729 1.00 86.56 283 VAL A O 1
ATOM 2205 N N . ARG A 1 284 ? -20.115 5.043 3.966 1.00 80.62 284 ARG A N 1
ATOM 2206 C CA . ARG A 1 284 ? -21.281 5.401 4.788 1.00 80.62 284 ARG A CA 1
ATOM 2207 C C . ARG A 1 284 ? -21.988 4.134 5.305 1.00 80.62 284 ARG A C 1
ATOM 2209 O O . ARG A 1 284 ? -21.968 3.132 4.597 1.00 80.62 284 ARG A O 1
ATOM 2216 N N . PRO A 1 285 ? -22.665 4.191 6.470 1.00 83.06 285 PRO A N 1
ATOM 2217 C CA . PRO A 1 285 ? -22.761 5.337 7.380 1.00 83.06 285 PRO A CA 1
ATOM 2218 C C . PRO A 1 285 ? -21.428 5.639 8.082 1.00 83.06 285 PRO A C 1
ATOM 2220 O O . PRO A 1 285 ? -20.544 4.793 8.163 1.00 83.06 285 PRO A O 1
ATOM 2223 N N . LYS A 1 286 ? -21.281 6.873 8.573 1.00 79.94 286 LYS A N 1
ATOM 2224 C CA . LYS A 1 286 ? -20.226 7.226 9.531 1.00 79.94 286 LYS A CA 1
ATOM 2225 C C . LYS A 1 286 ? -20.804 6.938 10.914 1.00 79.94 286 LYS A C 1
ATOM 2227 O O . LYS A 1 286 ? -21.815 7.561 11.228 1.00 79.94 286 LYS A O 1
ATOM 2232 N N . GLN A 1 287 ? -20.262 5.945 11.625 1.00 93.94 287 GLN A N 1
ATOM 2233 C CA . GLN A 1 287 ? -20.529 5.538 13.024 1.00 93.94 287 GLN A CA 1
ATOM 2234 C C . GLN A 1 287 ? -20.025 4.096 13.252 1.00 93.94 287 GLN A C 1
ATOM 2236 O O . GLN A 1 287 ? -20.760 3.210 13.684 1.00 93.94 287 GLN A O 1
ATOM 2241 N N . TRP A 1 288 ? -18.768 3.838 12.902 1.00 97.56 288 TRP A N 1
ATOM 2242 C CA . TRP A 1 288 ? -18.159 2.520 13.080 1.00 97.56 288 TRP A CA 1
ATOM 2243 C C . TRP A 1 288 ? -17.770 2.297 14.541 1.00 97.56 288 TRP A C 1
ATOM 2245 O O . TRP A 1 288 ? -17.312 3.229 15.208 1.00 97.56 288 TRP A O 1
ATOM 2255 N N . ASP A 1 289 ? -17.964 1.073 15.041 1.00 98.25 289 ASP A N 1
ATOM 2256 C CA . ASP A 1 289 ? -17.583 0.716 16.409 1.00 98.25 289 ASP A CA 1
ATOM 2257 C C . ASP A 1 289 ? -16.067 0.549 16.528 1.00 98.25 289 ASP A C 1
ATOM 2259 O O . ASP A 1 289 ? -15.469 0.949 17.528 1.00 98.25 289 ASP A O 1
ATOM 2263 N N . ALA A 1 290 ? -15.448 -0.035 15.500 1.00 98.56 290 ALA A N 1
ATOM 2264 C CA . ALA A 1 290 ? -14.006 -0.153 15.395 1.00 98.56 290 ALA A CA 1
ATOM 2265 C C . ALA A 1 290 ? -13.521 0.022 13.950 1.00 98.56 290 ALA A C 1
ATOM 2267 O O . ALA A 1 290 ? -14.195 -0.388 13.003 1.00 98.56 290 ALA A O 1
ATOM 2268 N N . PHE A 1 291 ? -12.326 0.586 13.812 1.00 98.62 291 PHE A N 1
ATOM 2269 C CA . PHE A 1 291 ? -11.535 0.597 12.592 1.00 98.62 291 PHE A CA 1
ATOM 2270 C C . PHE A 1 291 ? -10.250 -0.202 12.830 1.00 98.62 291 PHE A C 1
ATOM 2272 O O . PHE A 1 291 ? -9.546 0.051 13.812 1.00 98.62 291 PHE A O 1
ATOM 2279 N N . LEU A 1 292 ? -9.947 -1.154 11.951 1.00 98.81 292 LEU A N 1
ATOM 2280 C CA . LEU A 1 292 ? -8.741 -1.981 11.989 1.00 98.81 292 LEU A CA 1
ATOM 2281 C C . LEU A 1 292 ? -7.813 -1.620 10.819 1.00 98.81 292 LEU A C 1
ATOM 2283 O O . LEU A 1 292 ? -8.275 -1.418 9.701 1.00 98.81 292 LEU A O 1
ATOM 2287 N N . CYS A 1 293 ? -6.509 -1.534 11.080 1.00 98.50 293 CYS A N 1
ATOM 2288 C CA . CYS A 1 293 ? -5.452 -1.400 10.071 1.00 98.50 293 CYS A CA 1
ATOM 2289 C C . CYS A 1 293 ? -4.260 -2.252 10.518 1.00 98.50 293 CYS A C 1
ATOM 2291 O O . CYS A 1 293 ? -3.360 -1.772 11.212 1.00 98.50 293 CYS A O 1
ATOM 2293 N N . LEU A 1 294 ? -4.326 -3.550 10.227 1.00 98.00 294 LEU A N 1
ATOM 2294 C CA . LEU A 1 294 ? -3.451 -4.552 10.834 1.00 98.00 294 LEU A CA 1
ATOM 2295 C C . LEU A 1 294 ? -2.377 -5.060 9.865 1.00 98.00 294 LEU A C 1
ATOM 2297 O O . LEU A 1 294 ? -2.384 -4.715 8.684 1.00 98.00 294 LEU A O 1
ATOM 2301 N N . TYR A 1 295 ? -1.450 -5.874 10.373 1.00 96.12 295 TYR A N 1
ATOM 2302 C CA . TYR A 1 295 ? -0.337 -6.462 9.615 1.00 96.12 295 TYR A CA 1
ATOM 2303 C C . TYR A 1 295 ? 0.600 -5.405 9.039 1.00 96.12 295 TYR A C 1
ATOM 2305 O O . TYR A 1 295 ? 0.931 -5.436 7.858 1.00 96.12 295 TYR A O 1
ATOM 2313 N N . ASP A 1 296 ? 1.001 -4.440 9.873 1.00 96.00 296 ASP A N 1
ATOM 2314 C CA . ASP A 1 296 ? 1.911 -3.355 9.483 1.00 96.00 296 ASP A CA 1
ATOM 2315 C C . ASP A 1 296 ? 1.477 -2.538 8.245 1.00 96.00 296 ASP A C 1
ATOM 2317 O O . ASP A 1 296 ? 2.267 -1.776 7.685 1.00 96.00 296 ASP A O 1
ATOM 2321 N N . THR A 1 297 ? 0.194 -2.603 7.865 1.00 97.44 297 THR A N 1
ATOM 2322 C CA . THR A 1 297 ? -0.384 -1.865 6.730 1.00 97.44 297 THR A CA 1
ATOM 2323 C C . THR A 1 297 ? -0.120 -0.365 6.823 1.00 97.44 297 THR A C 1
ATOM 2325 O O . THR A 1 297 ? 0.231 0.273 5.831 1.00 97.44 297 THR A O 1
ATOM 2328 N N . VAL A 1 298 ? -0.207 0.211 8.027 1.00 97.50 298 VAL A N 1
ATOM 2329 C CA . VAL A 1 298 ? 0.062 1.640 8.253 1.00 97.50 298 VAL A CA 1
ATOM 2330 C C . VAL A 1 298 ? 1.479 2.046 7.831 1.00 97.50 298 VAL A C 1
ATOM 2332 O O . VAL A 1 298 ? 1.712 3.201 7.494 1.00 97.50 298 VAL A O 1
ATOM 2335 N N . GLN A 1 299 ? 2.431 1.108 7.809 1.00 97.62 299 GLN A N 1
ATOM 2336 C CA . GLN A 1 299 ? 3.817 1.379 7.433 1.00 97.62 299 GLN A CA 1
ATOM 2337 C C . GLN A 1 299 ? 4.005 1.514 5.920 1.00 97.62 299 GLN A C 1
ATOM 2339 O O . GLN A 1 299 ? 5.071 1.942 5.501 1.00 97.62 299 GLN A O 1
ATOM 2344 N N . TYR A 1 300 ? 2.985 1.239 5.100 1.00 96.56 300 TYR A N 1
ATOM 2345 C CA . TYR A 1 300 ? 2.953 1.624 3.681 1.00 96.56 300 TYR A CA 1
ATOM 2346 C C . TYR A 1 300 ? 2.599 3.101 3.457 1.00 96.56 300 TYR A C 1
ATOM 2348 O O . TYR A 1 300 ? 2.501 3.541 2.311 1.00 96.56 300 TYR A O 1
ATOM 2356 N N . LEU A 1 301 ? 2.391 3.867 4.528 1.00 94.88 301 LEU A N 1
ATOM 2357 C CA . LEU A 1 301 ? 2.078 5.289 4.483 1.00 94.88 301 LEU A CA 1
ATOM 2358 C C . LEU A 1 301 ? 3.243 6.096 5.051 1.00 94.88 301 LEU A C 1
ATOM 2360 O O . LEU A 1 301 ? 3.890 5.684 6.014 1.00 94.88 301 LEU A O 1
ATOM 2364 N N . ASN A 1 302 ? 3.488 7.277 4.489 1.00 90.50 302 ASN A N 1
ATOM 2365 C CA . ASN A 1 302 ? 4.396 8.241 5.105 1.00 90.50 302 ASN A CA 1
ATOM 2366 C C . ASN A 1 302 ? 3.720 8.982 6.276 1.00 90.50 302 ASN A C 1
ATOM 2368 O O . ASN A 1 302 ? 2.505 8.928 6.458 1.00 90.50 302 ASN A O 1
ATOM 2372 N N . ILE A 1 303 ? 4.498 9.738 7.055 1.00 89.69 303 ILE A N 1
ATOM 2373 C CA . ILE A 1 303 ? 4.014 10.386 8.285 1.00 89.69 303 ILE A CA 1
ATOM 2374 C C . ILE A 1 303 ? 2.811 11.330 8.074 1.00 89.69 303 ILE A C 1
ATOM 2376 O O . ILE A 1 303 ? 1.918 11.399 8.915 1.00 89.69 303 ILE A O 1
ATOM 2380 N N . SER A 1 304 ? 2.760 12.029 6.934 1.00 89.31 304 SER A N 1
ATOM 2381 C CA . SER A 1 304 ? 1.661 12.939 6.586 1.00 89.31 304 SER A CA 1
ATOM 2382 C C . SER A 1 304 ? 0.398 12.163 6.211 1.00 89.31 304 SER A C 1
ATOM 2384 O O . SER A 1 304 ? -0.702 12.514 6.632 1.00 89.31 304 SER A O 1
ATOM 2386 N N . GLU A 1 305 ? 0.560 11.054 5.487 1.00 94.44 305 GLU A N 1
ATOM 2387 C CA . GLU A 1 305 ? -0.541 10.151 5.145 1.00 94.44 305 GLU A CA 1
ATOM 2388 C C . GLU A 1 305 ? -1.118 9.461 6.392 1.00 94.44 305 GLU A C 1
ATOM 2390 O O . GLU A 1 305 ? -2.333 9.325 6.492 1.00 94.44 305 GLU A O 1
ATOM 2395 N N . ILE A 1 306 ? -0.285 9.098 7.376 1.00 96.44 306 ILE A N 1
ATOM 2396 C CA . ILE A 1 306 ? -0.747 8.555 8.667 1.00 96.44 306 ILE A CA 1
ATOM 2397 C C . ILE A 1 306 ? -1.556 9.601 9.442 1.00 96.44 306 ILE A C 1
ATOM 2399 O O . ILE A 1 306 ? -2.608 9.274 9.991 1.00 96.44 306 ILE A O 1
ATOM 2403 N N . SER A 1 307 ? -1.104 10.859 9.463 1.00 93.31 307 SER A N 1
ATOM 2404 C CA . SER A 1 307 ? -1.865 11.953 10.080 1.00 93.31 307 SER A CA 1
ATOM 2405 C C . SER A 1 307 ? -3.248 12.099 9.438 1.00 93.31 307 SER A C 1
ATOM 2407 O O . SER A 1 307 ? -4.252 12.139 10.147 1.00 93.31 307 SER A O 1
ATOM 2409 N N . GLY A 1 308 ? -3.311 12.112 8.100 1.00 94.06 308 GLY A N 1
ATOM 2410 C CA . GLY A 1 308 ? -4.576 12.166 7.362 1.00 94.06 308 GLY A CA 1
ATOM 2411 C C . GLY A 1 308 ? -5.476 10.959 7.641 1.00 94.06 308 GLY A C 1
ATOM 2412 O O . GLY A 1 308 ? -6.668 11.126 7.888 1.00 94.06 308 GLY A O 1
ATOM 2413 N N . LEU A 1 309 ? -4.904 9.752 7.700 1.00 96.62 309 LEU A N 1
ATOM 2414 C CA . LEU A 1 309 ? -5.629 8.535 8.067 1.00 96.62 309 LEU A CA 1
ATOM 2415 C C . LEU A 1 309 ? -6.274 8.651 9.456 1.00 96.62 309 LEU A C 1
ATOM 2417 O O . LEU A 1 309 ? -7.442 8.305 9.623 1.00 96.62 309 LEU A O 1
ATOM 2421 N N . MET A 1 310 ? -5.542 9.143 10.458 1.00 96.81 310 MET A N 1
ATOM 2422 C CA . MET A 1 310 ? -6.078 9.300 11.815 1.00 96.81 310 MET A CA 1
ATOM 2423 C C . MET A 1 310 ? -7.258 10.280 11.856 1.00 96.81 310 MET A C 1
ATOM 2425 O O . MET A 1 310 ? -8.259 10.006 12.524 1.00 96.81 310 MET A O 1
ATOM 2429 N N . GLU A 1 311 ? -7.177 11.388 11.114 1.00 93.69 311 GLU A N 1
ATOM 2430 C CA . GLU A 1 311 ? -8.276 12.352 10.975 1.00 93.69 311 GLU A CA 1
ATOM 2431 C C . GLU A 1 311 ? -9.505 11.728 10.298 1.00 93.69 311 GLU A C 1
ATOM 2433 O O . GLU A 1 311 ? -10.630 11.867 10.795 1.00 93.69 311 GLU A O 1
ATOM 2438 N N . GLU A 1 312 ? -9.306 10.993 9.199 1.00 94.31 312 GLU A N 1
ATOM 2439 C CA . GLU A 1 312 ? -10.396 10.304 8.508 1.00 94.31 312 GLU A CA 1
ATOM 2440 C C . GLU A 1 312 ? -11.062 9.260 9.409 1.00 94.31 312 GLU A C 1
ATOM 2442 O O . GLU A 1 312 ? -12.287 9.273 9.567 1.00 94.31 312 GLU A O 1
ATOM 2447 N N . VAL A 1 313 ? -10.274 8.405 10.068 1.00 96.75 313 VAL A N 1
ATOM 2448 C CA . VAL A 1 313 ? -10.780 7.364 10.972 1.00 96.75 313 VAL A CA 1
ATOM 2449 C C . VAL A 1 313 ? -11.540 7.975 12.147 1.00 96.75 313 VAL A C 1
ATOM 2451 O O . VAL A 1 313 ? -12.650 7.530 12.454 1.00 96.75 313 VAL A O 1
ATOM 2454 N N . LYS A 1 314 ? -11.035 9.054 12.758 1.00 95.75 314 LYS A N 1
ATOM 2455 C CA . LYS A 1 314 ? -11.772 9.794 13.796 1.00 95.75 314 LYS A CA 1
ATOM 2456 C C . LYS A 1 314 ? -13.134 10.287 13.291 1.00 95.75 314 LYS A C 1
ATOM 2458 O O . LYS A 1 314 ? -14.127 10.251 14.025 1.00 95.75 314 LYS A O 1
ATOM 2463 N N . GLY A 1 315 ? -13.220 10.722 12.035 1.00 93.94 315 GLY A N 1
ATOM 2464 C CA . GLY A 1 315 ? -14.477 11.117 11.394 1.00 93.94 315 GLY A CA 1
ATOM 2465 C C . GLY A 1 315 ? -15.452 9.958 11.130 1.00 93.94 315 GLY A C 1
ATOM 2466 O O . GLY A 1 315 ? -16.657 10.193 11.014 1.00 93.94 315 GLY A O 1
ATOM 2467 N N . LEU A 1 316 ? -14.956 8.722 11.035 1.00 96.31 316 LEU A N 1
ATOM 2468 C CA . LEU A 1 316 ? -15.742 7.511 10.765 1.00 96.31 316 LEU A CA 1
ATOM 2469 C C . LEU A 1 316 ? -16.249 6.822 12.033 1.00 96.31 316 LEU A C 1
ATOM 2471 O O . LEU A 1 316 ? -17.325 6.216 12.006 1.00 96.31 316 LEU A O 1
ATOM 2475 N N . LEU A 1 317 ? -15.488 6.903 13.123 1.00 97.50 317 LEU A N 1
ATOM 2476 C CA . LEU A 1 317 ? -15.823 6.268 14.393 1.00 97.50 317 LEU A CA 1
ATOM 2477 C C . LEU A 1 317 ? -16.983 6.979 15.095 1.00 97.50 317 LEU A C 1
ATOM 2479 O O . LEU A 1 317 ? -17.117 8.210 15.058 1.00 97.50 317 LEU A O 1
ATOM 2483 N N . ARG A 1 318 ? -17.815 6.196 15.782 1.00 96.62 318 ARG A N 1
ATOM 2484 C CA . ARG A 1 318 ? -18.739 6.749 16.779 1.00 96.62 318 ARG A CA 1
ATOM 2485 C C . ARG A 1 318 ? -17.984 7.176 18.053 1.00 96.62 318 ARG A C 1
ATOM 2487 O O . ARG A 1 318 ? -16.868 6.700 18.263 1.00 96.62 318 ARG A O 1
ATOM 2494 N N . PRO A 1 319 ? -18.583 8.015 18.915 1.00 96.00 319 PRO A N 1
ATOM 2495 C CA . PRO A 1 319 ? -18.099 8.229 20.280 1.00 96.00 319 PRO A CA 1
ATOM 2496 C C . PRO A 1 319 ? -17.800 6.906 21.009 1.00 96.00 319 PRO A C 1
ATOM 2498 O O . PRO A 1 319 ? -18.571 5.935 20.914 1.00 96.00 319 PRO A O 1
ATOM 2501 N N . GLY A 1 320 ? -16.619 6.823 21.623 1.00 96.25 320 GLY A N 1
ATOM 2502 C CA . GLY A 1 320 ? -16.084 5.619 22.262 1.00 96.25 320 GLY A CA 1
ATOM 2503 C C . GLY A 1 320 ? -15.623 4.510 21.303 1.00 96.25 320 GLY A C 1
ATOM 2504 O O . GLY A 1 320 ? -15.210 3.442 21.766 1.00 96.25 320 GLY A O 1
ATOM 2505 N N . GLY A 1 321 ? -15.693 4.721 19.985 1.00 98.00 321 GLY A N 1
ATOM 2506 C CA . GLY A 1 321 ? -15.224 3.774 18.972 1.00 98.00 321 GLY A CA 1
ATOM 2507 C C . GLY A 1 321 ? -13.698 3.660 18.940 1.00 98.00 321 GLY A C 1
ATOM 2508 O O . GLY A 1 321 ? -12.992 4.611 19.281 1.00 98.00 321 GLY A O 1
ATOM 2509 N N . LEU A 1 322 ? -13.189 2.494 18.537 1.00 98.62 322 LEU A N 1
ATOM 2510 C CA . LEU A 1 322 ? -11.758 2.182 18.577 1.00 98.62 322 LEU A CA 1
ATOM 2511 C C . LEU A 1 322 ? -11.087 2.288 17.208 1.00 98.62 322 LEU A C 1
ATOM 2513 O O . LEU A 1 322 ? -11.612 1.793 16.218 1.00 98.62 322 LEU A O 1
ATOM 2517 N N . PHE A 1 323 ? -9.875 2.828 17.168 1.00 98.69 323 PHE A N 1
ATOM 2518 C CA . PHE A 1 323 ? -8.943 2.634 16.060 1.00 98.69 323 PHE A CA 1
ATOM 2519 C C . PHE A 1 323 ? -7.793 1.750 16.539 1.00 98.69 323 PHE A C 1
ATOM 2521 O O . PHE A 1 323 ? -7.104 2.100 17.499 1.00 98.69 323 PHE A O 1
ATOM 2528 N N . ILE A 1 324 ? -7.606 0.598 15.895 1.00 98.81 324 ILE A N 1
ATOM 2529 C CA . ILE A 1 324 ? -6.535 -0.342 16.221 1.00 98.81 324 ILE A CA 1
ATOM 2530 C C . ILE A 1 324 ? -5.674 -0.552 14.985 1.00 98.81 324 ILE A C 1
ATOM 2532 O O . ILE A 1 324 ? -6.164 -0.972 13.938 1.00 98.81 324 ILE A O 1
ATOM 2536 N N . PHE A 1 325 ? -4.384 -0.291 15.131 1.00 98.75 325 PHE A N 1
ATOM 2537 C CA . PHE A 1 325 ? -3.395 -0.550 14.096 1.00 98.75 325 PHE A CA 1
ATOM 2538 C C . PHE A 1 325 ? -2.102 -1.054 14.716 1.00 98.75 325 PHE A C 1
ATOM 2540 O O . PHE A 1 325 ? -1.887 -0.909 15.922 1.00 98.75 325 PHE A O 1
ATOM 2547 N N . ASP A 1 326 ? -1.228 -1.644 13.912 1.00 98.50 326 ASP A N 1
ATOM 2548 C CA . ASP A 1 326 ? 0.042 -2.156 14.406 1.00 98.50 326 ASP A CA 1
ATOM 2549 C C . ASP A 1 326 ? 1.231 -1.786 13.529 1.00 98.50 326 ASP A C 1
ATOM 2551 O O . ASP A 1 326 ? 1.098 -1.470 12.350 1.00 98.50 326 ASP A O 1
ATOM 2555 N N . VAL A 1 327 ? 2.403 -1.790 14.159 1.00 98.12 327 VAL A N 1
ATOM 2556 C CA . VAL A 1 327 ? 3.688 -1.509 13.523 1.00 98.12 327 VAL A CA 1
ATOM 2557 C C . VAL A 1 327 ? 4.722 -2.542 13.946 1.00 98.12 327 VAL A C 1
ATOM 2559 O O . VAL A 1 327 ? 4.751 -2.998 15.096 1.00 98.12 327 VAL A O 1
ATOM 2562 N N . VAL A 1 328 ? 5.619 -2.870 13.027 1.00 96.81 328 VAL A N 1
ATOM 2563 C CA . VAL A 1 328 ? 6.881 -3.555 13.293 1.00 96.81 328 VAL A CA 1
ATOM 2564 C C . VAL A 1 328 ? 7.940 -2.515 13.657 1.00 96.81 328 VAL A C 1
ATOM 2566 O O . VAL A 1 328 ? 8.092 -1.495 12.983 1.00 96.81 328 VAL A O 1
ATOM 2569 N N . THR A 1 329 ? 8.678 -2.765 14.738 1.00 96.06 329 THR A N 1
ATOM 2570 C CA . THR A 1 329 ? 9.696 -1.825 15.238 1.00 96.06 329 THR A CA 1
ATOM 2571 C C . THR A 1 329 ? 11.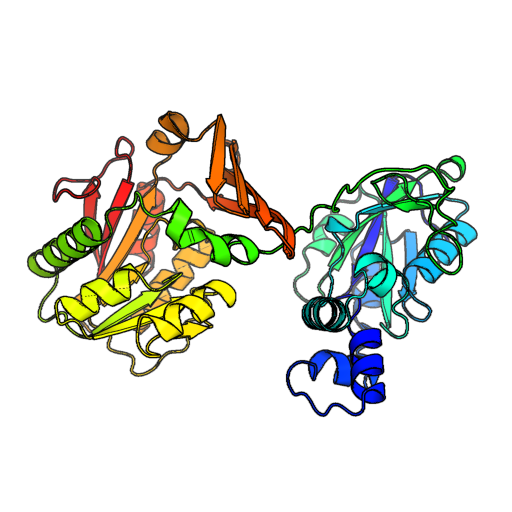028 -1.978 14.505 1.00 96.06 329 THR A C 1
ATOM 2573 O O . THR A 1 329 ? 11.359 -3.060 14.011 1.00 96.06 329 THR A O 1
ATOM 2576 N N . GLU A 1 330 ? 11.872 -0.940 14.549 1.00 94.75 330 GLU A N 1
ATOM 2577 C CA . GLU A 1 330 ? 13.254 -1.018 14.049 1.00 94.75 330 GLU A CA 1
ATOM 2578 C C . GLU A 1 330 ? 14.031 -2.179 14.699 1.00 94.75 330 GLU A C 1
ATOM 2580 O O . GLU A 1 330 ? 14.794 -2.871 14.025 1.00 94.75 330 GLU A O 1
ATOM 2585 N N . HIS A 1 331 ? 13.805 -2.457 15.990 1.00 92.94 331 HIS A N 1
ATOM 2586 C CA . HIS A 1 331 ? 14.450 -3.578 16.678 1.00 92.94 331 HIS A CA 1
ATOM 2587 C C . HIS A 1 331 ? 14.159 -4.923 16.002 1.00 92.94 331 HIS A C 1
ATOM 2589 O O . HIS A 1 331 ? 15.061 -5.754 15.869 1.00 92.94 331 HIS A O 1
ATOM 2595 N N . HIS A 1 332 ? 12.918 -5.142 15.565 1.00 92.19 332 HIS A N 1
ATOM 2596 C CA . HIS A 1 332 ? 12.548 -6.359 14.850 1.00 92.19 332 HIS A CA 1
ATOM 2597 C C . HIS A 1 332 ? 13.221 -6.435 13.481 1.00 92.19 332 HIS A C 1
ATOM 2599 O O . HIS A 1 332 ? 13.797 -7.470 13.141 1.00 92.19 332 HIS A O 1
ATOM 2605 N N . ILE A 1 333 ? 13.205 -5.324 12.736 1.00 90.38 333 ILE A N 1
ATOM 2606 C CA . ILE A 1 333 ? 13.819 -5.231 11.410 1.00 90.38 333 ILE A CA 1
ATOM 2607 C C . ILE A 1 333 ? 15.311 -5.547 11.477 1.00 90.38 333 ILE A C 1
ATOM 2609 O O . ILE A 1 333 ? 15.791 -6.414 10.750 1.00 90.38 333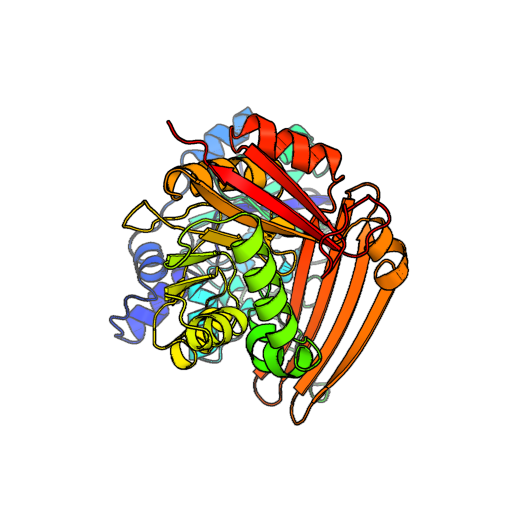 ILE A O 1
ATOM 2613 N N . LEU A 1 334 ? 16.042 -4.909 12.392 1.00 87.38 334 LEU A N 1
ATOM 2614 C CA . LEU A 1 334 ? 17.480 -5.129 12.556 1.00 87.38 334 LEU A CA 1
ATOM 2615 C C . LEU A 1 334 ? 17.814 -6.572 12.949 1.00 87.38 334 LEU A C 1
ATOM 2617 O O . LEU A 1 334 ? 18.858 -7.093 12.569 1.00 87.38 334 LEU A O 1
ATOM 2621 N N . LYS A 1 335 ? 16.934 -7.233 13.705 1.00 84.75 335 LYS A N 1
ATOM 2622 C CA . LYS A 1 335 ? 17.160 -8.606 14.160 1.00 84.75 335 LYS A CA 1
ATOM 2623 C C . LYS A 1 335 ? 16.841 -9.657 13.096 1.00 84.75 335 LYS A C 1
ATOM 2625 O O . LYS A 1 335 ? 17.483 -10.705 13.088 1.00 84.75 335 LYS A O 1
ATOM 2630 N N . HIS A 1 336 ? 15.843 -9.411 12.249 1.00 79.50 336 HIS A N 1
ATOM 2631 C CA . HIS A 1 336 ? 15.281 -10.446 11.380 1.00 79.50 336 HIS A CA 1
ATOM 2632 C C . HIS A 1 336 ? 15.335 -10.115 9.887 1.00 79.50 336 HIS A C 1
ATOM 2634 O O . HIS A 1 336 ? 15.489 -11.038 9.090 1.00 79.50 336 HIS A O 1
ATOM 2640 N N . TRP A 1 337 ? 15.220 -8.842 9.492 1.00 72.81 337 TRP A N 1
ATOM 2641 C CA . TRP A 1 337 ? 14.920 -8.458 8.104 1.00 72.81 337 TRP A CA 1
ATOM 2642 C C . TRP A 1 337 ? 15.911 -7.486 7.441 1.00 72.81 337 TRP A C 1
ATOM 2644 O O . TRP A 1 337 ? 15.739 -7.165 6.269 1.00 72.81 337 TRP A O 1
ATOM 2654 N N . GLN A 1 338 ? 16.973 -7.053 8.132 1.00 64.06 338 GLN A N 1
ATOM 2655 C CA . GLN A 1 338 ? 17.963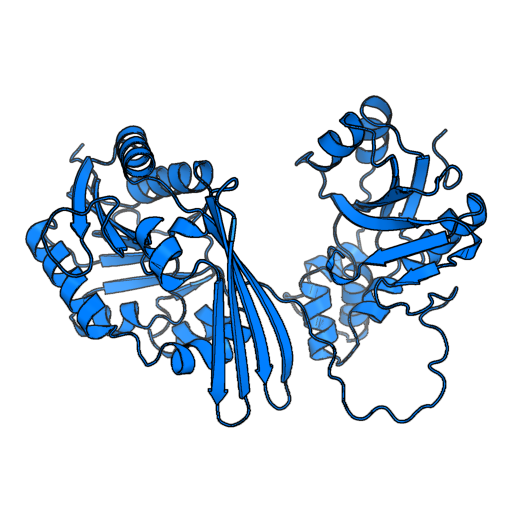 -6.099 7.597 1.00 64.06 338 GLN A CA 1
ATOM 2656 C C . GLN A 1 338 ? 18.683 -6.586 6.323 1.00 64.06 338 GLN A C 1
ATOM 2658 O O . GLN A 1 338 ? 19.109 -5.764 5.514 1.00 64.06 338 GLN A O 1
ATOM 2663 N N . ALA A 1 339 ? 18.829 -7.900 6.154 1.00 64.56 339 ALA A N 1
ATOM 2664 C CA . ALA A 1 339 ? 19.405 -8.541 4.973 1.00 64.56 339 ALA A CA 1
ATOM 2665 C C . ALA A 1 339 ? 18.787 -9.938 4.808 1.00 64.56 339 ALA A C 1
ATOM 2667 O O . ALA A 1 339 ? 19.439 -10.962 5.017 1.00 64.56 339 ALA A O 1
ATOM 2668 N N . TYR A 1 340 ? 17.487 -9.967 4.521 1.00 73.56 340 TYR A N 1
ATOM 2669 C CA . TYR A 1 340 ? 16.711 -11.199 4.426 1.00 73.56 340 TYR A CA 1
ATOM 2670 C C . TYR A 1 340 ? 16.648 -11.705 2.993 1.00 73.56 340 TYR A C 1
ATOM 2672 O O . TYR A 1 340 ? 16.468 -10.922 2.062 1.00 73.56 340 TYR A O 1
ATOM 2680 N N . SER A 1 341 ? 16.742 -13.019 2.812 1.00 73.56 341 SER A N 1
ATOM 2681 C CA . SER A 1 341 ? 16.388 -13.651 1.549 1.00 73.56 341 SER A CA 1
ATOM 2682 C C . SER A 1 341 ? 15.810 -15.033 1.803 1.00 73.56 341 SER A C 1
ATOM 2684 O O . SER A 1 341 ? 16.387 -15.818 2.553 1.00 73.56 341 SER A O 1
ATOM 2686 N N . GLU A 1 342 ? 14.673 -15.318 1.182 1.00 76.25 342 GLU A N 1
ATOM 2687 C CA . GLU A 1 342 ? 13.977 -16.593 1.312 1.00 76.25 342 GLU A CA 1
ATOM 2688 C C . GLU A 1 342 ? 13.372 -17.002 -0.028 1.00 76.25 342 GLU A C 1
ATOM 2690 O O . GLU A 1 342 ? 12.952 -16.156 -0.816 1.00 76.25 342 GLU A O 1
ATOM 2695 N N . ASN A 1 343 ? 13.340 -18.309 -0.281 1.00 75.25 343 ASN A N 1
ATOM 2696 C CA . ASN A 1 343 ? 12.695 -18.894 -1.447 1.00 75.25 343 ASN A CA 1
ATOM 2697 C C . ASN A 1 343 ? 11.517 -19.750 -0.987 1.00 75.25 343 ASN A C 1
ATOM 2699 O O . ASN A 1 343 ? 11.699 -20.665 -0.185 1.00 75.25 343 ASN A O 1
ATOM 2703 N N . TYR A 1 344 ? 10.346 -19.489 -1.550 1.00 79.50 344 TYR A N 1
ATOM 2704 C CA . TYR A 1 344 ? 9.120 -20.245 -1.341 1.00 79.50 344 TYR A CA 1
ATOM 2705 C C . TYR A 1 344 ? 8.836 -21.073 -2.602 1.00 79.50 344 TYR A C 1
ATOM 2707 O O . TYR A 1 344 ? 8.426 -20.512 -3.625 1.00 79.50 344 TYR A O 1
ATOM 2715 N N . PRO A 1 345 ? 9.114 -22.387 -2.588 1.00 76.06 345 PRO A N 1
ATOM 2716 C CA . PRO A 1 345 ? 8.738 -23.274 -3.678 1.00 76.06 345 PRO A CA 1
ATOM 2717 C C . PRO A 1 345 ? 7.269 -23.694 -3.540 1.00 76.06 345 PRO A C 1
ATOM 2719 O O . PRO A 1 345 ? 6.845 -24.103 -2.461 1.00 76.06 345 PRO A O 1
ATOM 2722 N N . GLY A 1 346 ? 6.521 -23.658 -4.641 1.00 79.31 346 GLY A N 1
ATOM 2723 C CA . GLY A 1 346 ? 5.152 -24.167 -4.721 1.00 79.31 346 GLY A CA 1
ATOM 2724 C C . GLY A 1 346 ? 4.937 -25.080 -5.925 1.00 79.31 346 GLY A C 1
ATOM 2725 O O . GLY A 1 346 ? 5.813 -25.240 -6.783 1.00 79.31 346 GLY A O 1
ATOM 2726 N N . ASP A 1 347 ? 3.762 -25.704 -6.009 1.00 78.00 347 ASP A N 1
ATOM 2727 C CA . ASP A 1 347 ? 3.409 -26.509 -7.180 1.00 78.00 347 ASP A CA 1
ATOM 2728 C C . ASP A 1 347 ? 2.981 -25.598 -8.336 1.00 78.00 347 ASP A C 1
ATOM 2730 O O . ASP A 1 347 ? 1.911 -24.996 -8.338 1.00 78.00 347 ASP A O 1
ATOM 2734 N N . GLY A 1 348 ? 3.856 -25.462 -9.332 1.00 73.69 348 GLY A N 1
ATOM 2735 C CA . GLY A 1 348 ? 3.616 -24.584 -10.474 1.00 73.69 348 GLY A CA 1
ATOM 2736 C C . GLY A 1 348 ? 3.899 -23.104 -10.210 1.00 73.69 348 GLY A C 1
ATOM 2737 O O . GLY A 1 348 ? 3.640 -22.292 -11.096 1.00 73.69 348 GLY A O 1
ATOM 2738 N N . TRP A 1 349 ? 4.486 -22.743 -9.068 1.00 83.00 349 TRP A N 1
ATOM 2739 C CA . TRP A 1 349 ? 4.957 -21.386 -8.798 1.00 83.00 349 TRP A CA 1
ATOM 2740 C C . TRP A 1 349 ? 6.223 -21.369 -7.925 1.00 83.00 349 TRP A C 1
ATOM 2742 O O . TRP A 1 349 ? 6.560 -22.348 -7.264 1.00 83.00 349 TRP A O 1
ATOM 2752 N N . GLN A 1 350 ? 6.964 -20.263 -7.950 1.00 77.31 350 GLN A N 1
ATOM 2753 C CA . GLN A 1 350 ? 8.112 -20.004 -7.080 1.00 77.31 350 GLN A CA 1
ATOM 2754 C C . GLN A 1 350 ? 8.137 -18.526 -6.695 1.00 77.31 350 GLN A C 1
ATOM 2756 O O . GLN A 1 350 ? 7.892 -17.671 -7.546 1.00 77.31 350 GLN A O 1
ATOM 2761 N N . VAL A 1 351 ? 8.473 -18.211 -5.448 1.00 82.81 351 VAL A N 1
ATOM 2762 C CA . VAL A 1 351 ? 8.680 -16.826 -5.008 1.00 82.81 351 VAL A CA 1
ATOM 2763 C C . VAL A 1 351 ? 10.027 -16.692 -4.324 1.00 82.81 351 VAL A C 1
ATOM 2765 O O . VAL A 1 351 ? 10.323 -17.430 -3.393 1.00 82.81 351 VAL A O 1
ATOM 2768 N N . MET A 1 352 ? 10.834 -15.730 -4.754 1.00 79.06 352 MET A N 1
ATOM 2769 C CA . MET A 1 352 ? 12.026 -15.294 -4.034 1.00 79.06 352 MET A CA 1
ATOM 2770 C C . MET A 1 352 ? 11.727 -13.951 -3.383 1.00 79.06 352 MET A C 1
ATOM 2772 O O . MET A 1 352 ? 11.438 -12.980 -4.080 1.00 79.06 352 MET A O 1
ATOM 2776 N N . ARG A 1 353 ? 11.826 -13.888 -2.058 1.00 84.69 353 ARG A N 1
ATOM 2777 C CA . ARG A 1 353 ? 11.761 -12.646 -1.293 1.00 84.69 353 ARG A CA 1
ATOM 2778 C C . ARG A 1 353 ? 13.171 -12.185 -0.960 1.00 84.69 353 ARG A C 1
ATOM 2780 O O . ARG A 1 353 ? 13.994 -12.981 -0.505 1.00 84.69 353 ARG A O 1
ATOM 2787 N N . ARG A 1 354 ? 13.437 -10.893 -1.117 1.00 81.38 354 ARG A N 1
ATOM 2788 C CA . ARG A 1 354 ? 14.632 -10.223 -0.598 1.00 81.38 354 ARG A CA 1
ATOM 2789 C C . ARG A 1 354 ? 14.207 -8.975 0.160 1.00 81.38 354 ARG A C 1
ATOM 2791 O O . ARG A 1 354 ? 13.398 -8.217 -0.349 1.00 81.38 354 ARG A O 1
ATOM 2798 N N . SER A 1 355 ? 14.771 -8.735 1.339 1.00 85.50 355 SER A N 1
ATOM 2799 C CA . SER A 1 355 ? 14.539 -7.494 2.081 1.00 85.50 355 SER A CA 1
ATOM 2800 C C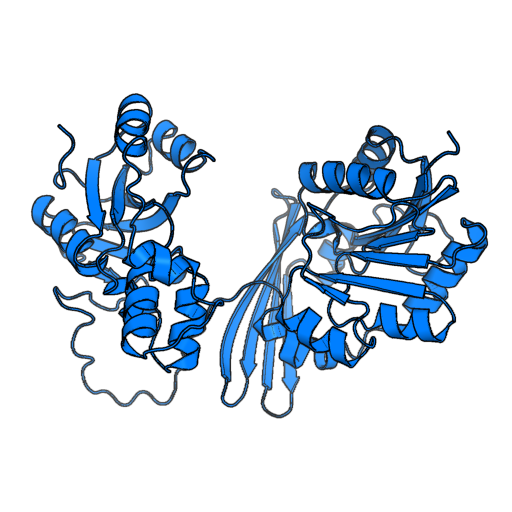 . SER A 1 355 ? 15.846 -6.868 2.547 1.00 85.50 355 SER A C 1
ATOM 2802 O O . SER A 1 355 ? 16.769 -7.580 2.953 1.00 85.50 355 SER A O 1
ATOM 2804 N N . TRP A 1 356 ? 15.912 -5.538 2.507 1.00 87.94 356 TRP A N 1
ATOM 2805 C CA . TRP A 1 356 ? 17.005 -4.755 3.075 1.00 87.94 356 TRP A CA 1
ATOM 2806 C C . TRP A 1 356 ? 16.471 -3.488 3.740 1.00 87.94 356 TRP A C 1
ATOM 2808 O O . TRP A 1 356 ? 15.452 -2.936 3.329 1.00 87.94 356 TRP A O 1
ATOM 2818 N N . TYR A 1 357 ? 17.146 -3.047 4.800 1.00 91.44 357 TYR A N 1
ATOM 2819 C CA . TYR A 1 357 ? 16.740 -1.875 5.572 1.00 91.44 357 TYR A CA 1
ATOM 2820 C C . TYR A 1 357 ? 17.718 -0.718 5.377 1.00 91.44 357 TYR A C 1
ATOM 2822 O O . TYR A 1 357 ? 18.894 -0.819 5.739 1.00 91.44 357 TYR A O 1
ATOM 2830 N N . GLU A 1 358 ? 17.212 0.390 4.845 1.00 90.19 358 GLU A N 1
ATOM 2831 C CA . GLU A 1 358 ? 17.942 1.641 4.667 1.00 90.19 358 GLU A CA 1
ATOM 2832 C C . GLU A 1 358 ? 17.687 2.542 5.871 1.00 90.19 358 GLU A C 1
ATOM 2834 O O . GLU A 1 358 ? 16.702 3.273 5.958 1.00 90.19 358 GLU A O 1
ATOM 2839 N N . ARG A 1 359 ? 18.585 2.444 6.855 1.00 89.50 359 ARG A N 1
ATOM 2840 C CA . ARG A 1 359 ? 18.405 3.081 8.163 1.00 89.50 359 ARG A CA 1
ATOM 2841 C C . ARG A 1 359 ? 18.360 4.608 8.108 1.00 89.50 359 ARG A C 1
ATOM 2843 O O . ARG A 1 359 ? 17.652 5.210 8.907 1.00 89.50 359 ARG A O 1
ATOM 2850 N N . GLU A 1 360 ? 19.111 5.223 7.198 1.00 87.81 360 GLU A N 1
ATOM 2851 C CA . GLU A 1 360 ? 19.129 6.683 7.027 1.00 87.81 360 GLU A CA 1
ATOM 2852 C C . GLU A 1 360 ? 17.785 7.212 6.514 1.00 87.81 360 GLU A C 1
ATOM 2854 O O . GLU A 1 360 ? 17.335 8.267 6.952 1.00 87.81 360 GLU A O 1
ATOM 2859 N N . GLU A 1 361 ? 17.111 6.440 5.658 1.00 87.00 361 GLU A N 1
ATOM 2860 C CA . GLU A 1 361 ? 15.776 6.755 5.136 1.00 87.00 361 GLU A CA 1
ATOM 2861 C C . GLU A 1 361 ? 14.643 6.203 6.015 1.00 87.00 361 GLU A C 1
ATOM 2863 O O . GLU A 1 361 ? 13.468 6.476 5.767 1.00 87.00 361 GLU A O 1
ATOM 2868 N N . GLN A 1 362 ? 14.989 5.406 7.034 1.00 92.31 362 GLN A N 1
ATOM 2869 C CA . GLN A 1 362 ? 14.058 4.622 7.846 1.00 92.31 362 GLN A CA 1
ATOM 2870 C C . GLN A 1 362 ? 13.086 3.800 6.985 1.00 92.31 362 GLN A C 1
ATOM 2872 O O . GLN A 1 362 ? 11.903 3.682 7.305 1.00 92.31 362 GLN A O 1
ATOM 2877 N N . CYS A 1 363 ? 13.580 3.226 5.888 1.00 94.00 363 CYS A N 1
ATOM 2878 C CA . CYS A 1 363 ? 12.765 2.516 4.910 1.00 94.00 363 CYS A CA 1
ATOM 2879 C C . CYS A 1 363 ? 13.200 1.051 4.809 1.00 94.00 363 CYS A C 1
ATOM 2881 O O . CYS A 1 363 ? 14.365 0.739 4.555 1.00 94.00 363 CYS A O 1
ATOM 2883 N N . LEU A 1 364 ? 12.260 0.130 5.018 1.00 94.12 364 LEU A N 1
ATOM 2884 C CA . LEU A 1 364 ? 12.423 -1.280 4.690 1.00 94.12 364 LEU A CA 1
ATOM 2885 C C . LEU A 1 364 ? 11.979 -1.502 3.247 1.00 94.12 364 LEU A C 1
ATOM 2887 O O . LEU A 1 364 ? 10.827 -1.253 2.890 1.00 94.12 364 LEU A O 1
ATOM 2891 N N . HIS A 1 365 ? 12.886 -2.033 2.444 1.00 91.75 365 HIS A N 1
ATOM 2892 C CA . HIS A 1 365 ? 12.618 -2.451 1.082 1.00 91.75 365 HIS A CA 1
ATOM 2893 C C . HIS A 1 365 ? 12.410 -3.958 1.078 1.00 91.75 365 HIS A C 1
ATOM 2895 O O . HIS A 1 365 ? 13.191 -4.699 1.679 1.00 91.75 365 HIS A O 1
ATOM 2901 N N . THR A 1 366 ? 11.357 -4.418 0.410 1.00 89.69 366 THR A N 1
ATOM 2902 C CA . THR A 1 366 ? 11.141 -5.840 0.144 1.00 89.69 366 THR A CA 1
ATOM 2903 C C . THR A 1 366 ? 10.835 -6.040 -1.329 1.00 89.69 366 THR A C 1
ATOM 2905 O O . THR A 1 366 ? 9.914 -5.437 -1.865 1.00 89.69 366 THR A O 1
ATOM 2908 N N . GLU A 1 367 ? 11.603 -6.900 -1.972 1.00 88.62 367 GLU A N 1
ATOM 2909 C CA . GLU A 1 367 ? 11.403 -7.344 -3.341 1.00 88.62 367 GLU A CA 1
ATOM 2910 C C . GLU A 1 367 ? 10.859 -8.768 -3.350 1.00 88.62 367 GLU A C 1
ATOM 2912 O O . GLU A 1 367 ? 11.361 -9.639 -2.632 1.00 88.62 367 GLU A O 1
ATOM 2917 N N . PHE A 1 368 ? 9.866 -9.016 -4.198 1.00 85.69 368 PHE A N 1
ATOM 2918 C CA . PHE A 1 368 ? 9.387 -10.353 -4.521 1.00 85.69 368 PHE A CA 1
ATOM 2919 C C . PHE A 1 368 ? 9.603 -10.618 -6.003 1.00 85.69 368 PHE A C 1
ATOM 2921 O O . PHE A 1 368 ? 9.058 -9.917 -6.846 1.00 85.69 368 PHE A O 1
ATOM 2928 N N . THR A 1 369 ? 10.367 -11.655 -6.330 1.00 80.81 369 THR A N 1
ATOM 2929 C CA . THR A 1 369 ? 10.427 -12.217 -7.682 1.00 80.81 369 THR A CA 1
ATOM 2930 C C . THR A 1 369 ? 9.526 -13.441 -7.734 1.00 80.81 369 THR A C 1
ATOM 2932 O O . THR A 1 369 ? 9.799 -14.429 -7.056 1.00 80.81 369 THR A O 1
ATOM 2935 N N . ILE A 1 370 ? 8.460 -13.386 -8.526 1.00 84.56 370 ILE A N 1
ATOM 2936 C CA . ILE A 1 370 ? 7.377 -14.372 -8.523 1.00 84.56 370 ILE A CA 1
ATOM 2937 C C . ILE A 1 370 ? 7.320 -15.039 -9.894 1.00 84.56 370 ILE A C 1
ATOM 2939 O O . ILE A 1 370 ? 7.044 -14.399 -10.900 1.00 84.56 370 ILE A O 1
ATOM 2943 N N . GLY A 1 371 ? 7.603 -16.334 -9.962 1.00 76.19 371 GLY A N 1
ATOM 2944 C CA . GLY A 1 371 ? 7.435 -17.139 -11.167 1.00 76.19 371 GLY A CA 1
ATOM 2945 C C . GLY A 1 371 ? 6.183 -17.992 -11.064 1.00 76.19 371 GLY A C 1
ATOM 2946 O O . GLY A 1 371 ? 6.131 -18.859 -10.204 1.00 76.19 371 GLY A O 1
ATOM 2947 N N . ILE A 1 372 ? 5.213 -17.815 -11.960 1.00 77.38 372 ILE A N 1
ATOM 2948 C CA . ILE A 1 372 ? 4.015 -18.665 -12.041 1.00 77.38 372 ILE A CA 1
ATOM 2949 C C . ILE A 1 372 ? 4.007 -19.379 -13.397 1.00 77.38 372 ILE A C 1
ATOM 2951 O O . ILE A 1 372 ? 4.227 -18.781 -14.464 1.00 77.38 372 ILE A O 1
ATOM 2955 N N . ARG A 1 373 ? 3.777 -20.697 -13.370 1.00 66.38 373 ARG A N 1
ATOM 2956 C CA . ARG A 1 373 ? 3.638 -21.537 -14.564 1.00 66.38 373 ARG A CA 1
ATOM 2957 C C . ARG A 1 373 ? 2.513 -20.945 -15.410 1.00 66.38 373 ARG A C 1
ATOM 2959 O O . ARG A 1 373 ? 1.439 -20.671 -14.908 1.00 66.38 373 ARG A O 1
ATOM 2966 N N . GLN A 1 374 ? 2.777 -20.726 -16.696 1.00 56.50 374 GLN A N 1
ATOM 2967 C CA . GLN A 1 374 ? 1.876 -20.043 -17.641 1.00 56.50 374 GLN A CA 1
ATOM 2968 C C . GLN A 1 374 ? 1.775 -18.508 -17.501 1.00 56.50 374 GLN A C 1
ATOM 2970 O O . GLN A 1 374 ? 1.835 -17.875 -18.549 1.00 56.50 374 GLN A O 1
ATOM 2975 N N . SER A 1 375 ? 1.828 -17.890 -16.314 1.00 62.41 375 SER A N 1
ATOM 2976 C CA . SER A 1 375 ? 1.677 -16.415 -16.192 1.00 62.41 375 SER A CA 1
ATOM 2977 C C . SER A 1 375 ? 2.955 -15.589 -16.383 1.00 62.41 375 SER A C 1
ATOM 2979 O O . SER A 1 375 ? 2.888 -14.450 -16.823 1.00 62.41 375 SER A O 1
ATOM 2981 N N . GLY A 1 376 ? 4.138 -16.143 -16.111 1.00 71.94 376 GLY A N 1
ATOM 2982 C CA . GLY A 1 376 ? 5.399 -15.432 -16.357 1.00 71.94 376 GLY A CA 1
ATOM 2983 C C . GLY A 1 376 ? 6.294 -15.381 -15.133 1.00 71.94 376 GLY A C 1
ATOM 2984 O O . GLY A 1 376 ? 6.098 -16.145 -14.192 1.00 71.94 376 GLY A O 1
ATOM 2985 N N . MET A 1 377 ? 7.288 -14.498 -15.177 1.00 73.00 377 MET A N 1
ATOM 2986 C CA . MET A 1 377 ? 8.028 -14.077 -13.994 1.00 73.00 377 MET A CA 1
ATOM 2987 C C . MET A 1 377 ? 7.746 -12.594 -13.779 1.00 73.00 377 MET A C 1
ATOM 2989 O O . MET A 1 377 ? 7.855 -11.812 -14.723 1.00 73.00 377 MET A O 1
ATOM 2993 N N . THR A 1 378 ? 7.365 -12.213 -12.572 1.00 79.06 378 THR A N 1
ATOM 2994 C CA . THR A 1 378 ? 7.043 -10.841 -12.195 1.00 79.06 378 THR A CA 1
ATOM 2995 C C . THR A 1 378 ? 7.897 -10.396 -11.014 1.00 79.06 378 THR A C 1
ATOM 2997 O O . THR A 1 378 ? 8.529 -11.218 -10.346 1.00 79.06 378 THR A O 1
ATOM 3000 N N . HIS A 1 379 ? 7.978 -9.087 -10.808 1.00 83.50 379 HIS A N 1
ATOM 3001 C CA . HIS A 1 379 ? 8.750 -8.467 -9.744 1.00 83.50 379 HIS A CA 1
ATOM 3002 C C . HIS A 1 379 ? 7.930 -7.384 -9.049 1.00 83.50 379 HIS A C 1
ATOM 3004 O O . HIS A 1 379 ? 7.395 -6.495 -9.708 1.00 83.50 379 HIS A O 1
ATOM 3010 N N . GLU A 1 380 ? 7.838 -7.459 -7.727 1.00 87.75 380 GLU A N 1
ATOM 3011 C CA . GLU A 1 380 ? 7.156 -6.476 -6.887 1.00 87.75 380 GLU A CA 1
ATOM 3012 C C . GLU A 1 380 ? 8.149 -5.831 -5.935 1.00 87.75 380 GLU A C 1
ATOM 3014 O O . GLU A 1 380 ? 8.917 -6.532 -5.278 1.00 87.75 380 GLU A O 1
ATOM 3019 N N . HIS A 1 381 ? 8.098 -4.503 -5.817 1.00 88.81 381 HIS A N 1
ATOM 3020 C CA . HIS A 1 381 ? 8.899 -3.752 -4.854 1.00 88.81 381 HIS A CA 1
ATOM 3021 C C . HIS A 1 381 ? 8.000 -3.042 -3.841 1.00 88.81 381 HIS A C 1
ATOM 3023 O O . HIS A 1 381 ? 7.197 -2.176 -4.184 1.00 88.81 381 HIS A O 1
ATOM 3029 N N . HIS A 1 382 ? 8.160 -3.418 -2.578 1.00 93.19 382 HIS A N 1
ATOM 3030 C CA . HIS A 1 382 ? 7.433 -2.906 -1.427 1.00 93.19 382 HIS A CA 1
ATOM 3031 C C . HIS A 1 382 ? 8.348 -1.998 -0.613 1.00 93.19 382 HIS A C 1
ATOM 3033 O O . HIS A 1 382 ? 9.522 -2.313 -0.392 1.00 93.19 382 HIS A O 1
ATOM 3039 N N . ARG A 1 383 ? 7.788 -0.887 -0.136 1.00 93.50 383 ARG A N 1
ATOM 3040 C CA . ARG A 1 383 ? 8.454 0.047 0.771 1.00 93.50 383 ARG A CA 1
ATOM 3041 C C . ARG A 1 383 ? 7.604 0.230 2.011 1.00 93.50 383 ARG A C 1
ATOM 3043 O O . ARG A 1 383 ? 6.407 0.482 1.891 1.00 93.50 383 ARG A O 1
ATOM 3050 N N . GLN A 1 384 ? 8.240 0.107 3.168 1.00 96.25 384 GLN A N 1
ATOM 3051 C CA . GLN A 1 384 ? 7.606 0.319 4.459 1.00 96.25 384 GLN A CA 1
ATOM 3052 C C . GLN A 1 384 ? 8.452 1.264 5.307 1.00 96.25 384 GLN A C 1
ATOM 3054 O O . GLN A 1 384 ? 9.643 1.027 5.515 1.00 96.25 384 GLN A O 1
ATOM 3059 N N . TRP A 1 385 ? 7.839 2.326 5.814 1.00 96.44 385 TRP A N 1
ATOM 3060 C CA . TRP A 1 385 ? 8.494 3.296 6.681 1.00 96.44 385 TRP A CA 1
ATOM 3061 C C . TRP A 1 385 ? 8.495 2.817 8.138 1.00 96.44 385 TRP A C 1
ATOM 3063 O O . TRP A 1 385 ? 7.491 2.347 8.683 1.00 96.44 385 TRP A O 1
ATOM 3073 N N . ILE A 1 386 ? 9.655 2.922 8.782 1.00 95.88 386 ILE A N 1
ATOM 3074 C CA . ILE A 1 386 ? 9.892 2.461 10.147 1.00 95.88 386 ILE A CA 1
ATOM 3075 C C . ILE A 1 386 ? 9.913 3.665 11.083 1.00 95.88 386 ILE A C 1
ATOM 3077 O O . ILE A 1 386 ? 10.856 4.456 11.107 1.00 95.88 386 ILE A O 1
ATOM 3081 N N . PHE A 1 387 ? 8.860 3.788 11.882 1.00 94.81 387 PHE A N 1
ATOM 3082 C CA . PHE A 1 387 ? 8.654 4.921 12.779 1.00 94.81 387 PHE A CA 1
ATOM 3083 C C . PHE A 1 387 ? 9.099 4.599 14.202 1.00 94.81 387 PHE A C 1
ATOM 3085 O O . PHE A 1 387 ? 8.988 3.455 14.652 1.00 94.81 387 PHE A O 1
ATOM 3092 N N . LYS A 1 388 ? 9.539 5.622 14.941 1.00 96.06 388 LYS A N 1
ATOM 3093 C CA . LYS A 1 388 ? 9.633 5.508 16.399 1.00 96.06 388 LYS A CA 1
ATOM 3094 C C . LYS A 1 388 ? 8.228 5.516 16.983 1.00 96.06 388 LYS A C 1
ATOM 3096 O O . LYS A 1 388 ? 7.338 6.217 16.502 1.00 96.06 388 LYS A O 1
ATOM 3101 N N . LEU A 1 389 ? 8.037 4.789 18.074 1.00 97.25 389 LEU A N 1
ATOM 3102 C CA . LEU A 1 389 ? 6.758 4.736 18.776 1.00 97.25 389 LEU A CA 1
ATOM 3103 C C . LEU A 1 389 ? 6.369 6.104 19.355 1.00 97.25 389 LEU A C 1
ATOM 3105 O O . LEU A 1 389 ? 5.177 6.390 19.462 1.00 97.25 389 LEU A O 1
ATOM 3109 N N . SER A 1 390 ? 7.350 6.951 19.697 1.00 96.44 390 SER A N 1
ATOM 3110 C CA . SER A 1 390 ? 7.106 8.343 20.104 1.00 96.44 390 SER A CA 1
ATOM 3111 C C . SER A 1 390 ? 6.421 9.140 19.001 1.00 96.44 390 SER A C 1
ATOM 3113 O O . SER A 1 390 ? 5.402 9.767 19.257 1.00 96.44 390 SER A O 1
ATOM 3115 N N . ASP A 1 391 ? 6.918 9.029 17.769 1.00 95.81 391 ASP A N 1
ATOM 3116 C CA . ASP A 1 391 ? 6.412 9.799 16.631 1.00 95.81 391 ASP A CA 1
ATOM 3117 C C . ASP A 1 391 ? 4.963 9.390 16.323 1.00 95.81 391 ASP A C 1
ATOM 3119 O O . ASP A 1 391 ? 4.102 10.235 16.097 1.00 95.81 391 ASP A O 1
ATOM 3123 N N . ILE A 1 392 ? 4.656 8.090 16.411 1.00 97.31 392 ILE A N 1
ATOM 3124 C CA . ILE A 1 392 ? 3.282 7.584 16.287 1.00 97.31 392 ILE A CA 1
ATOM 3125 C C . ILE A 1 392 ? 2.383 8.102 17.420 1.00 97.31 392 ILE A C 1
ATOM 3127 O O . ILE A 1 392 ? 1.237 8.474 17.175 1.00 97.31 392 ILE A O 1
ATOM 3131 N N . THR A 1 393 ? 2.884 8.149 18.655 1.00 96.69 393 THR A N 1
ATOM 3132 C CA . THR A 1 393 ? 2.115 8.643 19.812 1.00 96.69 393 THR A CA 1
ATOM 3133 C C . THR A 1 393 ? 1.792 10.138 19.682 1.00 96.69 393 THR A C 1
ATOM 3135 O O . THR A 1 393 ? 0.673 10.564 19.987 1.00 96.69 393 THR A O 1
ATOM 3138 N N . ASP A 1 394 ? 2.735 10.925 19.162 1.00 96.31 394 ASP A N 1
ATOM 3139 C CA . ASP A 1 394 ? 2.555 12.353 18.889 1.00 96.31 394 ASP A CA 1
ATOM 3140 C C . ASP A 1 394 ? 1.506 12.594 17.790 1.00 96.31 394 ASP A C 1
ATOM 3142 O O . ASP A 1 394 ? 0.660 13.486 17.920 1.00 96.31 394 ASP A O 1
ATOM 3146 N N . LEU A 1 395 ? 1.495 11.763 16.739 1.00 96.44 395 LEU A N 1
ATOM 3147 C CA . LEU A 1 395 ? 0.463 11.797 15.695 1.00 96.44 395 LEU A CA 1
ATOM 3148 C C . LEU A 1 395 ? -0.927 11.474 16.249 1.00 96.44 395 LEU A C 1
ATOM 3150 O O . LEU A 1 395 ? -1.874 12.213 15.976 1.00 96.44 395 LEU A O 1
ATOM 3154 N N . ILE A 1 396 ? -1.047 10.425 17.076 1.00 97.25 396 ILE A N 1
ATOM 3155 C CA . ILE A 1 396 ? -2.323 10.063 17.717 1.00 97.25 396 ILE A CA 1
ATOM 3156 C C . ILE A 1 396 ? -2.852 11.260 18.508 1.00 97.25 396 ILE A C 1
ATOM 3158 O O . ILE A 1 396 ? -3.991 11.681 18.303 1.00 97.25 396 ILE A O 1
ATOM 3162 N N . THR A 1 397 ? -1.998 11.860 19.337 1.00 93.00 397 THR A N 1
ATOM 3163 C CA . THR A 1 397 ? -2.355 13.020 20.161 1.00 93.00 397 THR A CA 1
ATOM 3164 C C . THR A 1 397 ? -2.799 14.206 19.301 1.00 93.00 397 THR A C 1
ATOM 3166 O O . THR A 1 397 ? -3.817 14.835 19.585 1.00 93.00 397 THR A O 1
ATOM 3169 N N . THR A 1 398 ? -2.082 14.488 18.212 1.00 94.50 398 THR A N 1
ATOM 3170 C CA . THR A 1 398 ? -2.363 15.632 17.328 1.00 94.50 398 THR A CA 1
ATOM 3171 C C . THR A 1 398 ? -3.651 15.448 16.519 1.00 94.50 398 THR A C 1
ATOM 3173 O O . THR A 1 398 ? -4.363 16.420 16.276 1.00 94.50 398 THR A O 1
ATOM 3176 N N . SER A 1 399 ? -4.016 14.209 16.170 1.00 94.56 399 SER A N 1
ATOM 3177 C CA . SER A 1 399 ? -5.299 13.897 15.514 1.00 94.56 399 SER A CA 1
ATOM 3178 C C . SER A 1 399 ? -6.522 14.136 16.421 1.00 94.56 399 SER A C 1
ATOM 3180 O O . SER A 1 399 ? -7.675 14.187 15.972 1.00 94.56 399 SER A O 1
ATOM 3182 N N . GLY A 1 400 ? -6.288 14.275 17.731 1.00 94.12 400 GLY A N 1
ATOM 3183 C CA . GLY A 1 400 ? -7.323 14.348 18.754 1.00 94.12 400 GLY A CA 1
ATOM 3184 C C . GLY A 1 400 ? -8.078 13.030 18.938 1.00 94.12 400 GLY A C 1
ATOM 3185 O O . GLY A 1 400 ? -9.247 13.059 19.321 1.00 94.12 400 GLY A O 1
ATOM 3186 N N . LEU A 1 401 ? -7.462 11.899 18.592 1.00 97.00 401 LEU A N 1
ATOM 3187 C CA . LEU A 1 401 ? -7.826 10.594 19.134 1.00 97.00 401 LEU A CA 1
ATOM 3188 C C . LEU A 1 401 ? -7.145 10.427 20.495 1.00 97.00 401 LEU A C 1
ATOM 3190 O O . LEU A 1 401 ? -6.007 10.847 20.695 1.00 97.00 401 LEU A O 1
ATOM 3194 N N . GLN A 1 402 ? -7.819 9.760 21.423 1.00 97.25 402 GLN A N 1
ATOM 3195 C CA . GLN A 1 402 ? -7.231 9.388 22.698 1.00 97.25 402 GLN A CA 1
ATOM 3196 C C . GLN A 1 402 ? -6.314 8.176 22.507 1.00 97.25 402 GLN A C 1
ATOM 3198 O O . GLN A 1 402 ? -6.754 7.126 22.034 1.00 97.25 402 GLN A O 1
ATOM 3203 N N . HIS A 1 403 ? -5.050 8.282 22.918 1.00 97.62 403 HIS A N 1
ATOM 3204 C CA . HIS A 1 403 ? -4.156 7.126 23.020 1.00 97.62 403 HIS A CA 1
ATOM 3205 C C . HIS A 1 403 ? -4.512 6.301 24.263 1.00 97.62 403 HIS A C 1
ATOM 3207 O O . HIS A 1 403 ? -4.329 6.753 25.391 1.00 97.62 403 HIS A O 1
ATOM 3213 N N . VAL A 1 404 ? -5.040 5.092 24.062 1.00 97.06 404 VAL A N 1
ATOM 3214 C CA . VAL A 1 404 ? -5.506 4.222 25.155 1.00 97.06 404 VAL A CA 1
ATOM 3215 C C . VAL A 1 404 ? -4.415 3.246 25.589 1.00 97.06 404 VAL A C 1
ATOM 3217 O O . VAL A 1 404 ? -4.215 3.020 26.785 1.00 97.06 404 VAL A O 1
ATOM 3220 N N . ALA A 1 405 ? -3.719 2.633 24.629 1.00 98.00 405 ALA A N 1
ATOM 3221 C CA . ALA A 1 405 ? -2.629 1.706 24.910 1.00 98.00 405 ALA A CA 1
ATOM 3222 C C . ALA A 1 405 ? -1.686 1.520 23.714 1.00 98.00 405 ALA A C 1
ATOM 3224 O O . ALA A 1 405 ? -2.091 1.617 22.558 1.00 98.00 405 ALA A O 1
ATOM 3225 N N . SER A 1 406 ? -0.442 1.142 24.011 1.00 98.31 406 SER A N 1
ATOM 3226 C CA . SER A 1 406 ? 0.492 0.525 23.063 1.00 98.31 406 SER A CA 1
ATOM 3227 C C . SER A 1 406 ? 0.859 -0.854 23.599 1.00 98.31 406 SER A C 1
ATOM 3229 O O . SER A 1 406 ? 1.398 -0.953 24.702 1.00 98.31 406 SER A O 1
ATOM 3231 N N . LEU A 1 407 ? 0.546 -1.920 22.864 1.00 98.50 407 LEU A N 1
ATOM 3232 C CA . LEU A 1 407 ? 0.595 -3.301 23.350 1.00 98.50 407 LEU A CA 1
ATOM 3233 C C . LEU A 1 407 ? 1.664 -4.127 22.633 1.00 98.50 407 LEU A C 1
ATOM 3235 O O . LEU A 1 407 ? 1.755 -4.122 21.409 1.00 98.50 407 LEU A O 1
ATOM 3239 N N . HIS A 1 408 ? 2.460 -4.867 23.402 1.00 96.31 408 HIS A N 1
ATOM 3240 C CA . HIS A 1 408 ? 3.529 -5.727 22.900 1.00 96.31 408 HIS A CA 1
ATOM 3241 C C . HIS A 1 408 ? 2.980 -7.025 22.293 1.00 96.31 408 HIS A C 1
ATOM 3243 O O . HIS A 1 408 ? 2.428 -7.859 23.023 1.00 96.31 408 HIS A O 1
ATOM 3249 N N . GLY A 1 409 ? 3.219 -7.245 20.994 1.00 93.75 409 GLY A N 1
ATOM 3250 C CA . GLY A 1 409 ? 2.846 -8.481 20.297 1.00 93.75 409 GLY A CA 1
ATOM 3251 C C . GLY A 1 409 ? 1.393 -8.879 20.580 1.00 93.75 409 GLY A C 1
ATOM 3252 O O . GLY A 1 409 ? 0.516 -8.027 20.609 1.00 93.75 409 GLY A O 1
ATOM 3253 N N . PHE A 1 410 ? 1.149 -10.155 20.879 1.00 94.50 410 PHE A N 1
ATOM 3254 C CA . PHE A 1 410 ? -0.189 -10.678 21.210 1.00 94.50 410 PHE A CA 1
ATOM 3255 C C . PHE A 1 410 ? -0.546 -10.609 22.708 1.00 94.50 410 PHE A C 1
ATOM 3257 O O . PHE A 1 410 ? -1.461 -11.299 23.177 1.00 94.50 410 PHE A O 1
ATOM 3264 N N . SER A 1 411 ? 0.192 -9.809 23.484 1.00 95.19 411 SER A N 1
ATOM 3265 C CA . SER A 1 411 ? 0.002 -9.654 24.930 1.00 95.19 411 SER A CA 1
ATOM 3266 C C . SER A 1 411 ? -0.752 -8.365 25.280 1.00 95.19 411 SER A C 1
ATOM 3268 O O . SER A 1 411 ? -0.918 -7.475 24.451 1.00 95.19 411 SER A O 1
ATOM 3270 N N . MET A 1 412 ? -1.188 -8.251 26.538 1.00 96.25 412 MET A N 1
ATOM 3271 C CA . MET A 1 412 ? -1.765 -7.016 27.100 1.00 96.25 412 MET A CA 1
ATOM 3272 C C . MET A 1 412 ? -0.719 -6.166 27.844 1.00 96.25 412 MET A C 1
ATOM 3274 O O . MET A 1 412 ? -1.074 -5.271 28.609 1.00 96.25 412 MET A O 1
ATOM 3278 N N . SER A 1 413 ? 0.566 -6.485 27.672 1.00 96.75 413 SER A N 1
ATOM 3279 C CA . SER A 1 413 ? 1.685 -5.757 28.272 1.00 96.75 413 SER A CA 1
ATOM 3280 C C . SER A 1 413 ? 2.074 -4.562 27.408 1.00 96.75 413 SER A C 1
ATOM 3282 O O . SER A 1 413 ? 1.886 -4.587 26.193 1.00 96.75 413 SER A O 1
ATOM 3284 N N . ALA A 1 414 ? 2.663 -3.538 28.025 1.00 97.19 414 ALA A N 1
ATOM 3285 C CA . ALA A 1 414 ? 3.094 -2.339 27.316 1.00 97.19 414 ALA A CA 1
ATOM 3286 C C . ALA A 1 414 ? 4.147 -2.651 26.235 1.00 97.19 414 ALA A C 1
ATOM 3288 O O . ALA A 1 414 ? 5.143 -3.335 26.485 1.00 97.19 414 ALA A O 1
ATOM 3289 N N . GLY A 1 415 ? 3.914 -2.120 25.037 1.00 96.88 415 GLY A N 1
ATOM 3290 C CA . GLY A 1 415 ? 4.861 -2.092 23.933 1.00 96.88 415 GLY A CA 1
ATOM 3291 C C . GLY A 1 415 ? 5.995 -1.104 24.194 1.00 96.88 415 GLY A C 1
ATOM 3292 O O . GLY A 1 415 ? 5.825 -0.078 24.844 1.00 96.88 415 GLY A O 1
ATOM 3293 N N . THR A 1 416 ? 7.172 -1.429 23.677 1.00 97.12 416 THR A N 1
ATOM 3294 C CA . THR A 1 416 ? 8.380 -0.590 23.720 1.00 97.12 416 THR A CA 1
ATOM 3295 C C . THR A 1 416 ? 9.145 -0.739 22.412 1.00 97.12 416 THR A C 1
ATOM 3297 O O . THR A 1 416 ? 8.908 -1.700 21.681 1.00 97.12 416 THR A O 1
ATOM 3300 N N . GLU A 1 417 ? 10.138 0.115 22.165 1.00 96.94 417 GLU A N 1
ATOM 3301 C CA . GLU A 1 417 ? 11.037 0.012 21.000 1.00 96.94 417 GLU A CA 1
ATOM 3302 C C . GLU A 1 417 ? 11.790 -1.327 20.908 1.00 96.94 417 GLU A C 1
ATOM 3304 O O . GLU A 1 417 ? 12.324 -1.673 19.863 1.00 96.94 417 GLU A O 1
ATOM 3309 N N . ARG A 1 418 ? 11.836 -2.115 21.993 1.00 95.50 418 ARG A N 1
ATOM 3310 C CA . ARG A 1 418 ? 12.419 -3.470 22.004 1.00 95.50 418 ARG A CA 1
ATOM 3311 C C . ARG A 1 418 ? 11.421 -4.569 21.628 1.00 95.50 418 ARG A C 1
ATOM 3313 O O . ARG A 1 418 ? 11.770 -5.745 21.617 1.00 95.50 418 ARG A O 1
ATOM 3320 N N . SER A 1 419 ? 10.165 -4.213 21.387 1.00 96.19 419 SER A N 1
ATOM 3321 C CA . SER A 1 419 ? 9.114 -5.155 20.993 1.00 96.19 419 SER A CA 1
ATOM 3322 C C . SER A 1 419 ? 9.291 -5.563 19.543 1.00 96.19 419 SER A C 1
ATOM 3324 O O . SER A 1 419 ? 9.761 -4.759 18.757 1.00 96.19 419 SER A O 1
ATOM 3326 N N . GLY A 1 420 ? 8.879 -6.772 19.160 1.00 93.94 420 GLY A N 1
ATOM 3327 C CA . GLY A 1 420 ? 8.848 -7.141 17.740 1.00 93.94 420 GLY A CA 1
ATOM 3328 C C . GLY A 1 420 ? 7.794 -6.340 16.965 1.00 93.94 420 GLY A C 1
ATOM 3329 O O . GLY A 1 420 ? 8.076 -5.710 15.953 1.00 93.94 420 GLY A O 1
ATOM 3330 N N . ARG A 1 421 ? 6.580 -6.327 17.516 1.00 96.31 421 ARG A N 1
ATOM 3331 C CA . ARG A 1 421 ? 5.404 -5.640 16.987 1.00 96.31 421 ARG A CA 1
ATOM 3332 C C . ARG A 1 421 ? 4.700 -4.902 18.118 1.00 96.31 421 ARG A C 1
ATOM 3334 O O . ARG A 1 421 ? 4.682 -5.404 19.250 1.00 96.31 421 ARG A O 1
ATOM 3341 N N . VAL A 1 422 ? 4.134 -3.739 17.818 1.00 98.50 422 VAL A N 1
ATOM 3342 C CA . VAL A 1 422 ? 3.341 -2.945 18.760 1.00 98.50 422 VAL A CA 1
ATOM 3343 C C . VAL A 1 422 ? 1.983 -2.632 18.152 1.00 98.50 422 VAL A C 1
ATOM 3345 O O . VAL A 1 422 ? 1.922 -2.093 17.054 1.00 98.50 422 VAL A O 1
ATOM 3348 N N . HIS A 1 423 ? 0.915 -2.940 18.885 1.00 98.62 423 HIS A N 1
ATOM 3349 C CA . HIS A 1 423 ? -0.453 -2.573 18.526 1.00 98.62 423 HIS A CA 1
ATOM 3350 C C . HIS A 1 423 ? -0.839 -1.298 19.268 1.00 98.62 423 HIS A C 1
ATOM 3352 O O . HIS A 1 423 ? -0.797 -1.260 20.501 1.00 98.62 423 HIS A O 1
ATOM 3358 N N . PHE A 1 424 ? -1.210 -0.260 18.535 1.00 98.69 424 PHE A N 1
ATOM 3359 C CA . PHE A 1 424 ? -1.769 0.962 19.087 1.00 98.69 424 PHE A CA 1
ATOM 3360 C C . PHE A 1 424 ? -3.282 0.824 19.177 1.00 98.69 424 PHE A C 1
ATOM 3362 O O . PHE A 1 424 ? -3.946 0.448 18.215 1.00 98.69 424 PHE A O 1
ATOM 3369 N N . VAL A 1 425 ? -3.820 1.134 20.352 1.00 98.69 425 VAL A N 1
ATOM 3370 C CA . VAL A 1 425 ? -5.254 1.204 20.614 1.00 98.69 425 VAL A CA 1
ATOM 3371 C C . VAL A 1 425 ? -5.580 2.662 20.878 1.00 98.69 425 VAL A C 1
ATOM 3373 O O . VAL A 1 425 ? -5.108 3.241 21.861 1.00 98.69 425 VAL A O 1
ATOM 3376 N N . CYS A 1 426 ? -6.368 3.250 19.989 1.00 98.38 426 CYS A N 1
ATOM 3377 C CA . CYS A 1 426 ? -6.831 4.624 20.087 1.00 98.38 426 CYS A CA 1
ATOM 3378 C C . CYS A 1 426 ? -8.354 4.641 20.196 1.00 98.38 426 CYS A C 1
ATOM 3380 O O . CYS A 1 426 ? -9.023 3.723 19.719 1.00 98.38 426 CYS A O 1
ATOM 3382 N N . GLN A 1 427 ? -8.907 5.683 20.801 1.00 97.62 427 GLN A N 1
ATOM 3383 C CA . GLN A 1 427 ? -10.346 5.837 20.968 1.00 97.62 427 GLN A CA 1
ATOM 3384 C C . GLN A 1 427 ? -10.781 7.240 20.563 1.00 97.62 427 GLN A C 1
ATOM 3386 O O . GLN A 1 427 ? -10.064 8.216 20.781 1.00 97.62 427 GLN A O 1
ATOM 3391 N N . LYS A 1 428 ? -11.960 7.346 19.953 1.00 96.56 428 LYS A N 1
ATOM 3392 C CA . LYS A 1 428 ? -12.623 8.636 19.779 1.00 96.56 428 LYS A CA 1
ATOM 3393 C C . LYS A 1 428 ? -13.296 9.029 21.092 1.00 96.56 428 LYS A C 1
ATOM 3395 O O . LYS A 1 428 ? -14.127 8.267 21.582 1.00 96.56 428 LYS A O 1
ATOM 3400 N N . GLU A 1 429 ? -12.937 10.188 21.636 1.00 90.25 429 GLU A N 1
ATOM 3401 C CA . GLU A 1 429 ? -13.580 10.726 22.839 1.00 90.25 429 GLU A CA 1
ATOM 3402 C C . GLU A 1 429 ? -15.085 10.946 22.619 1.00 90.25 429 GLU A C 1
ATOM 3404 O O . GLU A 1 429 ? -15.549 11.110 21.484 1.00 90.25 429 GLU A O 1
ATOM 3409 N N . ASP A 1 430 ? -15.844 10.905 23.712 1.00 79.12 430 ASP A N 1
ATOM 3410 C CA . ASP A 1 430 ? -17.242 11.316 23.701 1.00 79.12 430 ASP A CA 1
ATOM 3411 C C . ASP A 1 430 ? -17.296 12.852 23.616 1.00 79.12 430 ASP A C 1
ATOM 3413 O O . ASP A 1 430 ? -16.704 13.523 24.461 1.00 79.12 430 ASP A O 1
ATOM 3417 N N . ASP A 1 431 ? -17.942 13.383 22.568 1.00 61.03 431 ASP A N 1
ATOM 3418 C CA . ASP A 1 431 ? -18.112 14.833 22.341 1.00 61.03 431 ASP A CA 1
ATOM 3419 C C . ASP A 1 431 ? -18.898 15.530 23.470 1.00 61.03 431 ASP A C 1
ATOM 3421 O O . ASP A 1 431 ? -19.898 14.945 23.964 1.00 61.03 431 ASP A O 1
#

pLDDT: mean 86.77, std 13.43, range [26.53, 98.81]

Radius of gyration: 24.81 Å; Cα contacts (8 Å, |Δi|>4): 903; chains: 1; bounding box: 52×57×65 Å

Sequence (431 aa):
MLCRKGAQAGDLICVTGDLGGARTGLEVLQAHRSDDRFNSSIRKFLEPQIPLCFPRRMLNRASIHSMIDISDGLVSEIHNICESSGQGCVLNPSAFPISAEAVEWTDETGQDIIPFVLNSGEEYELLFTVPAQDEKALGFLKDRDVRITVIGEMKSADYGLRLDDGTELLKGGLGPLSSMKIHSFRRMKNVRPYQSLADVYDEIMDHVDYENWADYICRVFKRYGTGIQNILEGGCGTGSLDLILTGKGYNVFGFDLSRDMINKAVNRVRGRVWLGDIRCISVRPKQWDAFLCLYDTVQYLNISEISGLMEEVKGLLRPGGLFIFDVVTEHHILKHWQAYSENYPGDGWQVMRRSWYEREEQCLHTEFTIGIRQSGMTHEHHRQWIFKLSDITDLITTSGLQHVASLHGFSMSAGTERSGRVHFVCQKEDD

Foldseek 3Di:
DAALAFADFQWFKKWWDAFLLQVLLVVCVVVVDPDPLSVSSVCCNVPNDAPVVPVVVDVVFADWRHKDFQAQFQLQSVCSSCVNHQWEWEFELVQHRHDPSSVVSCVVVVHDSSQSRRRGHSNNMMITIHRPPIPRNVVVCPDPPIPMTGGIGIRHNVLHYYYPVRFHRDNVTTDDDPDDDDPDPFPAAADEPCAQCLVCVCVVCVVPPLLLVLVLVVVVCVVQFDPAAFEEEEQCFLVSNVLNNVVVRHNYAYEYQHPSRVVNNCVRNVNSYDHDDLLDDDDDDQAHQEYEYEDLNLQLDDLVSNLSSLLVNLRRHHASHKYKYKHFAPLLCVVAAQFDWDWDDDDQKIKIKTWHADVVQQKIWIKIFIGGHPPTTYIYIGIGHHDAPVSVVVSCVVSQWAFDAWDADSDNDHDHSNGRMIMTMTTNHDD

Mean predicted aligned error: 15.69 Å

Nearest PDB structures (foldseek):
  4oqe-assembly1_A  TM=8.217E-01  e=4.887E-17  Streptomyces fradiae
  4oqd-assembly2_C  TM=8.126E-01  e=6.160E-17  Streptomyces fradiae
  1vqv-assembly1_A  TM=9.089E-01  e=1.277E-13  Aquifex aeolicus
  1vqv-assembly1_B  TM=9.064E-01  e=2.412E-13  Aquifex aeolicus
  3c9t-assembly1_B  TM=8.971E-01  e=1.368E-12  Aquifex aeolicus

Secondary structure (DSSP, 8-state):
---S----TTEEEEEES-BSHHHHHHHHHHTT---GGGHHHHHHHHS----THHHHHHTTTS--SEEEE-SS-HHHHHHHHHHHHTEEEEE-GGG--B-HHHHHHHHHHT--HHHHHHT--S--PEEEEEETT-HHHHHHTT-SSS-EEEEEEEEEGGG-EEETTS-BEETTEE------------PEEEE-TTSSHHHHHHHHGGGS-HHHHHHHHHHHHHHH-SS--EEEEES-TTSHHHHHHHHTT-EEEEEES-HHHHHHHHHHTTT-EEE--TTS---SSS-EEEEEE-TTGGGGS-HHHHHHHHHHHHHHEEEEEEEEEEEE-HHHHHHHTTEEEEEEE-SSEEEEEEEEEETTTTEEEEEEEEEETTTEEEEEEEEEE---HHHHHHHHHHHT-EEEEEEETTSSSBP-TTSSEEEEEEEPPP-